Protein 6WW9 (pdb70)

Nearest PDB structures (foldseek):
  6ww9-assembly1_A  TM=1.005E+00  e=6.998E-39  Homo sapiens
  6ws0-assembly1_CCC  TM=9.564E-01  e=8.768E-33  Homo sapiens
  3abd-assembly2_B  TM=9.438E-01  e=3.650E-31  Homo sapiens
  6bi7-assembly1_A  TM=9.519E-01  e=2.804E-30  Homo sapiens
  5xpt-assembly1_A  TM=9.172E-01  e=2.421E-29  Homo sapiens

Structure (mmCIF, N/CA/C/O backbone):
data_6WW9
#
_entry.id   6WW9
#
_cell.length_a   75.723
_cell.length_b   75.723
_cell.length_c   220.087
_cell.angle_alpha   90.000
_cell.angle_beta   90.000
_cell.angle_gamma   90.000
#
_symmetry.space_group_name_H-M   'P 43 21 2'
#
loop_
_entity.id
_entity.type
_entity.pdbx_description
1 polymer 'Mitotic spindle assembly checkpoint protein MAD2B'
2 polymer 'Shieldin complex subunit 3'
#
loop_
_atom_site.group_PDB
_atom_site.id
_atom_site.type_symbol
_atom_site.label_atom_id
_atom_site.label_alt_id
_atom_site.label_comp_id
_atom_site.label_asym_id
_atom_site.label_entity_id
_atom_site.label_seq_id
_atom_site.pdbx_PDB_ins_code
_atom_site.Cartn_x
_atom_site.Cartn_y
_atom_site.Cartn_z
_atom_site.occupancy
_atom_site.B_iso_or_equiv
_atom_site.auth_seq_id
_atom_site.auth_comp_id
_atom_site.auth_asym_id
_atom_site.auth_atom_id
_atom_site.pdbx_PDB_model_num
ATOM 1 N N . GLY A 1 12 ? 28.87530 -1.65291 15.25129 1.000 107.42739 12 GLY A N 1
ATOM 2 C CA . GLY A 1 12 ? 28.45237 -2.18846 16.53592 1.000 102.71015 12 GLY A CA 1
ATOM 3 C C . GLY A 1 12 ? 29.46664 -3.15086 17.12867 1.000 111.84571 12 GLY A C 1
ATOM 4 O O . GLY A 1 12 ? 30.67078 -2.95006 16.95984 1.000 107.35542 12 GLY A O 1
ATOM 5 N N . GLN A 1 13 ? 28.99942 -4.19017 17.82327 1.000 114.40105 13 GLN A N 1
ATOM 6 C CA . GLN A 1 13 ? 29.88121 -5.21003 18.37526 1.000 97.18528 13 GLN A CA 1
ATOM 7 C C . GLN A 1 13 ? 29.75397 -6.50128 17.57425 1.000 101.33875 13 GLN A C 1
ATOM 8 O O . GLN A 1 13 ? 28.71663 -6.77309 16.95789 1.000 90.52706 13 GLN A O 1
ATOM 14 N N . VAL A 1 14 ? 30.83180 -7.28508 17.57228 1.000 106.70408 14 VAL A N 1
ATOM 15 C CA . VAL A 1 14 ? 31.10607 -8.20511 16.47456 1.000 100.81978 14 VAL A CA 1
ATOM 16 C C . VAL A 1 14 ? 31.09409 -9.67078 16.89040 1.000 83.89838 14 VAL A C 1
ATOM 17 O O . VAL A 1 14 ? 31.09677 -10.54848 16.01088 1.000 87.10426 14 VAL A O 1
ATOM 21 N N . VAL A 1 15 ? 31.05765 -9.97821 18.18871 1.000 91.18283 15 VAL A N 1
ATOM 22 C CA . VAL A 1 15 ? 31.06558 -11.37359 18.61170 1.000 99.04270 15 VAL A CA 1
ATOM 23 C C . VAL A 1 15 ? 29.87685 -12.12881 18.03666 1.000 95.12601 15 VAL A C 1
ATOM 24 O O . VAL A 1 15 ? 29.92091 -13.35989 17.92850 1.000 96.77208 15 VAL A O 1
ATOM 28 N N . ALA A 1 16 ? 28.81731 -11.41754 17.63560 1.000 88.36433 16 ALA A N 1
ATOM 29 C CA . ALA A 1 16 ? 27.72900 -12.07401 16.92094 1.000 82.38978 16 ALA A CA 1
ATOM 30 C C . ALA A 1 16 ? 28.14927 -12.46526 15.51037 1.000 80.50527 16 ALA A C 1
ATOM 31 O O . ALA A 1 16 ? 27.63961 -13.44973 14.95788 1.000 78.09491 16 ALA A O 1
ATOM 33 N N . ASP A 1 17 ? 29.07299 -11.71034 14.91404 1.000 84.31329 17 ASP A N 1
ATOM 34 C CA . ASP A 1 17 ? 29.53632 -12.04853 13.57427 1.000 81.82470 17 ASP A CA 1
ATOM 35 C C . ASP A 1 17 ? 30.39714 -13.30760 13.58901 1.000 72.17536 17 ASP A C 1
ATOM 36 O O . ASP A 1 17 ? 30.26455 -14.16694 12.70915 1.000 63.41773 17 ASP A O 1
ATOM 41 N N . VAL A 1 18 ? 31.27377 -13.44143 14.58629 1.000 63.38579 18 VAL A N 1
ATOM 42 C CA . VAL A 1 18 ? 32.14582 -14.60610 14.65933 1.000 70.09389 18 VAL A CA 1
ATOM 43 C C . VAL A 1 18 ? 31.40708 -15.83747 15.16204 1.000 66.99668 18 VAL A C 1
ATOM 44 O O . VAL A 1 18 ? 31.87602 -16.96164 14.94561 1.000 62.52264 18 VAL A O 1
ATOM 48 N N . LEU A 1 19 ? 30.25954 -15.66191 15.82114 1.000 70.34379 19 LEU A N 1
ATOM 49 C CA . LEU A 1 19 ? 29.51204 -16.82016 16.29648 1.000 63.55154 19 LEU A CA 1
ATOM 50 C C . LEU A 1 19 ? 28.80884 -17.52871 15.14747 1.000 57.37580 19 LEU A C 1
ATOM 51 O O . LEU A 1 19 ? 28.73892 -18.76300 15.12240 1.000 55.02207 19 LEU A O 1
ATOM 56 N N . CYS A 1 20 ? 28.29636 -16.76530 14.18000 1.000 43.44647 20 CYS A N 1
ATOM 57 C CA . CYS A 1 20 ? 27.59961 -17.36760 13.04775 1.000 63.27349 20 CYS A CA 1
ATOM 58 C C . CYS A 1 20 ? 28.55511 -18.16297 12.16936 1.000 67.94813 20 CYS A C 1
ATOM 59 O O . CYS A 1 20 ? 28.24564 -19.28860 11.75924 1.000 73.96651 20 CYS A O 1
ATOM 62 N N . GLU A 1 21 ? 29.71762 -17.58831 11.85249 1.000 61.00820 21 GLU A N 1
ATOM 63 C CA . GLU A 1 21 ? 30.69444 -18.33331 11.06741 1.000 62.47928 21 GLU A CA 1
ATOM 64 C C . GLU A 1 21 ? 31.17336 -19.56006 11.82898 1.000 55.51272 21 GLU A C 1
ATOM 65 O O . GLU A 1 21 ? 31.42500 -20.61191 11.23075 1.000 67.85636 21 GLU A O 1
ATOM 71 N N . PHE A 1 22 ? 31.28873 -19.44985 13.15380 1.000 45.96705 22 PHE A N 1
ATOM 72 C CA . PHE A 1 22 ? 31.62012 -20.61661 13.96254 1.000 34.44890 22 PHE A CA 1
ATOM 73 C C . PHE A 1 22 ? 30.51635 -21.66215 13.88216 1.000 52.56993 22 PHE A C 1
ATOM 74 O O . PHE A 1 22 ? 30.78609 -22.85673 13.71031 1.000 46.67637 22 PHE A O 1
ATOM 82 N N . LEU A 1 23 ? 29.25998 -21.22731 14.00560 1.000 56.92936 23 LEU A N 1
ATOM 83 C CA . LEU A 1 23 ? 28.14710 -22.16835 13.94756 1.000 47.57077 23 LEU A CA 1
ATOM 84 C C . LEU A 1 23 ? 28.05115 -22.82643 12.57722 1.000 43.05532 23 LEU A C 1
ATOM 85 O O . LEU A 1 23 ? 27.68572 -24.00252 12.47546 1.000 50.31527 23 LEU A O 1
ATOM 90 N N . GLU A 1 24 ? 28.38238 -22.09199 11.51233 1.000 48.11052 24 GLU A N 1
ATOM 91 C CA . GLU A 1 24 ? 28.41657 -22.70293 10.18714 1.000 54.46551 24 GLU A CA 1
ATOM 92 C C . GLU A 1 24 ? 29.47793 -23.79192 10.12219 1.000 55.15868 24 GLU A C 1
ATOM 93 O O . GLU A 1 24 ? 29.21689 -24.90208 9.64607 1.000 52.52593 24 GLU A O 1
ATOM 99 N N . VAL A 1 25 ? 30.68094 -23.49576 10.61639 1.000 43.47268 25 VAL A N 1
ATOM 100 C CA . VAL A 1 25 ? 31.73773 -24.50180 10.64753 1.000 49.95966 25 VAL A CA 1
ATOM 101 C C . VAL A 1 25 ? 31.32819 -25.67399 11.52872 1.000 44.08882 25 VAL A C 1
ATOM 102 O O . VAL A 1 25 ? 31.56540 -26.83949 11.18770 1.000 51.71753 25 VAL A O 1
ATOM 106 N N . ALA A 1 26 ? 30.69159 -25.38840 12.66693 1.000 45.54130 26 ALA A N 1
ATOM 107 C CA . ALA A 1 26 ? 30.29871 -26.46197 13.57259 1.000 43.00275 26 ALA A CA 1
ATOM 108 C C . ALA A 1 26 ? 29.22127 -27.34432 12.95318 1.000 51.52141 26 ALA A C 1
ATOM 109 O O . ALA A 1 26 ? 29.24146 -28.56757 13.12833 1.000 49.07581 26 ALA A O 1
ATOM 111 N N . VAL A 1 27 ? 28.27715 -26.74795 12.22152 1.000 45.29714 27 VAL A N 1
ATOM 112 C CA . VAL A 1 27 ? 27.22499 -27.53833 11.58748 1.000 47.70524 27 VAL A CA 1
ATOM 113 C C . VAL A 1 27 ? 27.80541 -28.39906 10.47283 1.000 45.63693 27 VAL A C 1
ATOM 114 O O . VAL A 1 27 ? 27.48169 -29.58666 10.35272 1.000 46.62578 27 VAL A O 1
ATOM 118 N N . HIS A 1 28 ? 28.66772 -27.81127 9.63816 1.000 41.48183 28 HIS A N 1
ATOM 119 C CA . HIS A 1 28 ? 29.32853 -28.58424 8.59116 1.000 37.81597 28 HIS A CA 1
ATOM 120 C C . HIS A 1 28 ? 30.09276 -29.76450 9.17977 1.000 47.38105 28 HIS A C 1
ATOM 121 O O . HIS A 1 28 ? 30.06543 -30.87112 8.62755 1.000 35.72245 28 HIS A O 1
ATOM 128 N N . LEU A 1 29 ? 30.76445 -29.55242 10.31415 1.000 38.43794 29 LEU A N 1
ATOM 129 C CA . LEU A 1 29 ? 31.56069 -30.61898 10.91175 1.000 37.99827 29 LEU A CA 1
ATOM 130 C C . LEU A 1 29 ? 30.67541 -31.69375 11.52995 1.000 51.80845 29 LEU A C 1
ATOM 131 O O . LEU A 1 29 ? 31.00397 -32.88442 11.47081 1.000 48.63594 29 LEU A O 1
ATOM 136 N N . ILE A 1 30 ? 29.54949 -31.29559 12.12610 1.000 54.83042 30 ILE A N 1
ATOM 137 C CA . ILE A 1 30 ? 28.64472 -32.27121 12.72589 1.000 47.37567 30 ILE A CA 1
ATOM 138 C C . ILE A 1 30 ? 28.05903 -33.18462 11.65602 1.000 47.76977 30 ILE A C 1
ATOM 139 O O . ILE A 1 30 ? 27.97766 -34.40534 11.84064 1.000 47.55034 30 ILE A O 1
ATOM 144 N N . LEU A 1 31 ? 27.65864 -32.61421 10.51535 1.000 43.17998 31 LEU A N 1
ATOM 145 C CA . LEU A 1 31 ? 27.13790 -33.42892 9.42202 1.000 41.60983 31 LEU A CA 1
ATOM 146 C C . LEU A 1 31 ? 28.17785 -34.42078 8.91937 1.000 47.82043 31 LEU A C 1
ATOM 147 O O . LEU A 1 31 ? 27.82358 -35.50913 8.45041 1.000 49.38368 31 LEU A O 1
ATOM 152 N N . TYR A 1 32 ? 29.46117 -34.06744 9.01240 1.000 49.12487 32 TYR A N 1
ATOM 153 C CA . TYR A 1 32 ? 30.52216 -34.98317 8.60904 1.000 45.90786 32 TYR A CA 1
ATOM 154 C C . TYR A 1 32 ? 30.77304 -36.05073 9.66912 1.000 45.84953 32 TYR A C 1
ATOM 155 O O . TYR A 1 32 ? 30.86030 -37.24185 9.35010 1.000 44.44851 32 TYR A O 1
ATOM 164 N N . VAL A 1 33 ? 30.89326 -35.64249 10.93591 1.000 43.02462 33 VAL A N 1
ATOM 165 C CA . VAL A 1 33 ? 31.25343 -36.59103 11.98608 1.000 47.21126 33 VAL A CA 1
ATOM 166 C C . VAL A 1 33 ? 30.11460 -37.56938 12.24464 1.000 49.57963 33 VAL A C 1
ATOM 167 O O . VAL A 1 33 ? 30.34384 -38.76545 12.46321 1.000 62.34528 33 VAL A O 1
ATOM 171 N N . ARG A 1 34 ? 28.87711 -37.08565 12.22980 1.000 44.43003 34 ARG A N 1
ATOM 172 C CA . ARG A 1 34 ? 27.72106 -37.95029 12.40825 1.000 48.58379 34 ARG A CA 1
ATOM 173 C C . ARG A 1 34 ? 27.25366 -38.57352 11.10207 1.000 59.16830 34 ARG A C 1
ATOM 174 O O . ARG A 1 34 ? 26.26159 -39.31053 11.10499 1.000 55.98662 34 ARG A O 1
ATOM 182 N N . GLU A 1 35 ? 27.94357 -38.29040 9.99474 1.000 49.49248 35 GLU A N 1
ATOM 183 C CA . GLU A 1 35 ? 27.72973 -38.98368 8.72447 1.000 41.95290 35 GLU A CA 1
ATOM 184 C C . GLU A 1 35 ? 26.32253 -38.75480 8.18059 1.000 49.87330 35 GLU A C 1
ATOM 185 O O . GLU A 1 35 ? 25.69460 -39.66331 7.63475 1.000 52.89723 35 GLU A O 1
ATOM 191 N N . VAL A 1 36 ? 25.82208 -37.52504 8.31824 1.000 54.81083 36 VAL A N 1
ATOM 192 C CA . VAL A 1 36 ? 24.51559 -37.20701 7.75724 1.000 47.43378 36 VAL A CA 1
ATOM 193 C C . VAL A 1 36 ? 24.57954 -37.12048 6.23816 1.000 48.54080 36 VAL A C 1
ATOM 194 O O . VAL A 1 36 ? 23.55697 -37.28720 5.56304 1.000 55.21400 36 VAL A O 1
ATOM 198 N N . TYR A 1 37 ? 25.76273 -36.89255 5.67981 1.000 39.83410 37 TYR A N 1
ATOM 199 C CA . TYR A 1 37 ? 25.94933 -36.77523 4.24433 1.000 53.95075 37 TYR A CA 1
ATOM 200 C C . TYR A 1 37 ? 27.19709 -37.54277 3.83131 1.000 54.39929 37 TYR A C 1
ATOM 201 O O . TYR A 1 37 ? 28.11611 -37.71751 4.64032 1.000 51.63529 37 TYR A O 1
ATOM 210 N N . PRO A 1 38 ? 27.25356 -38.01519 2.58545 1.000 57.48278 38 PRO A N 1
ATOM 211 C CA . PRO A 1 38 ? 28.41368 -38.80124 2.14660 1.000 45.35741 38 PRO A CA 1
ATOM 212 C C . PRO A 1 38 ? 29.68766 -37.97145 2.11914 1.000 53.02307 38 PRO A C 1
ATOM 213 O O . PRO A 1 38 ? 29.65946 -36.74611 1.97494 1.000 53.15399 38 PRO A O 1
ATOM 217 N N . VAL A 1 39 ? 30.82147 -38.66908 2.24472 1.000 56.42395 39 VAL A N 1
ATOM 218 C CA . VAL A 1 39 ? 32.12120 -38.00838 2.28328 1.000 49.09878 39 VAL A CA 1
ATOM 219 C C . VAL A 1 39 ? 32.41410 -37.26745 0.98576 1.000 47.69608 39 VAL A C 1
ATOM 220 O O . VAL A 1 39 ? 33.21653 -36.32651 0.97606 1.000 54.99988 39 VAL A O 1
ATOM 224 N N . GLY A 1 40 ? 31.77706 -37.66683 -0.11717 1.000 53.86607 40 GLY A N 1
ATOM 225 C CA . GLY A 1 40 ? 32.08768 -37.08730 -1.41155 1.000 40.81416 40 GLY A CA 1
ATOM 226 C C . GLY A 1 40 ? 31.75648 -35.61509 -1.53111 1.000 47.13900 40 GLY A C 1
ATOM 227 O O . GLY A 1 40 ? 32.32672 -34.92841 -2.38617 1.000 62.07920 40 GLY A O 1
ATOM 228 N N . ILE A 1 41 ? 30.84705 -35.10699 -0.69191 1.000 45.72990 41 ILE A N 1
ATOM 229 C CA . ILE A 1 41 ? 30.47411 -33.69800 -0.75292 1.000 45.22943 41 ILE A CA 1
ATOM 230 C C . ILE A 1 41 ? 31.26549 -32.84092 0.22295 1.000 46.43671 41 ILE A C 1
ATOM 231 O O . ILE A 1 41 ? 31.05001 -31.62168 0.27684 1.000 49.97883 41 ILE A O 1
ATOM 236 N N . PHE A 1 42 ? 32.17407 -33.43391 0.99257 1.000 54.31801 42 PHE A N 1
ATOM 237 C CA . PHE A 1 42 ? 32.98086 -32.71178 1.96309 1.000 51.58891 42 PHE A CA 1
ATOM 238 C C . PHE A 1 42 ? 34.40517 -32.54378 1.45349 1.000 48.21639 42 PHE A C 1
ATOM 239 O O . PHE A 1 42 ? 34.94523 -33.41169 0.76143 1.000 51.22014 42 PHE A O 1
ATOM 247 N N . GLN A 1 43 ? 35.00649 -31.41226 1.80826 1.000 55.43761 43 GLN A N 1
ATOM 248 C CA . GLN A 1 43 ? 36.39942 -31.12940 1.50648 1.000 52.28371 43 GLN A CA 1
ATOM 249 C C . GLN A 1 43 ? 37.07656 -30.56887 2.74628 1.000 60.45600 43 GLN A C 1
ATOM 250 O O . GLN A 1 43 ? 36.43753 -29.93589 3.59105 1.000 58.23167 43 GLN A O 1
ATOM 256 N N . LYS A 1 44 ? 38.37988 -30.80792 2.84566 1.000 64.80408 44 LYS A N 1
ATOM 257 C CA . LYS A 1 44 ? 39.15174 -30.35421 3.99412 1.000 48.25479 44 LYS A CA 1
ATOM 258 C C . LYS A 1 44 ? 39.51168 -28.88257 3.82232 1.000 52.43006 44 LYS A C 1
ATOM 259 O O . LYS A 1 44 ? 40.11544 -28.49647 2.81538 1.000 62.76176 44 LYS A O 1
ATOM 265 N N . ARG A 1 45 ? 39.12794 -28.06391 4.79874 1.000 61.36664 45 ARG A N 1
ATOM 266 C CA . ARG A 1 45 ? 39.47450 -26.65211 4.84471 1.000 54.83334 45 ARG A CA 1
ATOM 267 C C . ARG A 1 45 ? 40.09588 -26.34223 6.19930 1.000 55.02985 45 ARG A C 1
ATOM 268 O O . ARG A 1 45 ? 40.14924 -27.19082 7.09378 1.000 66.80473 45 ARG A O 1
ATOM 276 N N . LYS A 1 46 ? 40.56804 -25.10855 6.34942 1.000 51.64885 46 LYS A N 1
ATOM 277 C CA . LYS A 1 46 ? 41.13716 -24.63881 7.60378 1.000 62.25637 46 LYS A CA 1
ATOM 278 C C . LYS A 1 46 ? 40.31868 -23.46458 8.11402 1.000 64.49863 46 LYS A C 1
ATOM 279 O O . LYS A 1 46 ? 40.13007 -22.47362 7.39981 1.000 75.20457 46 LYS A O 1
ATOM 285 N N . LYS A 1 47 ? 39.83342 -2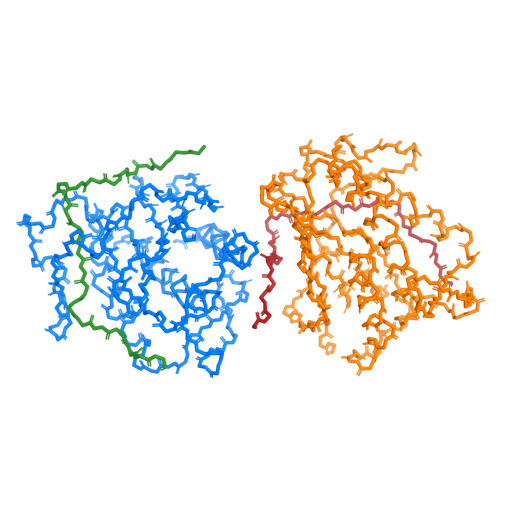3.58434 9.34586 1.000 59.98761 47 LYS A N 1
ATOM 286 C CA . LYS A 1 47 ? 39.11574 -22.50916 10.01218 1.000 65.88919 47 LYS A CA 1
ATOM 287 C C . LYS A 1 47 ? 39.56482 -22.47080 11.46354 1.000 64.22402 47 LYS A C 1
ATOM 288 O O . LYS A 1 47 ? 39.60891 -23.51139 12.12514 1.000 59.98525 47 LYS A O 1
ATOM 294 N N . TYR A 1 48 ? 39.90653 -21.27477 11.94692 1.000 62.05776 48 TYR A N 1
ATOM 295 C CA . TYR A 1 48 ? 40.51558 -21.08959 13.26568 1.000 56.43266 48 TYR A CA 1
ATOM 296 C C . TYR A 1 48 ? 41.79895 -21.90553 13.40380 1.000 60.51892 48 TYR A C 1
ATOM 297 O O . TYR A 1 48 ? 42.11881 -22.40844 14.48441 1.000 67.38098 48 TYR A O 1
ATOM 306 N N . ASN A 1 49 ? 42.53578 -22.03752 12.29740 1.000 57.13242 49 ASN A N 1
ATOM 307 C CA . ASN A 1 49 ? 43.81843 -22.74469 12.25190 1.000 72.71828 49 ASN A CA 1
ATOM 308 C C . ASN A 1 49 ? 43.68942 -24.21320 12.65725 1.000 61.71196 49 ASN A C 1
ATOM 309 O O . ASN A 1 49 ? 44.64747 -24.81667 13.14637 1.000 61.98330 49 ASN A O 1
ATOM 314 N N . VAL A 1 50 ? 42.51083 -24.80180 12.47010 1.000 62.88122 50 VAL A N 1
ATOM 315 C CA . VAL A 1 50 ? 42.33577 -26.24166 12.65897 1.000 67.69590 50 VAL A CA 1
ATOM 316 C C . VAL A 1 50 ? 41.73023 -26.82746 11.38706 1.000 61.19549 50 VAL A C 1
ATOM 317 O O . VAL A 1 50 ? 40.93821 -26.15611 10.70770 1.000 64.68095 50 VAL A O 1
ATOM 321 N N . PRO A 1 51 ? 42.09684 -28.05027 11.00420 1.000 62.16989 51 PRO A N 1
ATOM 322 C CA . PRO A 1 51 ? 41.47622 -28.66826 9.82402 1.000 62.26974 51 PRO A CA 1
ATOM 323 C C . PRO A 1 51 ? 40.03017 -29.04823 10.10498 1.000 62.30442 51 PRO A C 1
ATOM 324 O O . PRO A 1 51 ? 39.72390 -29.67663 11.12057 1.000 73.70564 51 PRO A O 1
ATOM 328 N N . VAL A 1 52 ? 39.13872 -28.65374 9.19593 1.000 62.38734 52 VAL A N 1
ATOM 329 C CA . VAL A 1 52 ? 37.72631 -28.99140 9.28424 1.000 52.98943 52 VAL A CA 1
ATOM 330 C C . VAL A 1 52 ? 37.28244 -29.57578 7.95124 1.000 53.35088 52 VAL A C 1
ATOM 331 O O . VAL A 1 52 ? 37.95322 -29.43501 6.92620 1.000 48.51012 52 VAL A O 1
ATOM 335 N N . GLN A 1 53 ? 36.13421 -30.24301 7.97868 1.000 52.25913 53 GLN A N 1
ATOM 336 C CA . GLN A 1 53 ? 35.52027 -30.80671 6.78310 1.000 50.33420 53 GLN A CA 1
ATOM 337 C C . GLN A 1 53 ? 34.31244 -29.94894 6.43055 1.000 56.19610 53 GLN A C 1
ATOM 338 O O . GLN A 1 53 ? 33.29958 -29.97013 7.13846 1.000 54.64970 53 GLN A O 1
ATOM 344 N N . MET A 1 54 ? 34.42910 -29.18680 5.34840 1.000 49.93082 54 MET A N 1
ATOM 345 C CA . MET A 1 54 ? 33.37908 -28.28167 4.90952 1.000 52.66417 54 MET A CA 1
ATOM 346 C C . MET A 1 54 ? 32.60245 -28.90166 3.75710 1.000 61.30015 54 MET A C 1
ATOM 347 O O . MET A 1 54 ? 33.17580 -29.57211 2.89332 1.000 59.49763 54 MET A O 1
ATOM 352 N N . SER A 1 55 ? 31.29335 -28.67871 3.75502 1.000 62.59609 55 SER A N 1
ATOM 353 C CA . SER A 1 55 ? 30.45848 -29.16483 2.66885 1.000 50.50906 55 SER A CA 1
ATOM 354 C C . SER A 1 55 ? 30.65291 -28.31090 1.42381 1.000 51.32623 55 SER A C 1
ATOM 355 O O . SER A 1 55 ? 30.71175 -27.08016 1.49586 1.000 51.80748 55 SER A O 1
ATOM 358 N N . CYS A 1 56 ? 30.75983 -28.97672 0.27542 1.000 48.65491 56 CYS A N 1
ATOM 359 C CA . CYS A 1 56 ? 30.79632 -28.31270 -1.01956 1.000 53.60119 56 CYS A CA 1
ATOM 360 C C . CYS A 1 56 ? 29.49580 -28.49285 -1.78977 1.000 49.58105 56 CYS A C 1
ATOM 361 O O . CYS A 1 56 ? 29.44367 -28.19705 -2.98826 1.000 50.38321 56 CYS A O 1
ATOM 364 N N . HIS A 1 57 ? 28.45109 -28.97042 -1.12849 1.000 48.07659 57 HIS A N 1
ATOM 365 C CA . HIS A 1 57 ? 27.14003 -29.08405 -1.74804 1.000 43.82870 57 HIS A CA 1
ATOM 366 C C . HIS A 1 57 ? 26.47358 -27.71330 -1.77145 1.000 56.59448 57 HIS A C 1
ATOM 367 O O . HIS A 1 57 ? 26.24903 -27.12834 -0.70554 1.000 47.44074 57 HIS A O 1
ATOM 374 N N . PRO A 1 58 ? 26.15256 -27.16324 -2.94503 1.000 58.43876 58 PRO A N 1
ATOM 375 C CA . PRO A 1 58 ? 25.62424 -25.78596 -2.97333 1.000 51.74607 58 PRO A CA 1
ATOM 376 C C . PRO A 1 58 ? 24.28202 -25.63377 -2.27794 1.000 54.63094 58 PRO A C 1
ATOM 377 O O . PRO A 1 58 ? 24.09931 -24.70194 -1.48209 1.000 48.97359 58 PRO A O 1
ATOM 381 N N . GLU A 1 59 ? 23.33191 -26.53089 -2.54915 1.000 47.87976 59 GLU A N 1
ATOM 382 C CA . GLU A 1 59 ? 22.01913 -26.40954 -1.92277 1.000 54.01731 59 GLU A CA 1
ATOM 383 C C . GLU A 1 59 ? 22.10491 -26.61292 -0.41446 1.000 59.39955 59 GLU A C 1
ATOM 384 O O . GLU A 1 59 ? 21.39715 -25.94491 0.34930 1.000 58.17911 59 GLU A O 1
ATOM 390 N N . LEU A 1 60 ? 22.96825 -27.52704 0.03365 1.000 53.10704 60 LEU A N 1
ATOM 391 C CA . LEU A 1 60 ? 23.15718 -27.71743 1.46730 1.000 50.55411 60 LEU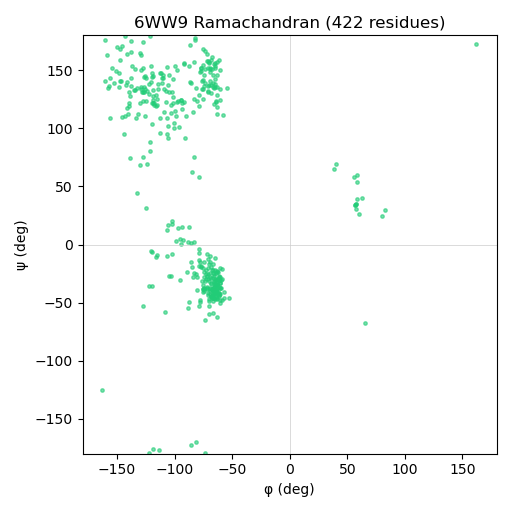 A CA 1
ATOM 392 C C . LEU A 1 60 ? 23.80081 -26.49196 2.10195 1.000 50.38463 60 LEU A C 1
ATOM 393 O O . LEU A 1 60 ? 23.39804 -26.06411 3.18986 1.000 54.35337 60 LEU A O 1
ATOM 398 N N . ASN A 1 61 ? 24.80482 -25.91393 1.43640 1.000 48.19277 61 ASN A N 1
ATOM 399 C CA . ASN A 1 61 ? 25.44605 -24.71335 1.96218 1.000 43.05766 61 ASN A CA 1
ATOM 400 C C . ASN A 1 61 ? 24.46944 -23.54803 2.02654 1.000 46.28171 61 ASN A C 1
ATOM 401 O O . ASN A 1 61 ? 24.47117 -22.78155 2.99665 1.000 50.44581 61 ASN A O 1
ATOM 406 N N . GLN A 1 62 ? 23.62794 -23.39456 1.00110 1.000 48.59690 62 GLN A N 1
ATOM 407 C CA . GLN A 1 62 ? 22.66948 -22.29593 1.00668 1.000 58.58369 62 GLN A CA 1
ATOM 408 C C . GLN A 1 62 ? 21.65026 -22.45676 2.12537 1.000 54.82958 62 GLN A C 1
ATOM 409 O O . GLN A 1 62 ? 21.17969 -21.45938 2.68265 1.000 55.43257 62 GLN A O 1
ATOM 415 N N . TYR A 1 63 ? 21.30553 -23.69867 2.47422 1.000 48.93090 63 TYR A N 1
ATOM 416 C CA . TYR A 1 63 ? 20.40210 -23.92644 3.59742 1.000 48.01588 63 TYR A CA 1
ATOM 417 C C . TYR A 1 63 ? 21.05514 -23.53897 4.91771 1.000 55.92031 63 TYR A C 1
ATOM 418 O O . TYR A 1 63 ? 20.42379 -22.89576 5.76452 1.000 46.58274 63 TYR A O 1
ATOM 427 N N . ILE A 1 64 ? 22.31705 -23.92485 5.11200 1.000 57.16882 64 ILE A N 1
ATOM 428 C CA . ILE A 1 64 ? 23.00603 -23.60368 6.35590 1.000 37.29834 64 ILE A CA 1
ATOM 429 C C . ILE A 1 64 ? 23.23796 -22.10207 6.46439 1.000 47.20652 64 ILE A C 1
ATOM 430 O O . ILE A 1 64 ? 23.08498 -21.51346 7.54107 1.000 46.18434 64 ILE A O 1
ATOM 435 N N . GLN A 1 65 ? 23.58509 -21.45252 5.35162 1.000 47.90534 65 GLN A N 1
ATOM 436 C CA . GLN A 1 65 ? 23.82732 -20.01440 5.39212 1.000 48.44385 65 GLN A CA 1
ATOM 437 C C . GLN A 1 65 ? 22.53270 -19.23810 5.59300 1.000 48.85531 65 GLN A C 1
ATOM 438 O O . GLN A 1 65 ? 22.49339 -18.28916 6.38394 1.000 52.51343 65 GLN A O 1
ATOM 444 N N . ASP A 1 66 ? 21.46368 -19.62280 4.88766 1.000 52.35122 66 ASP A N 1
ATOM 445 C CA . ASP A 1 66 ? 20.17111 -18.97669 5.09908 1.000 46.66088 66 ASP A CA 1
ATOM 446 C C . ASP A 1 66 ? 19.67924 -19.15739 6.52784 1.000 42.22870 66 ASP A C 1
ATOM 447 O O . ASP A 1 66 ? 19.00499 -18.27245 7.06601 1.000 53.82540 66 ASP A O 1
ATOM 452 N N . THR A 1 67 ? 19.99261 -20.29363 7.15430 1.000 44.42220 67 THR A N 1
ATOM 453 C CA . THR A 1 67 ? 19.59309 -20.50006 8.54238 1.000 47.35371 67 THR A CA 1
ATOM 454 C C . THR A 1 67 ? 20.32027 -19.53131 9.46480 1.000 49.39610 67 THR A C 1
ATOM 455 O O . THR A 1 67 ? 19.70038 -18.86519 10.30185 1.000 49.55959 67 THR A O 1
ATOM 459 N N . LEU A 1 68 ? 21.63927 -19.42525 9.31060 1.000 53.15438 68 LEU A N 1
ATOM 460 C CA . LEU A 1 68 ? 22.43495 -18.58758 10.19611 1.000 50.95182 68 LEU A CA 1
ATOM 461 C C . LEU A 1 68 ? 22.34648 -17.10828 9.85510 1.000 53.16084 68 LEU A C 1
ATOM 462 O O . LEU A 1 68 ? 22.62096 -16.27300 10.72336 1.000 58.16198 68 LEU A O 1
ATOM 467 N N A HIS A 1 69 ? 21.97497 -16.76534 8.61891 0.527 58.89696 69 HIS A N 1
ATOM 468 N N B HIS A 1 69 ? 21.98096 -16.76032 8.61871 0.473 59.06772 69 HIS A N 1
ATOM 469 C CA A HIS A 1 69 ? 21.75976 -15.36258 8.28259 0.527 56.11401 69 HIS A CA 1
ATOM 470 C CA B HIS A 1 69 ? 21.77054 -15.35296 8.29800 0.473 56.51457 69 HIS A CA 1
ATOM 471 C C A HIS A 1 69 ? 20.57796 -14.78905 9.05339 0.527 59.17483 69 HIS A C 1
ATOM 472 C C B HIS A 1 69 ? 20.57145 -14.78668 9.04823 0.473 59.70828 69 HIS A C 1
ATOM 473 O O A HIS A 1 69 ? 20.52125 -13.57786 9.29419 0.527 61.37668 69 HIS A O 1
ATOM 474 O O B HIS A 1 69 ? 20.49711 -13.57233 9.26775 0.473 63.34325 69 HIS A O 1
ATOM 487 N N . CYS A 1 70 ? 19.63216 -15.64416 9.45317 1.000 53.17728 70 CYS A N 1
ATOM 488 C CA . CYS A 1 70 ? 18.50479 -15.21362 10.27299 1.000 61.33620 70 CYS A CA 1
ATOM 489 C C . CYS A 1 70 ? 18.83198 -15.24974 11.75832 1.000 55.70436 70 CYS A C 1
ATOM 490 O O . CYS A 1 70 ? 18.23085 -14.50445 12.54063 1.000 63.66772 70 CYS A O 1
ATOM 493 N N . VAL A 1 71 ? 19.76269 -16.11733 12.16019 1.000 49.15788 71 VAL A N 1
ATOM 494 C CA . VAL A 1 71 ? 20.17231 -16.19098 13.55735 1.000 48.72107 71 VAL A CA 1
ATOM 495 C C . VAL A 1 71 ? 21.05087 -15.00202 13.92732 1.000 52.62915 71 VAL A C 1
ATOM 496 O O . VAL A 1 71 ? 21.07272 -14.57486 15.08894 1.000 59.52350 71 VAL A O 1
ATOM 500 N N . LYS A 1 72 ? 21.76736 -14.43559 12.95351 1.000 63.66736 72 LYS A N 1
ATOM 501 C CA . LYS A 1 72 ? 22.70823 -13.35505 13.24859 1.000 62.46047 72 LYS A CA 1
ATOM 502 C C . LYS A 1 72 ? 22.04990 -12.12644 13.86541 1.000 56.61566 72 LYS A C 1
ATOM 503 O O . LYS A 1 72 ? 22.55311 -11.64284 14.89451 1.000 57.91495 72 LYS A O 1
ATOM 509 N N . PRO A 1 73 ? 20.96458 -11.56464 13.31629 1.000 61.34168 73 PRO A N 1
ATOM 510 C CA . PRO A 1 73 ? 20.36503 -10.39093 13.97349 1.000 64.10445 73 PRO A CA 1
ATOM 511 C C . PRO A 1 73 ? 19.86948 -10.67729 15.37947 1.000 54.97900 73 PRO A C 1
ATOM 512 O O . PRO A 1 73 ? 19.84097 -9.76386 16.21313 1.000 58.72991 73 PRO A O 1
ATOM 516 N N . LEU A 1 74 ? 19.48921 -11.92239 15.67521 1.000 55.01917 74 LEU A N 1
ATOM 517 C CA . LEU A 1 74 ? 19.06367 -12.25568 17.02987 1.000 49.38240 74 LEU A CA 1
ATOM 518 C C . LEU A 1 74 ? 20.24432 -12.30616 17.99034 1.000 53.59342 74 LEU A C 1
ATOM 519 O O . LEU A 1 74 ? 20.08198 -12.03405 19.18550 1.000 58.97620 74 LEU A O 1
ATOM 524 N N . LEU A 1 75 ? 21.43298 -12.65216 17.49142 1.000 53.92406 75 LEU A N 1
ATOM 525 C CA . LEU A 1 75 ? 22.61998 -12.65338 18.33983 1.000 45.75381 75 LEU A CA 1
ATOM 526 C C . LEU A 1 75 ? 23.06546 -11.23440 18.66727 1.000 50.08290 75 LEU A C 1
ATOM 527 O O . LEU A 1 75 ? 23.51700 -10.96159 19.78603 1.000 52.03333 75 LEU A O 1
ATOM 532 N N . GLU A 1 76 ? 22.95265 -10.31954 17.70011 1.000 60.89887 76 GLU A N 1
ATOM 533 C CA . GLU A 1 76 ? 23.30815 -8.92673 17.94952 1.000 56.17003 76 GLU A CA 1
ATOM 534 C C . GLU A 1 76 ? 22.38664 -8.29251 18.98009 1.000 64.70372 76 GLU A C 1
ATOM 535 O O . GLU A 1 76 ? 22.80004 -7.38460 19.71020 1.000 68.73178 76 GLU A O 1
ATOM 541 N N . LYS A 1 77 ? 21.14292 -8.75288 19.05460 1.000 60.71793 77 LYS A N 1
ATOM 542 C CA . LYS A 1 77 ? 20.17691 -8.24195 20.01431 1.000 61.62078 77 LYS A CA 1
ATOM 543 C C . LYS A 1 77 ? 20.22600 -8.96892 21.35265 1.000 54.30492 77 LYS A C 1
ATOM 544 O O . LYS A 1 77 ? 19.43025 -8.64608 22.24047 1.000 54.49259 77 LYS A O 1
ATOM 550 N N . ASN A 1 78 ? 21.13747 -9.93092 21.51766 1.000 53.22543 78 ASN A N 1
ATOM 551 C CA . ASN A 1 78 ? 21.21924 -10.76726 22.71670 1.000 58.59468 78 ASN A CA 1
ATOM 552 C C . ASN A 1 78 ? 19.88441 -11.47358 22.97618 1.000 59.58105 78 ASN A C 1
ATOM 553 O O . ASN A 1 78 ? 19.26153 -11.32922 24.02943 1.000 65.47120 78 ASN A O 1
ATOM 558 N N . ASP A 1 79 ? 19.45248 -12.25072 21.98410 1.000 50.47660 79 ASP A N 1
ATOM 559 C CA . ASP A 1 79 ? 18.16632 -12.94234 22.02046 1.000 52.75138 79 ASP A CA 1
ATOM 560 C C . ASP A 1 79 ? 18.32228 -14.40360 21.62100 1.000 56.36905 79 ASP A C 1
ATOM 561 O O . ASP A 1 79 ? 17.52793 -14.94179 20.84659 1.000 58.13663 79 ASP A O 1
ATOM 566 N N . VAL A 1 80 ? 19.35187 -15.07305 22.13891 1.000 55.19569 80 VAL A N 1
ATOM 567 C CA . VAL A 1 80 ? 19.60991 -16.47900 21.83285 1.000 53.86405 80 VAL A CA 1
ATOM 568 C C . VAL A 1 80 ? 20.09254 -17.17146 23.10075 1.000 52.07332 80 VAL A C 1
ATOM 569 O O . VAL A 1 80 ? 21.14283 -16.81266 23.64432 1.000 51.80152 80 VAL A O 1
ATOM 573 N N . GLU A 1 81 ? 19.33143 -18.15855 23.57411 1.000 56.10203 81 GLU A N 1
ATOM 574 C CA . GLU A 1 81 ? 19.80693 -19.04092 24.63284 1.000 51.13662 81 GLU A CA 1
ATOM 575 C C . GLU A 1 81 ? 20.56611 -20.22751 24.05674 1.000 54.20767 81 GLU A C 1
ATOM 576 O O . GLU A 1 81 ? 21.67379 -20.54324 24.50240 1.000 57.28780 81 GLU A O 1
ATOM 582 N N . LYS A 1 82 ? 19.97251 -20.89198 23.06852 1.000 55.06495 82 LYS A N 1
ATOM 583 C CA . LYS A 1 82 ? 20.49682 -22.13543 22.53060 1.000 55.49224 82 LYS A CA 1
ATOM 584 C C . LYS A 1 82 ? 20.30914 -22.16986 21.02404 1.000 57.37918 82 LYS A C 1
ATOM 585 O O . LYS A 1 82 ? 19.27376 -21.74112 20.50622 1.000 47.62455 82 LYS A O 1
ATOM 591 N N . VAL A 1 83 ? 21.32039 -22.68302 20.33141 1.000 46.73407 83 VAL A N 1
ATOM 592 C CA . VAL A 1 83 ? 21.21474 -23.08417 18.93460 1.000 45.88223 83 VAL A CA 1
ATOM 593 C C . VAL A 1 83 ? 21.49388 -24.57884 18.88258 1.000 48.16695 83 VAL A C 1
ATOM 594 O O . VAL A 1 83 ? 22.57632 -25.02630 19.28152 1.000 51.95039 83 VAL A O 1
ATOM 598 N N . VAL A 1 84 ? 20.51962 -25.35030 18.40802 1.000 51.62832 84 VAL A N 1
ATOM 599 C CA . VAL A 1 84 ? 20.55467 -26.80529 18.49496 1.000 62.28407 84 VAL A CA 1
ATOM 600 C C . VAL A 1 84 ? 20.53246 -27.39194 17.08927 1.000 48.90372 84 VAL A C 1
ATOM 601 O O . VAL A 1 84 ? 19.66503 -27.04559 16.27875 1.000 55.18915 84 VAL A O 1
ATOM 605 N N . VAL A 1 85 ? 21.49054 -28.27167 16.80338 1.000 36.67040 85 VAL A N 1
ATOM 606 C CA . VAL A 1 85 ? 21.45703 -29.10951 15.60947 1.000 42.60877 85 VAL A CA 1
ATOM 607 C C . VAL A 1 85 ? 20.82183 -30.44015 15.98502 1.000 42.68424 85 VAL A C 1
ATOM 608 O O . VAL A 1 85 ? 21.29092 -31.12374 16.90299 1.000 46.81124 85 VAL A O 1
ATOM 612 N N . VAL A 1 86 ? 19.76049 -30.81438 15.27622 1.000 47.75413 86 VAL A N 1
ATOM 613 C CA . VAL A 1 86 ? 18.95778 -31.98499 15.61505 1.000 56.59321 86 VAL A CA 1
ATOM 614 C C . VAL A 1 86 ? 19.08665 -33.00591 14.49529 1.000 48.91627 86 VAL A C 1
ATOM 615 O O . VAL A 1 86 ? 18.81283 -32.69325 13.33096 1.000 59.02624 86 VAL A O 1
ATOM 619 N N . ILE A 1 87 ? 19.48785 -34.22420 14.84687 1.000 58.71208 87 ILE A N 1
ATOM 620 C CA . ILE A 1 87 ? 19.55348 -35.33657 13.90565 1.000 56.47187 87 ILE A CA 1
ATOM 621 C C . ILE A 1 87 ? 18.27376 -36.14874 14.05262 1.000 63.86153 87 ILE A C 1
ATOM 622 O O . ILE A 1 87 ? 17.94754 -36.61544 15.15093 1.000 59.77986 87 ILE A O 1
ATOM 627 N N . LEU A 1 88 ? 17.54751 -36.31632 12.95065 1.000 55.23334 88 LEU A N 1
ATOM 628 C CA . LEU A 1 88 ? 16.27041 -37.01525 12.93904 1.000 65.87749 88 LEU A CA 1
ATOM 629 C C . LEU A 1 88 ? 16.38655 -38.28814 12.11293 1.000 67.71101 88 LEU A C 1
ATOM 630 O O . LEU A 1 88 ? 16.99873 -38.28548 11.04114 1.000 68.74454 88 LEU A O 1
ATOM 635 N N . ASP A 1 89 ? 15.79016 -39.37291 12.60578 1.000 63.70884 89 ASP A N 1
ATOM 636 C CA . ASP A 1 89 ? 15.79585 -40.62405 11.86080 1.000 66.75565 89 ASP A CA 1
ATOM 637 C C . ASP A 1 89 ? 14.82897 -40.53414 10.67929 1.000 66.60239 89 ASP A C 1
ATOM 638 O O . ASP A 1 89 ? 14.17586 -39.51258 10.44649 1.000 72.15865 89 ASP A O 1
ATOM 643 N N . LYS A 1 90 ? 14.73362 -41.62839 9.92077 1.000 75.17992 90 LYS A N 1
ATOM 644 C CA . LYS A 1 90 ? 13.86533 -41.64822 8.74928 1.000 70.44659 90 LYS A CA 1
ATOM 645 C C . LYS A 1 90 ? 12.38987 -41.51709 9.10328 1.000 77.49959 90 LYS A C 1
ATOM 646 O O . LYS A 1 90 ? 11.57211 -41.30320 8.20009 1.000 75.57748 90 LYS A O 1
ATOM 652 N N . GLU A 1 91 ? 12.03153 -41.63377 10.38277 1.000 69.10466 91 GLU A N 1
ATOM 653 C CA . GLU A 1 91 ? 10.67111 -41.40212 10.84639 1.000 75.53481 91 GLU A CA 1
ATOM 654 C C . GLU A 1 91 ? 10.51999 -40.03807 11.51753 1.000 82.62527 91 GLU A C 1
ATOM 655 O O . GLU A 1 91 ? 9.58173 -39.83329 12.29567 1.000 82.93695 91 GLU A O 1
ATOM 661 N N . HIS A 1 92 ? 11.43861 -39.11007 11.23399 1.000 78.94077 92 HIS A N 1
ATOM 662 C CA . HIS A 1 92 ? 11.38885 -37.73233 11.73236 1.000 73.55338 92 HIS A CA 1
ATOM 663 C C . HIS A 1 92 ? 11.36525 -37.68056 13.26058 1.000 77.78677 92 HIS A C 1
ATOM 664 O O . HIS A 1 92 ? 10.65692 -36.87114 13.86229 1.000 80.76490 92 HIS A O 1
ATOM 671 N N . ARG A 1 93 ? 12.14323 -38.55779 13.89894 1.000 78.68927 93 ARG A N 1
ATOM 672 C CA . ARG A 1 93 ? 12.27674 -38.54598 15.35056 1.000 71.72966 93 ARG A CA 1
ATOM 673 C C . ARG A 1 93 ? 13.69653 -38.17616 15.74856 1.000 77.47929 93 ARG A C 1
ATOM 674 O O . ARG A 1 93 ? 14.65481 -38.71739 15.17950 1.000 68.04176 93 ARG A O 1
ATOM 682 N N . PRO A 1 94 ? 13.87213 -37.27169 16.71258 1.000 83.62484 94 PRO A N 1
ATOM 683 C CA . PRO A 1 94 ? 15.22788 -36.84803 17.10127 1.000 71.07167 94 PRO A CA 1
ATOM 684 C C . PRO A 1 94 ? 16.02417 -38.00357 17.68683 1.000 66.77557 94 PRO A C 1
ATOM 685 O O . PRO A 1 94 ? 15.61292 -38.63343 18.66362 1.000 73.97707 94 PRO A O 1
ATOM 689 N N . VAL A 1 95 ? 17.17722 -38.27941 17.07979 1.000 62.46410 95 VAL A N 1
ATOM 690 C CA . VAL A 1 95 ? 18.05753 -39.34078 17.55504 1.000 60.10006 95 VAL A CA 1
ATOM 691 C C . VAL A 1 95 ? 19.22696 -38.71850 18.30639 1.000 52.33411 95 VAL A C 1
ATOM 692 O O . VAL A 1 95 ? 19.80190 -39.34101 19.20630 1.000 57.33346 95 VAL A O 1
ATOM 696 N N . GLU A 1 96 ? 19.57383 -37.48184 17.95075 1.000 61.22591 96 GLU A N 1
ATOM 697 C CA . GLU A 1 96 ? 20.67596 -36.76257 18.57194 1.000 63.23014 96 GLU A CA 1
ATOM 698 C C . GLU A 1 96 ? 20.39096 -35.27051 18.50946 1.000 54.97520 96 GLU A C 1
ATOM 699 O O . GLU A 1 96 ? 19.73378 -34.78730 17.58333 1.000 60.24786 96 GLU A O 1
ATOM 705 N N . LYS A 1 97 ? 20.89925 -34.54567 19.50396 1.000 55.71937 97 LYS A N 1
ATOM 706 C CA . LYS A 1 97 ? 20.77529 -33.09341 19.55797 1.000 56.99528 97 LYS A CA 1
ATOM 707 C C . LYS A 1 97 ? 22.09182 -32.51276 20.04441 1.000 60.86577 97 LYS A C 1
ATOM 708 O O . LYS A 1 97 ? 22.55966 -32.85898 21.13284 1.000 64.44166 97 LYS A O 1
ATOM 714 N N . PHE A 1 98 ? 22.68897 -31.64224 19.23646 1.000 45.97479 98 PHE A N 1
ATOM 715 C CA . PHE A 1 98 ? 23.92136 -30.94423 19.59597 1.000 58.50660 98 PHE A CA 1
ATOM 716 C C . PHE A 1 98 ? 23.53757 -29.54150 20.05189 1.000 56.54144 98 PHE A C 1
ATOM 717 O O . PHE A 1 98 ? 23.20883 -28.67667 19.23513 1.000 52.16623 98 PHE A O 1
ATOM 725 N N . VAL A 1 99 ? 23.57372 -29.32431 21.36207 1.000 44.10619 99 VAL A N 1
ATOM 726 C CA . VAL A 1 99 ? 23.04190 -28.11672 21.97851 1.000 48.94941 99 VAL A CA 1
ATOM 727 C C . VAL A 1 99 ? 24.18938 -27.14887 22.22925 1.000 47.36248 99 VAL A C 1
ATOM 728 O O . VAL A 1 99 ? 25.15840 -27.48398 22.92168 1.000 53.35641 99 VAL A O 1
ATOM 732 N N . PHE A 1 100 ? 24.07993 -25.95018 21.66127 1.000 43.30811 100 PHE A N 1
ATOM 733 C CA . PHE A 1 100 ? 25.02767 -24.86097 21.88520 1.000 55.63359 100 PHE A CA 1
ATOM 734 C C . PHE A 1 100 ? 24.34390 -23.83132 22.77604 1.000 51.64472 100 PHE A C 1
ATOM 735 O O . PHE A 1 100 ? 23.61295 -22.96470 22.28842 1.000 50.79163 100 PHE A O 1
ATOM 743 N N . GLU A 1 101 ? 24.57167 -23.93349 24.08077 1.000 59.04538 101 GLU A N 1
ATOM 744 C CA . GLU A 1 101 ? 24.05433 -22.94176 25.01085 1.000 54.83747 101 GLU A CA 1
ATOM 745 C C . GLU A 1 101 ? 24.94665 -21.70798 24.97201 1.000 45.85157 101 GLU A C 1
ATOM 746 O O . GLU A 1 101 ? 26.17017 -21.81349 25.09820 1.000 49.05247 101 GLU A O 1
ATOM 752 N N . ILE A 1 102 ? 24.33555 -20.53945 24.79128 1.000 62.29190 102 ILE A N 1
ATOM 753 C CA . ILE A 1 102 ? 25.06345 -19.31180 24.49293 1.000 64.38520 102 ILE A CA 1
ATOM 754 C C . ILE A 1 102 ? 24.66210 -18.22941 25.48515 1.000 69.99453 102 ILE A C 1
ATOM 755 O O . ILE A 1 102 ? 23.46915 -17.99963 25.71393 1.000 69.15943 102 ILE A O 1
ATOM 760 N N . THR A 1 103 ? 25.66171 -17.56706 26.06845 1.000 71.95433 103 THR A N 1
ATOM 761 C CA . THR A 1 103 ? 25.46487 -16.44314 26.97478 1.000 67.76918 103 THR A CA 1
ATOM 762 C C . THR A 1 103 ? 26.43004 -15.33247 26.58946 1.000 73.11967 103 THR A C 1
ATOM 763 O O . THR A 1 103 ? 27.61928 -15.58874 26.37392 1.000 78.33468 103 THR A O 1
ATOM 767 N N . GLN A 1 104 ? 25.91863 -14.10673 26.49450 1.000 81.10540 104 GLN A N 1
ATOM 768 C CA . GLN A 1 104 ? 26.74318 -12.95902 26.13393 1.000 76.86509 104 GLN A CA 1
ATOM 769 C C . GLN A 1 104 ? 26.86351 -12.01104 27.31869 1.000 80.62930 104 GLN A C 1
ATOM 770 O O . GLN A 1 104 ? 25.87919 -11.34156 27.67112 1.000 94.75318 104 GLN A O 1
ATOM 776 N N . PRO A 1 105 ? 28.02573 -11.91521 27.95787 1.000 85.67574 105 PRO A N 1
ATOM 777 C CA . PRO A 1 105 ? 28.18648 -10.98907 29.08029 1.000 82.11489 105 PRO A CA 1
ATOM 778 C C . PRO A 1 105 ? 28.60271 -9.61227 28.59460 1.000 87.93187 105 PRO A C 1
ATOM 779 O O . PRO A 1 105 ? 29.20826 -9.48043 27.51997 1.000 86.64005 105 PRO A O 1
ATOM 783 N N . PRO A 1 106 ? 28.28929 -8.55093 29.35779 1.000 97.92990 106 PRO A N 1
ATOM 784 C CA . PRO A 1 106 ? 28.61794 -7.16657 28.98893 1.000 105.48109 106 PRO A CA 1
ATOM 785 C C . PRO A 1 106 ? 30.11218 -6.92967 28.77672 1.000 102.24042 106 PRO A C 1
ATOM 786 O O . PRO A 1 106 ? 30.50933 -5.77676 28.60176 1.000 94.07217 106 PRO A O 1
ATOM 790 N N . SER A 1 114 ? 39.96470 -3.83854 17.57384 1.000 101.47418 114 SER A N 1
ATOM 791 C CA . SER A 1 114 ? 39.62711 -5.21694 17.90486 1.000 106.40589 114 SER A CA 1
ATOM 792 C C . SER A 1 114 ? 40.82504 -6.14531 17.70973 1.000 106.96271 114 SER A C 1
ATOM 793 O O . SER A 1 114 ? 41.23371 -6.41006 16.58275 1.000 101.63604 114 SER A O 1
ATOM 796 N N . LEU A 1 115 ? 41.39015 -6.63794 18.81816 1.000 106.28156 115 LEU A N 1
ATOM 797 C CA . LEU A 1 115 ? 42.51453 -7.57699 18.79088 1.000 104.42996 115 LEU A CA 1
ATOM 798 C C . LEU A 1 115 ? 42.11053 -8.83083 19.57196 1.000 112.27489 115 LEU A C 1
ATOM 799 O O . LEU A 1 115 ? 42.63601 -9.10390 20.65351 1.000 108.62103 115 LEU A O 1
ATOM 804 N N . LEU A 1 116 ? 41.17380 -9.60485 19.01695 1.000 121.48892 116 LEU A N 1
ATOM 805 C CA . LEU A 1 116 ? 40.54585 -10.70333 19.74534 1.000 109.22060 116 LEU A CA 1
ATOM 806 C C . LEU A 1 116 ? 40.57677 -11.97678 18.90249 1.000 98.64106 116 LEU A C 1
ATOM 807 O O . LEU A 1 116 ? 39.54429 -12.46481 18.44066 1.000 90.83218 116 LEU A O 1
ATOM 812 N N . SER A 1 117 ? 41.78111 -12.51121 18.71066 1.000 96.48444 117 SER A N 1
ATOM 813 C CA . SER A 1 117 ? 41.93199 -13.90334 18.32251 1.000 83.92439 117 SER A CA 1
ATOM 814 C C . SER A 1 117 ? 41.76972 -14.83726 19.51394 1.000 80.83023 117 SER A C 1
ATOM 815 O O . SER A 1 117 ? 41.74034 -16.05852 19.32927 1.000 91.99212 117 SER A O 1
ATOM 818 N N . HIS A 1 118 ? 41.67161 -14.28582 20.72881 1.000 84.80010 118 HIS A N 1
ATOM 819 C CA . HIS A 1 118 ? 41.33719 -15.09777 21.89480 1.000 98.48295 118 HIS A CA 1
ATOM 820 C C . HIS A 1 118 ? 39.97420 -15.75101 21.71876 1.000 97.71499 118 HIS A C 1
ATOM 821 O O . HIS A 1 118 ? 39.77318 -16.90438 22.11459 1.000 96.76148 118 HIS A O 1
ATOM 828 N N . VAL A 1 119 ? 39.02929 -15.03261 21.10748 1.000 93.63924 119 VAL A N 1
ATOM 829 C CA . VAL A 1 119 ? 37.72800 -15.62140 20.80749 1.000 90.72380 119 VAL A CA 1
ATOM 830 C C . VAL A 1 119 ? 37.89175 -16.79976 19.85700 1.000 79.03491 119 VAL A C 1
ATOM 831 O O . VAL A 1 119 ? 37.26323 -17.85053 20.03128 1.000 69.34370 119 VAL A O 1
ATOM 835 N N . GLU A 1 120 ? 38.75185 -16.64971 18.84578 1.000 69.08613 120 GLU A N 1
ATOM 836 C CA . GLU A 1 120 ? 38.94214 -17.71695 17.86776 1.000 64.69753 120 GLU A CA 1
ATOM 837 C C . GLU A 1 120 ? 39.65410 -18.91621 18.47964 1.000 75.16404 120 GLU A C 1
ATOM 838 O O . GLU A 1 120 ? 39.28180 -20.06501 18.21326 1.000 85.45767 120 GLU A O 1
ATOM 844 N N . GLN A 1 121 ? 40.68757 -18.67548 19.29060 1.000 77.21230 121 GLN A N 1
ATOM 845 C CA . GLN A 1 121 ? 41.36107 -19.78923 19.94775 1.000 84.97441 121 GLN A CA 1
ATOM 846 C C . GLN A 1 121 ? 40.43681 -20.48092 20.94002 1.000 76.92961 121 GLN A C 1
ATOM 847 O O . GLN A 1 121 ? 40.61793 -21.66778 21.23572 1.000 74.68542 121 GLN A O 1
ATOM 853 N N . LEU A 1 122 ? 39.44035 -19.75899 21.45398 1.000 72.09210 122 LEU A N 1
ATOM 854 C CA . LEU A 1 122 ? 38.42991 -20.37202 22.30612 1.000 66.43739 122 LEU A CA 1
ATOM 855 C C . LEU A 1 122 ? 37.36340 -21.08135 21.47832 1.000 63.93587 122 LEU A C 1
ATOM 856 O O . LEU A 1 122 ? 36.89779 -22.16221 21.85706 1.000 56.41209 122 LEU A O 1
ATOM 861 N N . LEU A 1 123 ? 36.96482 -20.49039 20.34783 1.000 60.45681 123 LEU A N 1
ATOM 862 C CA . LEU A 1 123 ? 36.04260 -21.17372 19.44714 1.000 55.41613 123 LEU A CA 1
ATOM 863 C C . LEU A 1 123 ? 36.69647 -22.38071 18.79035 1.000 63.82413 123 LEU A C 1
ATOM 864 O O . LEU A 1 123 ? 36.01942 -23.37935 18.51824 1.000 62.13586 123 LEU A O 1
ATOM 869 N N . ALA A 1 124 ? 38.00412 -22.30841 18.52750 1.000 58.03973 124 ALA A N 1
ATOM 870 C CA . ALA A 1 124 ? 38.69133 -23.43188 17.90251 1.000 53.98069 124 ALA A CA 1
ATOM 871 C C . ALA A 1 124 ? 38.65762 -24.66662 18.78839 1.000 54.58879 124 ALA A C 1
ATOM 872 O O . ALA A 1 124 ? 38.66040 -25.79349 18.28189 1.000 54.97626 124 ALA A O 1
ATOM 874 N N . ALA A 1 125 ? 38.62167 -24.47648 20.10848 1.000 45.06361 125 ALA A N 1
ATOM 875 C CA . ALA A 1 125 ? 38.57708 -25.61343 21.01904 1.000 59.23354 125 ALA A CA 1
ATOM 876 C C . ALA A 1 125 ? 37.23825 -26.33536 20.95024 1.000 50.94923 125 ALA A C 1
ATOM 877 O O . ALA A 1 125 ? 37.18156 -27.55343 21.15575 1.000 50.42010 125 ALA A O 1
ATOM 879 N N . PHE A 1 126 ? 36.15520 -25.60728 20.66884 1.000 50.56083 126 PHE A N 1
ATOM 880 C CA . PHE A 1 126 ? 34.86567 -26.25807 20.46666 1.000 52.97007 126 PHE A CA 1
ATOM 881 C C . PHE A 1 126 ? 34.87085 -27.10113 19.19879 1.000 40.76684 126 PHE A C 1
ATOM 882 O O . PHE A 1 126 ? 34.28580 -28.18957 19.16815 1.000 50.14408 126 PHE A O 1
ATOM 890 N N . ILE A 1 127 ? 35.52999 -26.61749 18.14416 1.000 52.10548 127 ILE A N 1
ATOM 891 C CA . ILE A 1 127 ? 35.62536 -27.39024 16.90893 1.000 54.21012 127 ILE A CA 1
ATOM 892 C C . ILE A 1 127 ? 36.44468 -28.65677 17.13403 1.000 56.69243 127 ILE A C 1
ATOM 893 O O . ILE A 1 127 ? 36.10424 -29.73356 16.62757 1.000 63.63885 127 ILE A O 1
ATOM 898 N N . LEU A 1 128 ? 37.52709 -28.55186 17.91176 1.000 50.62574 128 LEU A N 1
ATOM 899 C CA . LEU A 1 128 ? 38.36494 -29.71313 18.20040 1.000 44.58884 128 LEU A CA 1
ATOM 900 C C . LEU A 1 128 ? 37.61413 -30.77901 18.98980 1.000 39.72761 128 LEU A C 1
ATOM 901 O O . LEU A 1 128 ? 37.88972 -31.97401 18.83120 1.000 57.31322 128 LEU A O 1
ATOM 906 N N . LYS A 1 129 ? 36.67249 -30.37071 19.84455 1.000 45.98521 129 LYS A N 1
ATOM 907 C CA . LYS A 1 129 ? 35.94341 -31.33196 20.66745 1.000 50.93089 129 LYS A CA 1
ATOM 908 C C . LYS A 1 129 ? 34.92634 -32.12531 19.85713 1.000 48.22252 129 LYS A C 1
ATOM 909 O O . LYS A 1 129 ? 34.65580 -33.28731 20.17930 1.000 53.34890 129 LYS A O 1
ATOM 915 N N . ILE A 1 130 ? 34.35719 -31.52043 18.81087 1.000 40.56043 130 ILE A N 1
ATOM 916 C CA . ILE A 1 130 ? 33.30211 -32.17097 18.03695 1.000 49.82987 130 ILE A CA 1
ATOM 917 C C . ILE A 1 130 ? 33.78521 -33.49010 17.44494 1.000 51.16194 130 ILE A C 1
ATOM 918 O O . ILE A 1 130 ? 32.99921 -34.43351 17.28043 1.000 47.43920 130 ILE A O 1
ATOM 923 N N . SER A 1 131 ? 35.08351 -33.59195 17.14656 1.000 53.18631 131 SER A N 1
ATOM 924 C CA . SER A 1 131 ? 35.61735 -34.80415 16.53421 1.000 45.75029 131 SER A CA 1
ATOM 925 C C . SER A 1 131 ? 35.43541 -36.02183 17.43153 1.000 51.92842 131 SER A C 1
ATOM 926 O O . SER A 1 131 ? 35.27019 -37.14046 16.93085 1.000 58.00879 131 SER A O 1
ATOM 929 N N . VAL A 1 132 ? 35.44901 -35.82939 18.75382 1.000 53.32080 132 VAL A N 1
ATOM 930 C CA . VAL A 1 132 ? 35.37011 -36.95845 19.67601 1.000 47.10192 132 VAL A CA 1
ATOM 931 C C . VAL A 1 132 ? 34.00927 -37.63741 19.66113 1.000 46.58843 132 VAL A C 1
ATOM 932 O O . VAL A 1 132 ? 33.86006 -38.72169 20.23888 1.000 50.20777 132 VAL A O 1
ATOM 936 N N . CYS A 1 133 ? 33.01365 -37.03597 19.00444 1.000 53.48167 133 CYS A N 1
ATOM 937 C CA . CYS A 1 133 ? 31.69979 -37.66475 18.91972 1.000 49.48766 133 CYS A CA 1
ATOM 938 C C . CYS A 1 133 ? 31.76419 -39.00884 18.20922 1.000 57.48025 133 CYS A C 1
ATOM 939 O O . CYS A 1 133 ? 30.93467 -39.88739 18.46846 1.000 54.57262 133 CYS A O 1
ATOM 942 N N . ASP A 1 134 ? 32.74081 -39.19044 17.31838 1.000 61.91231 134 ASP A N 1
ATOM 943 C CA . ASP A 1 134 ? 32.88859 -40.46706 16.63051 1.000 54.68036 134 ASP A CA 1
ATOM 944 C C . ASP A 1 134 ? 33.28676 -41.58257 17.58894 1.000 55.71300 134 ASP A C 1
ATOM 945 O O . ASP A 1 134 ? 33.00947 -42.75719 17.32002 1.000 69.56800 134 ASP A O 1
ATOM 950 N N . ALA A 1 135 ? 33.92352 -41.23809 18.70873 1.000 60.10071 135 ALA A N 1
ATOM 951 C CA . ALA A 1 135 ? 34.42208 -42.23117 19.65195 1.000 57.09359 135 ALA A CA 1
ATOM 952 C C . ALA A 1 135 ? 33.45754 -42.51613 20.79395 1.000 55.01164 135 ALA A C 1
ATOM 953 O O . ALA A 1 135 ? 33.44484 -43.63751 21.31521 1.000 56.39764 135 ALA A O 1
ATOM 955 N N . VAL A 1 136 ? 32.65273 -41.53408 21.19785 1.000 45.48480 136 VAL A N 1
ATOM 956 C CA . VAL A 1 136 ? 31.81234 -41.66103 22.38524 1.000 48.05781 136 VAL A CA 1
ATOM 957 C C . VAL A 1 136 ? 30.33643 -41.83539 22.06204 1.000 58.52997 136 VAL A C 1
ATOM 958 O O . VAL A 1 136 ? 29.55350 -42.13832 22.97782 1.000 63.69245 136 VAL A O 1
ATOM 962 N N . LEU A 1 137 ? 29.92471 -41.65534 20.81135 1.000 53.94119 137 LEU A N 1
ATOM 963 C CA . LEU A 1 137 ? 28.53088 -41.80391 20.42056 1.000 51.16295 137 LEU A CA 1
ATOM 964 C C . LEU A 1 137 ? 28.35925 -43.04313 19.55588 1.000 65.21888 137 LEU A C 1
ATOM 965 O O . LEU A 1 137 ? 29.22696 -43.36778 18.73929 1.000 64.14196 137 LEU A O 1
ATOM 970 N N . ASP A 1 138 ? 27.23362 -43.72604 19.73458 1.000 65.03151 138 ASP A N 1
ATOM 971 C CA . ASP A 1 138 ? 26.90271 -44.86450 18.89469 1.000 70.89152 138 ASP A CA 1
ATOM 972 C C . ASP A 1 138 ? 26.40738 -44.37573 17.53800 1.000 65.05224 138 ASP A C 1
ATOM 973 O O . ASP A 1 138 ? 25.81990 -43.29638 17.42144 1.000 76.73931 138 ASP A O 1
ATOM 978 N N . HIS A 1 139 ? 26.66894 -45.17428 16.50498 1.000 65.89795 139 HIS A N 1
ATOM 979 C CA . HIS A 1 139 ? 26.39832 -44.74818 15.13701 1.000 69.66314 139 HIS A CA 1
ATOM 980 C C . HIS A 1 139 ? 24.90493 -44.54251 14.90499 1.000 68.27311 139 HIS A C 1
ATOM 981 O O . HIS A 1 139 ? 24.07246 -45.33634 15.35203 1.000 83.87253 139 HIS A O 1
ATOM 988 N N . ASN A 1 140 ? 24.57208 -43.46166 14.19910 1.000 68.35158 140 ASN A N 1
ATOM 989 C CA . ASN A 1 140 ? 23.18569 -43.12945 13.91978 1.000 60.78379 140 ASN A CA 1
ATOM 990 C C . ASN A 1 140 ? 22.57994 -44.12257 12.93133 1.000 61.72883 140 ASN A C 1
ATOM 991 O O . ASN A 1 140 ? 23.29860 -44.77443 12.16950 1.000 58.13306 140 ASN A O 1
ATOM 996 N N . PRO A 1 141 ? 21.25638 -44.26073 12.93205 1.000 72.39103 141 PRO A N 1
ATOM 997 C CA . PRO A 1 141 ? 20.59557 -45.08507 11.91721 1.000 57.57109 141 PRO A CA 1
ATOM 998 C C . PRO A 1 141 ? 20.80696 -44.50432 10.53141 1.000 67.53555 141 PRO A C 1
ATOM 999 O O . PRO A 1 141 ? 21.08503 -43.30403 10.38658 1.000 78.46876 141 PRO A O 1
ATOM 1003 N N . PRO A 1 142 ? 20.69379 -45.32167 9.48792 1.000 71.78539 142 PRO A N 1
ATOM 1004 C CA . PRO A 1 142 ? 20.88393 -44.80557 8.12917 1.000 62.86338 142 PRO A CA 1
ATOM 1005 C C . PRO A 1 142 ? 19.70743 -43.95329 7.68027 1.000 62.64822 142 PRO A C 1
ATOM 1006 O O . PRO A 1 142 ? 18.56867 -44.13834 8.11628 1.000 71.53220 142 PRO A O 1
ATOM 1010 N N . GLY A 1 143 ? 20.00163 -43.00169 6.79701 1.000 65.37143 143 GLY A N 1
ATOM 1011 C CA . GLY A 1 143 ? 18.97103 -42.15331 6.23235 1.000 71.51225 143 GLY A CA 1
ATOM 1012 C C . GLY A 1 143 ? 18.51967 -41.00555 7.10454 1.000 69.42149 143 GLY A C 1
ATOM 1013 O O . GLY A 1 143 ? 17.39413 -40.52575 6.94035 1.000 66.22833 143 GLY A O 1
ATOM 1014 N N . CYS A 1 144 ? 19.36086 -40.54195 8.02336 1.000 69.60808 144 CYS A N 1
ATOM 1015 C CA . CYS A 1 144 ? 18.98555 -39.45038 8.90866 1.000 63.80398 144 CYS A CA 1
ATOM 1016 C C . CYS A 1 144 ? 19.05146 -38.10947 8.18546 1.000 60.54877 144 CYS A C 1
ATOM 1017 O O . CYS A 1 144 ? 19.82257 -37.92342 7.23927 1.000 66.67064 144 CYS A O 1
ATOM 1020 N N . THR A 1 145 ? 18.22483 -37.17387 8.64255 1.000 52.22447 145 THR A N 1
ATOM 1021 C CA . THR A 1 145 ? 18.23100 -35.78715 8.19264 1.000 52.62595 145 THR A CA 1
ATOM 1022 C C . THR A 1 145 ? 18.54238 -34.88731 9.38447 1.000 53.91309 145 THR A C 1
ATOM 1023 O O . THR A 1 145 ? 18.81835 -35.36229 10.48875 1.000 54.44748 145 THR A O 1
ATOM 1027 N N . PHE A 1 146 ? 18.49630 -33.57449 9.16403 1.000 52.88795 146 PHE A N 1
ATOM 1028 C CA . PHE A 1 146 ? 18.79381 -32.65155 10.24845 1.000 46.61222 146 PHE A CA 1
ATOM 1029 C C . PHE A 1 146 ? 17.97905 -31.37558 10.09898 1.000 53.61464 146 PHE A C 1
ATOM 1030 O O . PHE A 1 146 ? 17.50082 -31.03454 9.01355 1.000 52.41680 146 PHE A O 1
ATOM 1038 N N . THR A 1 147 ? 17.83039 -30.67601 11.22196 1.000 41.17523 147 THR A N 1
ATOM 1039 C CA . THR A 1 147 ? 17.23789 -29.34807 11.25632 1.000 49.21802 147 THR A CA 1
ATOM 1040 C C . THR A 1 147 ? 17.91065 -28.56773 12.37628 1.000 56.11633 147 THR A C 1
ATOM 1041 O O . THR A 1 147 ? 18.63319 -29.12895 13.20477 1.000 50.44038 147 THR A O 1
ATOM 1045 N N . VAL A 1 148 ? 17.67038 -27.26044 12.39410 1.000 62.41610 148 VAL A N 1
ATOM 1046 C CA . VAL A 1 148 ? 18.27119 -26.36391 13.37277 1.000 53.76219 148 VAL A CA 1
ATOM 1047 C C . VAL A 1 148 ? 17.16321 -25.77042 14.22994 1.000 54.65036 148 VAL A C 1
ATOM 1048 O O . VAL A 1 148 ? 16.17414 -25.24993 13.70235 1.000 56.97373 148 VAL A O 1
ATOM 1052 N N . LEU A 1 149 ? 17.32451 -25.85901 15.54613 1.000 54.70526 149 LEU A N 1
ATOM 1053 C CA . LEU A 1 149 ? 16.40317 -25.25688 16.49900 1.000 55.31667 149 LEU A CA 1
ATOM 1054 C C . LEU A 1 149 ? 17.06960 -24.04422 17.13365 1.000 53.67016 149 LEU A C 1
ATOM 1055 O O . LEU A 1 149 ? 18.22251 -24.12350 17.57305 1.000 55.44120 149 LEU A O 1
ATOM 1060 N N . VAL A 1 150 ? 16.34778 -22.92766 17.17807 1.000 51.38336 150 VAL A N 1
ATOM 1061 C CA . VAL A 1 150 ? 16.84587 -21.68717 17.76167 1.000 64.29664 150 VAL A CA 1
ATOM 1062 C C . VAL A 1 150 ? 15.97896 -21.35140 18.96635 1.000 58.01697 150 VAL A C 1
ATOM 1063 O O . VAL A 1 150 ? 14.76542 -21.15229 18.82928 1.000 49.36809 150 VAL A O 1
ATOM 1067 N N . HIS A 1 151 ? 16.59770 -21.29444 20.14247 1.000 54.52989 151 HIS A N 1
ATOM 1068 C CA . HIS A 1 151 ? 15.90727 -20.94840 21.38239 1.000 44.84290 151 HIS A CA 1
ATOM 1069 C C . HIS A 1 151 ? 16.20326 -19.48661 21.69654 1.000 47.26253 151 HIS A C 1
ATOM 1070 O O . HIS A 1 151 ? 17.26773 -19.15643 22.22541 1.000 52.51241 151 HIS A O 1
ATOM 1077 N N . THR A 1 152 ? 15.25700 -18.61220 21.36918 1.000 41.31160 152 THR A N 1
ATOM 1078 C CA . THR A 1 152 ? 15.40474 -17.19658 21.65956 1.000 55.57153 152 THR A CA 1
ATOM 1079 C C . THR A 1 152 ? 15.17697 -16.92705 23.14488 1.000 55.22588 152 THR A C 1
ATOM 1080 O O . THR A 1 152 ? 14.48363 -17.67378 23.84146 1.000 65.45802 152 THR A O 1
ATOM 1084 N N . ARG A 1 153 ? 15.77875 -15.83772 23.62800 1.000 53.40242 153 ARG A N 1
ATOM 1085 C CA . ARG A 1 153 ? 15.59884 -15.44674 25.02349 1.000 60.23646 153 ARG A CA 1
ATOM 1086 C C . ARG A 1 153 ? 14.17954 -14.94973 25.27121 1.000 55.28658 153 ARG A C 1
ATOM 1087 O O . ARG A 1 153 ? 13.45257 -15.49633 26.10915 1.000 63.77782 153 ARG A O 1
ATOM 1095 N N . GLU A 1 154 ? 13.77461 -13.89785 24.56459 1.000 52.15036 154 GLU A N 1
ATOM 1096 C CA . GLU A 1 154 ? 12.36492 -13.54047 24.50793 1.000 48.28852 154 GLU A CA 1
ATOM 1097 C C . GLU A 1 154 ? 11.60234 -14.63624 23.77597 1.000 54.69985 154 GLU A C 1
ATOM 1098 O O . GLU A 1 154 ? 12.04662 -15.11422 22.72747 1.000 63.31523 154 GLU A O 1
ATOM 1104 N N . ALA A 1 155 ? 10.46206 -15.04209 24.33585 1.000 62.45825 155 ALA A N 1
ATOM 1105 C CA . ALA A 1 155 ? 9.68020 -16.13234 23.76240 1.000 51.11939 155 ALA A CA 1
ATOM 1106 C C . ALA A 1 155 ? 9.36348 -15.85767 22.29794 1.000 65.56220 155 ALA A C 1
ATOM 1107 O O . ALA A 1 155 ? 8.96902 -14.74726 21.93104 1.000 68.79090 155 ALA A O 1
ATOM 1109 N N . ALA A 1 156 ? 9.54766 -16.88149 21.46019 1.000 64.26210 156 ALA A N 1
ATOM 1110 C CA . ALA A 1 156 ? 9.40174 -16.69704 20.02086 1.000 57.31489 156 ALA A CA 1
ATOM 1111 C C . ALA A 1 156 ? 7.97526 -16.32769 19.64324 1.000 64.75813 156 ALA A C 1
ATOM 1112 O O . ALA A 1 156 ? 7.76012 -15.60917 18.65985 1.000 63.63328 156 ALA A O 1
ATOM 1114 N N . THR A 1 157 ? 6.99247 -16.79863 20.41590 1.000 70.10036 157 THR A N 1
ATOM 1115 C CA . THR A 1 157 ? 5.59681 -16.47230 20.14960 1.000 64.59897 157 THR A CA 1
ATOM 1116 C C . THR A 1 157 ? 5.31423 -14.98009 20.30369 1.000 62.27431 157 THR A C 1
ATOM 1117 O O . THR A 1 157 ? 4.35973 -14.47503 19.70190 1.000 71.16422 157 THR A O 1
ATOM 1121 N N . ARG A 1 158 ? 6.11641 -14.26474 21.10065 1.000 65.48194 158 ARG A N 1
ATOM 1122 C CA . ARG A 1 158 ? 5.87324 -12.83898 21.31904 1.000 59.47162 158 ARG A CA 1
ATOM 1123 C C . ARG A 1 158 ? 6.08799 -12.03357 20.04280 1.000 66.98129 158 ARG A C 1
ATOM 1124 O O . ARG A 1 158 ? 5.31230 -11.11922 19.73930 1.000 81.06243 158 ARG A O 1
ATOM 1132 N N . ASN A 1 159 ? 7.13996 -12.35038 19.29012 1.000 77.58129 159 ASN A N 1
ATOM 1133 C CA . ASN A 1 159 ? 7.46654 -11.64696 18.04937 1.000 85.27129 159 ASN A CA 1
ATOM 1134 C C . ASN A 1 159 ? 8.02606 -12.68106 17.07717 1.000 77.29129 159 ASN A C 1
ATOM 1135 O O . ASN A 1 159 ? 9.22105 -12.99014 17.10918 1.000 73.89129 159 ASN A O 1
ATOM 1140 N N . MET A 1 160 ? 7.15696 -13.21906 16.22003 1.000 68.67408 160 MET A N 1
ATOM 1141 C CA . MET A 1 160 ? 7.57430 -14.20162 15.22717 1.000 61.91236 160 MET A CA 1
ATOM 1142 C C . MET A 1 160 ? 8.29384 -13.57679 14.03897 1.000 62.72185 160 MET A C 1
ATOM 1143 O O . MET A 1 160 ? 8.99776 -14.29012 13.31556 1.000 57.23720 160 MET A O 1
ATOM 1148 N N . GLU A 1 161 ? 8.14006 -12.26947 13.82486 1.000 67.64649 161 GLU A N 1
ATOM 1149 C CA . GLU A 1 161 ? 8.72710 -11.60860 12.66663 1.000 55.36218 161 GLU A CA 1
ATOM 1150 C C . GLU A 1 161 ? 10.21248 -11.30958 12.82822 1.000 61.81273 161 GLU A C 1
ATOM 1151 O O . GLU A 1 161 ? 10.87148 -11.00221 11.82917 1.000 60.41911 161 GLU A O 1
ATOM 1157 N N . LYS A 1 162 ? 10.75760 -11.40367 14.04476 1.000 58.53671 162 LYS A N 1
ATOM 1158 C CA . LYS A 1 162 ? 12.14471 -11.00955 14.27446 1.000 57.68424 162 LYS A CA 1
ATOM 1159 C C . LYS A 1 162 ? 13.14115 -11.91200 13.55953 1.000 56.40819 162 LYS A C 1
ATOM 1160 O O . LYS A 1 162 ? 14.27785 -11.48957 13.31829 1.000 62.50042 162 LYS A O 1
ATOM 1166 N N . ILE A 1 163 ? 12.74709 -13.14031 13.21898 1.000 57.49132 163 ILE A N 1
ATOM 1167 C CA . ILE A 1 163 ? 13.64770 -14.07608 12.55325 1.000 61.72796 163 ILE A CA 1
ATOM 1168 C C . ILE A 1 163 ? 13.36850 -14.18179 11.05891 1.000 61.59991 163 ILE A C 1
ATOM 1169 O O . ILE A 1 163 ? 14.16595 -14.79533 10.33121 1.000 68.48750 163 ILE A O 1
ATOM 1174 N N . GLN A 1 164 ? 12.27986 -13.58506 10.57244 1.000 60.73608 164 GLN A N 1
ATOM 1175 C CA . GLN A 1 164 ? 11.91195 -13.66671 9.15927 1.000 59.79609 164 GLN A CA 1
ATOM 1176 C C . GLN A 1 164 ? 12.64013 -12.58701 8.35301 1.000 60.49697 164 GLN A C 1
ATOM 1177 O O . GLN A 1 164 ? 12.03847 -11.69918 7.74989 1.000 69.56827 164 GLN A O 1
ATOM 1183 N N . VAL A 1 165 ? 13.97147 -12.68335 8.34750 1.000 55.50991 165 VAL A N 1
ATOM 1184 C CA . VAL A 1 165 ? 14.78748 -11.69532 7.64758 1.000 63.77641 165 VAL A CA 1
ATOM 1185 C C . VAL A 1 165 ? 15.03916 -12.05834 6.18410 1.000 65.54797 165 VAL A C 1
ATOM 1186 O O . VAL A 1 165 ? 15.31062 -11.16150 5.37164 1.000 74.72367 165 VAL A O 1
ATOM 1190 N N . ILE A 1 166 ? 14.94840 -13.33594 5.82002 1.000 74.64924 166 ILE A N 1
ATOM 1191 C CA . ILE A 1 166 ? 15.05629 -13.77584 4.43290 1.000 60.96983 166 ILE A CA 1
ATOM 1192 C C . ILE A 1 166 ? 13.65655 -14.12228 3.94423 1.000 69.60436 166 ILE A C 1
ATOM 1193 O O . ILE A 1 166 ? 12.91715 -14.84751 4.62120 1.000 82.87694 166 ILE A O 1
ATOM 1198 N N . LYS A 1 167 ? 13.29507 -13.60505 2.76769 1.000 77.72866 167 LYS A N 1
ATOM 1199 C CA . LYS A 1 167 ? 11.89702 -13.61258 2.34723 1.000 84.55619 167 LYS A CA 1
ATOM 1200 C C . LYS A 1 167 ? 11.42699 -14.99688 1.91758 1.000 85.92905 167 LYS A C 1
ATOM 1201 O O . LYS A 1 167 ? 10.28363 -15.37650 2.19473 1.000 84.10118 167 LYS A O 1
ATOM 1207 N N . ASP A 1 168 ? 12.27880 -15.75991 1.23459 1.000 83.90620 168 ASP A N 1
ATOM 1208 C CA . ASP A 1 168 ? 11.91887 -17.09415 0.77678 1.000 79.76073 168 ASP A CA 1
ATOM 1209 C C . ASP A 1 168 ? 12.40304 -18.18799 1.72017 1.000 82.63277 168 ASP A C 1
ATOM 1210 O O . ASP A 1 168 ? 12.39399 -19.36613 1.34817 1.000 74.00642 168 ASP A O 1
ATOM 1215 N N . PHE A 1 169 ? 12.81739 -17.82802 2.93313 1.000 77.76818 169 PHE A N 1
ATOM 1216 C CA . PHE A 1 169 ? 13.27870 -18.79210 3.93147 1.000 60.20587 169 PHE A CA 1
ATOM 1217 C C . PHE A 1 169 ? 12.50637 -18.55481 5.22130 1.000 52.81418 169 PHE A C 1
ATOM 1218 O O . PHE A 1 169 ? 13.04057 -17.99393 6.18786 1.000 64.81941 169 PHE A O 1
ATOM 1226 N N . PRO A 1 170 ? 11.24751 -18.97813 5.27567 1.000 60.13705 170 PRO A N 1
ATOM 1227 C CA . PRO A 1 170 ? 10.43580 -18.72983 6.46844 1.000 58.87317 170 PRO A CA 1
ATOM 1228 C C . PRO A 1 170 ? 10.78342 -19.67203 7.60822 1.000 49.17576 170 PRO A C 1
ATOM 1229 O O . PRO A 1 170 ? 11.23640 -20.80131 7.40747 1.000 60.41959 170 PRO A O 1
ATOM 1233 N N . TRP A 1 171 ? 10.56141 -19.18061 8.82226 1.000 60.46573 171 TRP A N 1
ATOM 1234 C CA . TRP A 1 171 ? 10.71676 -19.96084 10.03832 1.000 63.29347 171 TRP A CA 1
ATOM 1235 C C . TRP A 1 171 ? 9.35569 -20.18300 10.68215 1.000 60.86874 171 TRP A C 1
ATOM 1236 O O . TRP A 1 171 ? 8.46564 -19.33210 10.60029 1.000 65.09837 171 TRP A O 1
ATOM 1247 N N . ILE A 1 172 ? 9.20214 -21.33716 11.32940 1.000 56.41850 172 ILE A N 1
ATOM 1248 C CA . ILE A 1 172 ? 7.99248 -21.66336 12.06859 1.000 47.21723 172 ILE A CA 1
ATOM 1249 C C . ILE A 1 172 ? 8.39180 -22.15104 13.45345 1.000 51.27052 172 ILE A C 1
ATOM 1250 O O . ILE A 1 172 ? 9.55106 -22.47928 13.71428 1.000 58.13861 172 ILE A O 1
ATOM 1255 N N . LEU A 1 173 ? 7.41128 -22.18862 14.34951 1.000 53.97728 173 LEU A N 1
ATOM 1256 C CA . LEU A 1 173 ? 7.63263 -22.78960 15.65557 1.000 56.02968 173 LEU A CA 1
ATOM 1257 C C . LEU A 1 173 ? 7.74885 -24.29897 15.51555 1.000 52.49500 173 LEU A C 1
ATOM 1258 O O . LEU A 1 173 ? 6.92672 -24.93657 14.85035 1.000 61.94346 173 LEU A O 1
ATOM 1263 N N . ALA A 1 174 ? 8.77603 -24.87060 16.13296 1.000 62.35266 174 ALA A N 1
ATOM 1264 C CA . ALA A 1 174 ? 8.82442 -26.31507 16.25877 1.000 72.17033 174 ALA A CA 1
ATOM 1265 C C . ALA A 1 174 ? 7.77735 -26.77699 17.26629 1.000 81.40501 174 ALA A C 1
ATOM 1266 O O . ALA A 1 174 ? 7.30652 -26.00994 18.10867 1.000 85.91111 174 ALA A O 1
ATOM 1268 N N . ASP A 1 175 ? 7.39486 -28.03923 17.15900 1.000 89.84922 175 ASP A N 1
ATOM 1269 C CA . ASP A 1 175 ? 6.53121 -28.66660 18.14550 1.000 87.90555 175 ASP A CA 1
ATOM 1270 C C . ASP A 1 175 ? 7.25092 -29.87182 18.73889 1.000 86.99523 175 ASP A C 1
ATOM 1271 O O . ASP A 1 175 ? 8.37693 -30.20202 18.35655 1.000 89.67647 175 ASP A O 1
ATOM 1276 N N . GLU A 1 176 ? 6.57156 -30.53791 19.67469 1.000 84.17625 176 GLU A N 1
ATOM 1277 C CA . GLU A 1 176 ? 7.24117 -31.49705 20.54658 1.000 88.40209 176 GLU A CA 1
ATOM 1278 C C . GLU A 1 176 ? 7.86246 -32.65429 19.77204 1.000 91.82102 176 GLU A C 1
ATOM 1279 O O . GLU A 1 176 ? 8.87908 -33.20704 20.20442 1.000 88.98541 176 GLU A O 1
ATOM 1285 N N . GLN A 1 177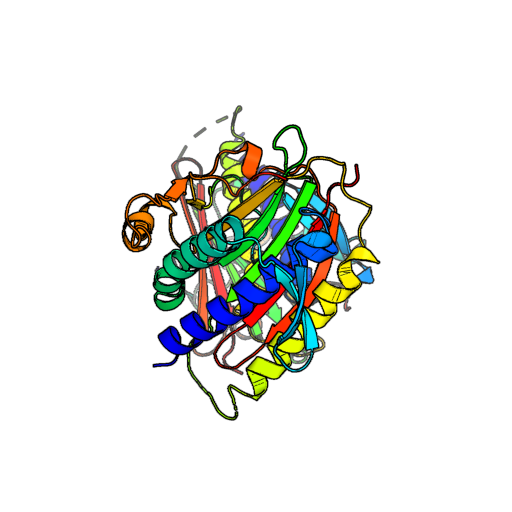 ? 7.28456 -33.03271 18.62898 1.000 92.81849 177 GLN A N 1
ATOM 1286 C CA . GLN A 1 177 ? 7.85040 -34.14300 17.86877 1.000 83.22892 177 GLN A CA 1
ATOM 1287 C C . GLN A 1 177 ? 9.23850 -33.81111 17.33316 1.000 90.90889 177 GLN A C 1
ATOM 1288 O O . GLN A 1 177 ? 10.09175 -34.70095 17.23969 1.000 88.13545 177 GLN A O 1
ATOM 1294 N N . ASP A 1 178 ? 9.48418 -32.54640 16.97208 1.000 95.28674 178 ASP A N 1
ATOM 1295 C CA . ASP A 1 178 ? 10.79782 -32.13147 16.49004 1.000 86.01964 178 ASP A CA 1
ATOM 1296 C C . ASP A 1 178 ? 11.81182 -31.94013 17.61166 1.000 82.18358 178 ASP A C 1
ATOM 1297 O O . ASP A 1 178 ? 13.01254 -31.85398 17.32570 1.000 90.31219 178 ASP A O 1
ATOM 1302 N N . VAL A 1 179 ? 11.36568 -31.86440 18.86840 1.000 76.00494 179 VAL A N 1
ATOM 1303 C CA . VAL A 1 179 ? 12.21942 -31.40755 19.96137 1.000 79.36461 179 VAL A CA 1
ATOM 1304 C C . VAL A 1 179 ? 12.35177 -32.44702 21.06917 1.000 76.52602 179 VAL A C 1
ATOM 1305 O O . VAL A 1 179 ? 13.41845 -32.57386 21.67871 1.000 87.62740 179 VAL A O 1
ATOM 1309 N N . HIS A 1 180 ? 11.28168 -33.19316 21.34377 1.000 82.81250 180 HIS A N 1
ATOM 1310 C CA . HIS A 1 180 ? 11.21508 -34.00884 22.55358 1.000 95.05540 180 HIS A CA 1
ATOM 1311 C C . HIS A 1 180 ? 11.95352 -35.33333 22.38988 1.000 86.14862 180 HIS A C 1
ATOM 1312 O O . HIS A 1 180 ? 11.79694 -36.02540 21.38083 1.000 84.13696 180 HIS A O 1
ATOM 1319 N N . MET A 1 181 ? 12.74944 -35.68576 23.39686 1.000 75.43512 181 MET A N 1
ATOM 1320 C CA . MET A 1 181 ? 13.39153 -36.98775 23.50530 1.000 83.32418 181 MET A CA 1
ATOM 1321 C C . MET A 1 181 ? 13.17371 -37.50829 24.91758 1.000 88.94011 181 MET A C 1
ATOM 1322 O O . MET A 1 181 ? 13.34297 -36.76722 25.89064 1.000 77.32281 181 MET A O 1
ATOM 1327 N N . HIS A 1 182 ? 12.79166 -38.77829 25.02721 1.000 92.00356 182 HIS A N 1
ATOM 1328 C CA . HIS A 1 182 ? 12.43076 -39.37184 26.30979 1.000 106.53781 182 HIS A CA 1
ATOM 1329 C C . HIS A 1 182 ? 13.68596 -39.83692 27.04286 1.000 104.05104 182 HIS A C 1
ATOM 1330 O O . HIS A 1 182 ? 14.36600 -40.76675 26.59398 1.000 95.17741 182 HIS A O 1
ATOM 1337 N N . ASP A 1 183 ? 13.97572 -39.19122 28.18254 1.000 101.17501 183 ASP A N 1
ATOM 1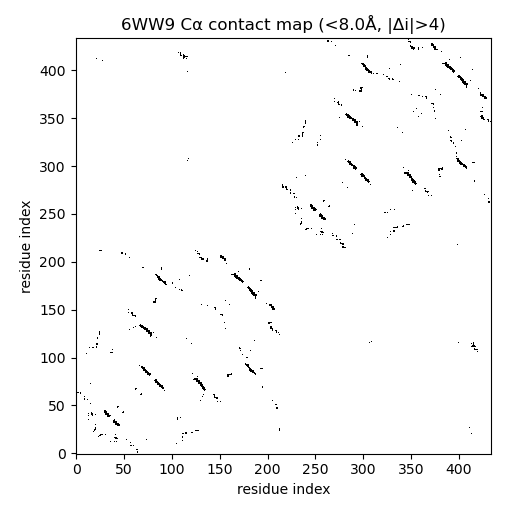338 C CA . ASP A 1 183 ? 15.15282 -39.40762 29.02179 1.000 102.88318 183 ASP A CA 1
ATOM 1339 C C . ASP A 1 183 ? 16.40119 -39.62308 28.17261 1.000 96.16893 183 ASP A C 1
ATOM 1340 O O . ASP A 1 183 ? 16.93597 -40.73840 28.12772 1.000 96.32558 183 ASP A O 1
ATOM 1345 N N . PRO A 1 184 ? 16.89085 -38.59678 27.48369 1.000 88.52552 184 PRO A N 1
ATOM 1346 C CA . PRO A 1 184 ? 18.06573 -38.77976 26.62965 1.000 83.55977 184 PRO A CA 1
ATOM 1347 C C . PRO A 1 184 ? 19.35174 -38.81325 27.43831 1.000 74.46868 184 PRO A C 1
ATOM 1348 O O . PRO A 1 184 ? 19.47502 -38.18008 28.48901 1.000 73.61000 184 PRO A O 1
ATOM 1352 N N . ARG A 1 185 ? 20.31631 -39.57905 26.93595 1.000 66.40139 185 ARG A N 1
ATOM 1353 C CA . ARG A 1 185 ? 21.64488 -39.57413 27.53082 1.000 65.05916 185 ARG A CA 1
ATOM 1354 C C . ARG A 1 185 ? 22.33173 -38.24681 27.23279 1.000 75.82274 185 ARG A C 1
ATOM 1355 O O . ARG A 1 185 ? 22.26444 -37.73443 26.11213 1.000 76.47825 185 ARG A O 1
ATOM 1363 N N . LEU A 1 186 ? 22.97969 -37.67710 28.24607 1.000 72.11076 186 LEU A N 1
ATOM 1364 C CA . LEU A 1 186 ? 23.63321 -36.37838 28.12698 1.000 62.02453 186 LEU A CA 1
ATOM 1365 C C . LEU A 1 186 ? 25.13621 -36.58343 27.99204 1.000 71.74233 186 LEU A C 1
ATOM 1366 O O . LEU A 1 186 ? 25.77067 -37.15643 28.88510 1.000 68.76331 186 LEU A O 1
ATOM 1371 N N . ILE A 1 187 ? 25.69923 -36.11059 26.88346 1.000 78.45986 187 ILE A N 1
ATOM 1372 C CA . ILE A 1 187 ? 27.13426 -36.21821 26.63092 1.000 65.55561 187 ILE A CA 1
ATOM 1373 C C . ILE A 1 187 ? 27.75264 -34.82571 26.65615 1.000 67.76379 187 ILE A C 1
ATOM 1374 O O . ILE A 1 187 ? 27.71497 -34.11385 25.64118 1.000 65.83195 187 ILE A O 1
ATOM 1379 N N . PRO A 1 188 ? 28.31910 -34.39181 27.78024 1.000 74.07688 188 PRO A N 1
ATOM 1380 C CA . PRO A 1 188 ? 28.99565 -33.09063 27.80139 1.000 65.68998 188 PRO A CA 1
ATOM 1381 C C . PRO A 1 188 ? 30.23375 -33.11288 26.92060 1.000 66.95325 188 PRO A C 1
ATOM 1382 O O . PRO A 1 188 ? 31.02073 -34.06215 26.94682 1.000 65.95615 188 PRO A O 1
ATOM 1386 N N . LEU A 1 189 ? 30.39930 -32.05304 26.13044 1.000 63.46770 189 LEU A N 1
ATOM 1387 C CA . LEU A 1 189 ? 31.56681 -31.90355 25.27226 1.000 58.72327 189 LEU A CA 1
ATOM 1388 C C . LEU A 1 189 ? 32.51593 -30.82640 25.78226 1.000 56.84646 189 LEU A C 1
ATOM 1389 O O . LEU A 1 189 ? 33.68615 -31.11700 26.04320 1.000 59.68958 189 LEU A O 1
ATOM 1394 N N . LYS A 1 190 ? 32.04972 -29.58798 25.94175 1.000 53.94187 190 LYS A N 1
ATOM 1395 C CA . LYS A 1 190 ? 32.92757 -28.52584 26.41214 1.000 61.33043 190 LYS A CA 1
ATOM 1396 C C . LYS A 1 190 ? 32.12164 -27.41424 27.06962 1.000 65.71314 190 LYS A C 1
ATOM 1397 O O . LYS A 1 190 ? 31.01584 -27.08762 26.62950 1.000 58.86355 190 LYS A O 1
ATOM 1403 N N . THR A 1 191 ? 32.69298 -26.83851 28.12600 1.000 69.28208 191 THR A N 1
ATOM 1404 C CA . THR A 1 191 ? 32.13486 -25.67925 28.80931 1.000 63.90322 191 THR A CA 1
ATOM 1405 C C . THR A 1 191 ? 33.21649 -24.61460 28.89721 1.000 63.43889 191 THR A C 1
ATOM 1406 O O . THR A 1 191 ? 34.34961 -24.91235 29.28856 1.000 76.39766 191 THR A O 1
ATOM 1410 N N . MET A 1 192 ? 32.87407 -23.38400 28.52211 1.000 61.48735 192 MET A N 1
ATOM 1411 C CA . MET A 1 192 ? 33.81334 -22.27240 28.55470 1.000 74.17688 192 MET A CA 1
ATOM 1412 C C . MET A 1 192 ? 33.14216 -21.05222 29.16371 1.000 73.37770 192 MET A C 1
ATOM 1413 O O . MET A 1 192 ? 32.01472 -20.70843 28.79672 1.000 72.93447 192 MET A O 1
ATOM 1418 N N . THR A 1 193 ? 33.83719 -20.40077 30.08927 1.000 79.93443 193 THR A N 1
ATOM 1419 C CA . THR A 1 193 ? 33.37065 -19.16560 30.70032 1.000 65.85696 193 THR A CA 1
ATOM 1420 C C . THR A 1 193 ? 34.47677 -18.13045 30.57947 1.000 65.71462 193 THR A C 1
ATOM 1421 O O . THR A 1 193 ? 35.63795 -18.42218 30.88381 1.000 69.54293 193 THR A O 1
ATOM 1425 N N . SER A 1 194 ? 34.12018 -16.93473 30.11747 1.000 77.90889 194 SER A N 1
ATOM 1426 C CA . SER A 1 194 ? 35.08807 -15.86032 29.95542 1.000 81.26807 194 SER A CA 1
ATOM 1427 C C . SER A 1 194 ? 34.35198 -14.53192 29.93137 1.000 94.52396 194 SER A C 1
ATOM 1428 O O . SER A 1 194 ? 33.13465 -14.47690 29.73346 1.000 95.19773 194 SER A O 1
ATOM 1431 N N . ASP A 1 195 ? 35.11697 -13.45749 30.14467 1.000 100.36945 195 ASP A N 1
ATOM 1432 C CA . ASP A 1 195 ? 34.58513 -12.11861 29.92328 1.000 98.19478 195 ASP A CA 1
ATOM 1433 C C . ASP A 1 195 ? 34.15644 -11.93922 28.47637 1.000 96.26320 195 ASP A C 1
ATOM 1434 O O . ASP A 1 195 ? 33.25109 -11.14901 28.18522 1.000 99.26616 195 ASP A O 1
ATOM 1439 N N . ILE A 1 196 ? 34.79520 -12.66420 27.56134 1.000 98.64713 196 ILE A N 1
ATOM 1440 C CA . ILE A 1 196 ? 34.44561 -12.63082 26.14905 1.000 104.69504 196 ILE A CA 1
ATOM 1441 C C . ILE A 1 196 ? 33.13784 -13.37840 25.94566 1.000 101.12645 196 ILE A C 1
ATOM 1442 O O . ILE A 1 196 ? 32.11650 -12.78532 25.58043 1.000 102.22778 196 ILE A O 1
ATOM 1447 N N . LEU A 1 197 ? 33.15888 -14.68482 26.19691 1.000 95.06317 197 LEU A N 1
ATOM 1448 C CA . LEU A 1 197 ? 32.06003 -15.54423 25.79061 1.000 84.70318 197 LEU A CA 1
ATOM 1449 C C . LEU A 1 197 ? 31.87590 -16.67013 26.79405 1.000 77.92237 197 LEU A C 1
ATOM 1450 O O . LEU A 1 197 ? 32.85122 -17.22600 27.30581 1.000 80.00793 197 LEU A O 1
ATOM 1455 N N . LYS A 1 198 ? 30.61495 -16.99204 27.06777 1.000 69.31153 198 LYS A N 1
ATOM 1456 C CA . LYS A 1 198 ? 30.23435 -18.15485 27.85806 1.000 74.03849 198 LYS A CA 1
ATOM 1457 C C . LYS A 1 198 ? 29.41068 -19.06665 26.96173 1.000 64.62259 198 LYS A C 1
ATOM 1458 O O . LYS A 1 198 ? 28.38650 -18.64107 26.41717 1.000 57.35084 198 LYS A O 1
ATOM 1464 N N . MET A 1 199 ? 29.86127 -20.30769 26.79325 1.000 58.60068 199 MET A N 1
ATOM 1465 C CA . MET A 1 199 ? 29.17042 -21.22651 25.90048 1.000 51.01621 199 MET A CA 1
ATOM 1466 C C . MET A 1 199 ? 29.39373 -22.65893 26.35899 1.000 52.50020 199 MET A C 1
ATOM 1467 O O . MET A 1 199 ? 30.50314 -23.02345 26.75719 1.000 53.12086 199 MET A O 1
ATOM 1472 N N . GLN A 1 200 ? 28.33182 -23.45966 26.29862 1.000 57.40508 200 GLN A N 1
ATOM 1473 C CA . GLN A 1 200 ? 28.40221 -24.88943 26.55263 1.000 50.46818 200 GLN A CA 1
ATOM 1474 C C . GLN A 1 200 ? 27.98195 -25.65353 25.30733 1.000 56.17951 200 GLN A C 1
ATOM 1475 O O . GLN A 1 200 ? 27.09206 -25.21905 24.56828 1.000 57.67752 200 GLN A O 1
ATOM 1481 N N . LEU A 1 201 ? 28.62410 -26.79667 25.08690 1.000 51.21488 201 LEU A N 1
ATOM 1482 C CA . LEU A 1 201 ? 28.26981 -27.70479 24.00557 1.000 48.05401 201 LEU A CA 1
ATOM 1483 C C . LEU A 1 201 ? 28.13594 -29.10123 24.58674 1.000 55.81028 201 LEU A C 1
ATOM 1484 O O . LEU A 1 201 ? 29.08525 -29.61882 25.18308 1.000 55.57177 201 LEU A O 1
ATOM 1489 N N . TYR A 1 202 ? 26.96045 -29.70166 24.42783 1.000 55.98394 202 TYR A N 1
ATOM 1490 C CA . TYR A 1 202 ? 26.74871 -31.07133 24.86684 1.000 53.26152 202 TYR A CA 1
ATOM 1491 C C . TYR A 1 202 ? 25.79693 -31.75290 23.89620 1.000 59.25758 202 TYR A C 1
ATOM 1492 O O . TYR A 1 202 ? 25.20991 -31.11786 23.01630 1.000 56.41228 202 TYR A O 1
ATOM 1501 N N . VAL A 1 203 ? 25.65595 -33.06461 24.06131 1.000 58.28739 203 VAL A N 1
ATOM 1502 C CA . VAL A 1 203 ? 24.87100 -33.89212 23.15570 1.000 51.81165 203 VAL A CA 1
ATOM 1503 C C . VAL A 1 203 ? 23.78039 -34.59706 23.94699 1.000 55.38659 203 VAL A C 1
ATOM 1504 O O . VAL A 1 203 ? 24.05690 -35.21502 24.98169 1.000 61.26118 203 VAL A O 1
ATOM 1508 N N . GLU A 1 204 ? 22.54453 -34.49776 23.45948 1.000 61.10903 204 GLU A N 1
ATOM 1509 C CA . GLU A 1 204 ? 21.42955 -35.30496 23.94153 1.000 49.33414 204 GLU A CA 1
ATOM 1510 C C . GLU A 1 204 ? 21.25288 -36.46465 22.96863 1.000 56.57361 204 GLU A C 1
ATOM 1511 O O . GLU A 1 204 ? 20.83176 -36.26428 21.82474 1.000 65.00142 204 GLU A O 1
ATOM 1517 N N . GLU A 1 205 ? 21.57157 -37.67277 23.41853 1.000 56.94273 205 GLU A N 1
ATOM 1518 C CA . GLU A 1 205 ? 21.55086 -38.85051 22.56546 1.000 60.81143 205 GLU A CA 1
ATOM 1519 C C . GLU A 1 205 ? 20.41310 -39.77697 22.97097 1.000 71.57027 205 GLU A C 1
ATOM 1520 O O . GLU A 1 205 ? 20.15528 -39.97780 24.16224 1.000 57.30710 205 GLU A O 1
ATOM 1526 N N . ARG A 1 206 ? 19.73512 -40.33571 21.97244 1.000 68.41929 206 ARG A N 1
ATOM 1527 C CA . ARG A 1 206 ? 18.68761 -41.31188 22.22765 1.000 61.50921 206 ARG A CA 1
ATOM 1528 C C . ARG A 1 206 ? 19.29415 -42.60392 22.76454 1.000 71.46952 206 ARG A C 1
ATOM 1529 O O . ARG A 1 206 ? 20.44084 -42.94844 22.46567 1.000 71.40159 206 ARG A O 1
ATOM 1537 N N . ALA A 1 207 ? 18.51274 -43.31796 23.57735 1.000 77.31408 207 ALA A N 1
ATOM 1538 C CA . ALA A 1 207 ? 18.98398 -44.57996 24.13958 1.000 87.45165 207 ALA A CA 1
ATOM 1539 C C . ALA A 1 207 ? 19.25301 -45.59916 23.03824 1.000 100.02533 207 ALA A C 1
ATOM 1540 O O . ALA A 1 207 ? 20.38919 -46.05173 22.85511 1.000 102.09863 207 ALA A O 1
ATOM 1542 N N . HIS A 1 208 ? 18.21209 -45.96633 22.29365 1.000 95.55473 208 HIS A N 1
ATOM 1543 C CA . HIS A 1 208 ? 18.31800 -46.86880 21.14651 1.000 89.81884 208 HIS A CA 1
ATOM 1544 C C . HIS A 1 208 ? 19.02744 -48.17589 21.49527 1.000 96.76866 208 HIS A C 1
ATOM 1545 O O . HIS A 1 208 ? 18.51331 -48.98799 22.26482 1.000 96.58669 208 HIS A O 1
ATOM 1552 N N . PHE B 2 5 ? 29.21803 -30.67643 35.78151 1.000 83.02766 38 PHE X N 1
ATOM 1553 C CA . PHE B 2 5 ? 28.59158 -30.14214 34.57703 1.000 81.13423 38 PHE X CA 1
ATOM 1554 C C . PHE B 2 5 ? 27.07214 -30.13423 34.69314 1.000 90.70128 38 PHE X C 1
ATOM 1555 O O . PHE B 2 5 ? 26.45429 -31.16019 34.98164 1.000 76.59799 38 PHE X O 1
ATOM 1563 N N . ILE B 2 6 ? 26.47600 -28.97111 34.45288 1.000 83.99202 39 ILE X N 1
ATOM 1564 C CA . ILE B 2 6 ? 25.02301 -28.82655 34.44292 1.000 78.96627 39 ILE X CA 1
ATOM 1565 C C . ILE B 2 6 ? 24.63173 -27.93850 33.26756 1.000 72.70814 39 ILE X C 1
ATOM 1566 O O . ILE B 2 6 ? 25.28855 -26.91688 33.01741 1.000 68.68584 39 ILE X O 1
ATOM 1571 N N . PRO B 2 7 ? 23.58902 -28.28823 32.51634 1.000 72.26786 40 PRO X N 1
ATOM 1572 C CA . PRO B 2 7 ? 23.15281 -27.41966 31.41731 1.000 76.94823 40 PRO X CA 1
ATOM 1573 C C . PRO B 2 7 ? 22.54041 -26.13088 31.94220 1.000 71.94116 40 PRO X C 1
ATOM 1574 O O . PRO B 2 7 ? 21.81136 -26.12515 32.93686 1.000 78.28991 40 PRO X O 1
ATOM 1578 N N . TRP B 2 8 ? 22.83938 -25.03130 31.24904 1.000 66.97781 41 TRP X N 1
ATOM 1579 C CA . TRP B 2 8 ? 22.41785 -23.71231 31.70824 1.000 57.10239 41 TRP X CA 1
ATOM 1580 C C . TRP B 2 8 ? 20.93382 -23.46727 31.46434 1.000 64.97652 41 TRP X C 1
ATOM 1581 O O . TRP B 2 8 ? 20.26188 -22.84611 32.29550 1.000 80.23664 41 TRP X O 1
ATOM 1592 N N . PHE B 2 9 ? 20.40633 -23.93459 30.33244 1.000 68.60516 42 PHE X N 1
ATOM 1593 C CA . PHE B 2 9 ? 19.00413 -23.73730 29.96849 1.000 58.12778 42 PHE X CA 1
ATOM 1594 C C . PHE B 2 9 ? 18.35602 -25.10157 29.77733 1.000 66.36409 42 PHE X C 1
ATOM 1595 O O . PHE B 2 9 ? 18.33557 -25.63992 28.65850 1.000 67.30221 42 PHE X O 1
ATOM 1603 N N . PRO B 2 10 ? 17.82242 -25.69959 30.84170 1.000 71.93454 43 PRO X N 1
ATOM 1604 C CA . PRO B 2 10 ? 17.15466 -26.99871 30.70865 1.000 63.94668 43 PRO X CA 1
ATOM 1605 C C . PRO B 2 10 ? 15.95420 -26.91723 29.77671 1.000 68.37668 43 PRO X C 1
ATOM 1606 O O . PRO B 2 10 ? 15.39464 -25.84695 29.52822 1.000 65.34750 43 PRO X O 1
ATOM 1610 N N . TYR B 2 11 ? 15.55934 -28.07855 29.25856 1.000 73.57344 44 TYR X N 1
ATOM 1611 C CA . TYR B 2 11 ? 14.47832 -28.13692 28.28225 1.000 77.15044 44 TYR X CA 1
ATOM 1612 C C . TYR B 2 11 ? 13.17116 -27.64636 28.89347 1.000 85.07177 44 TYR X C 1
ATOM 1613 O O . TYR B 2 11 ? 12.66601 -28.23345 29.85488 1.000 91.32656 44 TYR X O 1
ATOM 1622 N N . ASP B 2 12 ? 12.62897 -26.56505 28.32861 1.000 87.71195 45 ASP X N 1
ATOM 1623 C CA . ASP B 2 12 ? 11.38171 -25.94938 28.77741 1.000 89.03905 45 ASP X CA 1
ATOM 1624 C C . ASP B 2 12 ? 10.31242 -26.22324 27.72593 1.000 90.83864 45 ASP X C 1
ATOM 1625 O O . ASP B 2 12 ? 10.40034 -25.72472 26.59895 1.000 94.79427 45 ASP X O 1
ATOM 1630 N N . GLY B 2 13 ? 9.29944 -27.00882 28.09696 1.000 88.33382 46 GLY X N 1
ATOM 1631 C CA . GLY B 2 13 ? 8.21787 -27.30532 27.17485 1.000 72.97432 46 GLY X CA 1
ATOM 1632 C C . GLY B 2 13 ? 7.33117 -26.11902 26.86292 1.000 87.07399 46 GLY X C 1
ATOM 1633 O O . GLY B 2 13 ? 6.57146 -26.16673 25.88843 1.000 85.06531 46 GLY X O 1
ATOM 1634 N N . SER B 2 14 ? 7.41292 -25.05337 27.66418 1.000 84.90195 47 SER X N 1
ATOM 1635 C CA . SER B 2 14 ? 6.55903 -23.89277 27.44091 1.000 88.96241 47 SER X CA 1
ATOM 1636 C C . SER B 2 14 ? 7.07525 -23.03863 26.28877 1.000 98.10126 47 SER X C 1
ATOM 1637 O O . SER B 2 14 ? 6.31299 -22.67214 25.38711 1.000 95.54342 47 SER X O 1
ATOM 1640 N N . LYS B 2 15 ? 8.36782 -22.71607 26.30267 1.000 83.86488 48 LYS X N 1
ATOM 1641 C CA . LYS B 2 15 ? 8.97293 -21.84058 25.29939 1.000 75.79862 48 LYS X CA 1
ATOM 1642 C C . LYS B 2 15 ? 9.49049 -22.70402 24.15524 1.000 77.67366 48 LYS X C 1
ATOM 1643 O O . LYS B 2 15 ? 10.62792 -23.17745 24.16725 1.000 73.80272 48 LYS X O 1
ATOM 1649 N N . LEU B 2 16 ? 8.64237 -22.90983 23.14797 1.000 69.56534 49 LEU X N 1
ATOM 1650 C CA . LEU B 2 16 ? 9.03646 -23.71554 21.99922 1.000 72.74543 49 LEU X CA 1
ATOM 1651 C C . LEU B 2 16 ? 9.98467 -22.92818 21.09591 1.000 59.93631 49 LEU X C 1
ATOM 1652 O O . LEU B 2 16 ? 9.80040 -21.72417 20.90089 1.000 65.85621 49 LEU X O 1
ATOM 1657 N N . PRO B 2 17 ? 10.99152 -23.58219 20.52962 1.000 63.88945 50 PRO X N 1
ATOM 1658 C CA . PRO B 2 17 ? 11.98361 -22.88633 19.70580 1.000 57.54721 50 PRO X CA 1
ATOM 1659 C C . PRO B 2 17 ? 11.48454 -22.69080 18.27723 1.000 51.80936 50 PRO X C 1
ATOM 1660 O O . PRO B 2 17 ? 10.39884 -23.12594 17.89976 1.000 62.63882 50 PRO X O 1
ATOM 1664 N N . LEU B 2 18 ? 12.31442 -22.02517 17.48090 1.000 57.46792 51 LEU X N 1
ATOM 1665 C CA . LEU B 2 18 ? 12.04011 -21.77012 16.07575 1.000 56.88958 51 LEU X CA 1
ATOM 1666 C C . LEU B 2 18 ? 12.75644 -22.79068 15.19891 1.000 67.75924 51 LEU X C 1
ATOM 1667 O O . LEU B 2 18 ? 13.82441 -23.29951 15.54876 1.000 58.93082 51 LEU X O 1
ATOM 1672 N N . ARG B 2 19 ? 12.15676 -23.07566 14.04251 1.000 55.79626 52 ARG X N 1
ATOM 1673 C CA . ARG B 2 19 ? 12.63279 -24.08892 13.11369 1.000 49.16118 52 ARG X CA 1
ATOM 1674 C C . ARG B 2 19 ? 12.42946 -23.59258 11.68817 1.000 48.16619 52 ARG X C 1
ATOM 1675 O O . ARG B 2 19 ? 11.37792 -23.01086 11.38120 1.000 67.51513 52 ARG X O 1
ATOM 1683 N N . PRO B 2 20 ? 13.40988 -23.78500 10.80517 1.000 55.47224 53 PRO X N 1
ATOM 1684 C CA . PRO B 2 20 ? 13.21408 -23.39800 9.40261 1.000 50.86271 53 PRO X CA 1
ATOM 1685 C C . PRO B 2 20 ? 12.09792 -24.20860 8.76033 1.000 54.08784 53 PRO X C 1
ATOM 1686 O O . PRO B 2 20 ? 12.00670 -25.42547 8.93645 1.000 56.19284 53 PRO X O 1
ATOM 1690 N N . LYS B 2 21 ? 11.23397 -23.51475 8.01570 1.000 65.10201 54 LYS X N 1
ATOM 1691 C CA . LYS B 2 21 ? 10.13860 -24.19870 7.33614 1.000 55.32863 54 LYS X CA 1
ATOM 1692 C C . LYS B 2 21 ? 10.66511 -25.16120 6.27882 1.000 53.41691 54 LYS X C 1
ATOM 1693 O O . LYS B 2 21 ? 10.15091 -26.27602 6.13214 1.000 54.40276 54 LYS X O 1
ATOM 1699 N N . ARG B 2 22 ? 11.69404 -24.75354 5.53956 1.000 57.09422 55 ARG X N 1
ATOM 1700 C CA . ARG B 2 22 ? 12.27997 -25.61784 4.52861 1.000 56.00576 55 ARG X CA 1
ATOM 1701 C C . ARG B 2 22 ? 13.09523 -26.73238 5.18164 1.000 61.95548 55 ARG X C 1
ATOM 1702 O O . ARG B 2 22 ? 13.42040 -26.69512 6.37219 1.000 62.64735 55 ARG X O 1
ATOM 1710 N N . SER B 2 23 ? 13.43263 -27.73477 4.37360 1.000 54.22444 56 SER X N 1
ATOM 1711 C CA . SER B 2 23 ? 14.25555 -28.84991 4.80275 1.000 47.27155 56 SER X CA 1
ATOM 1712 C C . SER B 2 23 ? 15.52978 -28.91291 3.96862 1.000 56.02149 56 SER X C 1
ATOM 1713 O O . SER B 2 23 ? 15.52238 -28.54583 2.78874 1.000 57.34247 56 SER X O 1
ATOM 1716 N N . PRO B 2 24 ? 16.63889 -29.35719 4.55317 1.000 49.76429 57 PRO X N 1
ATOM 1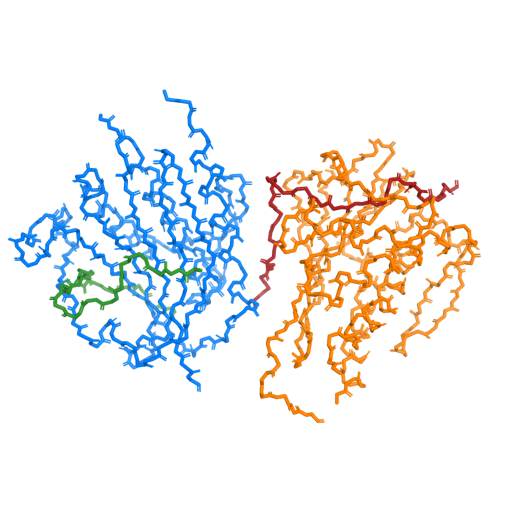717 C CA . PRO B 2 24 ? 17.88724 -29.45952 3.79487 1.000 53.05608 57 PRO X CA 1
ATOM 1718 C C . PRO B 2 24 ? 17.78330 -30.53700 2.73215 1.000 59.29373 57 PRO X C 1
ATOM 1719 O O . PRO B 2 24 ? 16.90213 -31.40748 2.80461 1.000 51.68573 57 PRO X O 1
ATOM 1723 N N . PRO B 2 25 ? 18.65406 -30.50838 1.72401 1.000 70.42689 58 PRO X N 1
ATOM 1724 C CA . PRO B 2 25 ? 18.58450 -31.52329 0.66688 1.000 61.66505 58 PRO X CA 1
ATOM 1725 C C . PRO B 2 25 ? 18.88172 -32.91008 1.21501 1.000 58.89113 58 PRO X C 1
ATOM 1726 O O . PRO B 2 25 ? 19.73480 -33.08455 2.08734 1.000 65.67357 58 PRO X O 1
ATOM 1730 N N . ALA B 2 26 ? 18.15821 -33.89969 0.70004 1.000 59.62086 59 ALA X N 1
ATOM 1731 C CA . ALA B 2 26 ? 18.37879 -35.27627 1.11561 1.000 64.77219 59 ALA X CA 1
ATOM 1732 C C . ALA B 2 26 ? 19.72071 -35.78150 0.59739 1.000 64.31026 59 ALA X C 1
ATOM 1733 O O . ALA B 2 26 ? 20.19569 -35.37611 -0.46671 1.000 69.81366 59 ALA X O 1
ATOM 1735 N N . SER B 2 27 ? 20.33573 -36.67410 1.36492 1.000 62.04951 60 SER X N 1
ATOM 1736 C CA . SER B 2 27 ? 21.64114 -37.21080 0.99793 1.000 75.75231 60 SER X CA 1
ATOM 1737 C C . SER B 2 27 ? 21.52817 -38.19061 -0.16665 1.000 67.11408 60 SER X C 1
ATOM 1738 O O . SER B 2 27 ? 20.47339 -38.78481 -0.39101 1.000 79.74024 60 SER X O 1
ATOM 1741 N N . ASN C 1 10 ? 39.29011 -55.75839 37.86896 1.000 104.97790 10 ASN B N 1
ATOM 1742 C CA . ASN C 1 10 ? 38.80015 -54.64369 37.06589 1.000 106.44421 10 ASN B CA 1
ATOM 1743 C C . ASN C 1 10 ? 39.49959 -54.61045 35.70943 1.000 98.95100 10 ASN B C 1
ATOM 1744 O O . ASN C 1 10 ? 40.62645 -55.08696 35.57285 1.000 94.71446 10 ASN B O 1
ATOM 1749 N N . PHE C 1 11 ? 38.82560 -54.04122 34.70694 1.000 95.87698 11 PHE B N 1
ATOM 1750 C CA . PHE C 1 11 ? 39.36245 -54.02551 33.35110 1.000 89.26752 11 PHE B CA 1
ATOM 1751 C C . PHE C 1 11 ? 40.32208 -52.87066 33.10078 1.000 93.31620 11 PHE B C 1
ATOM 1752 O O . PHE C 1 11 ? 41.10347 -52.93436 32.14557 1.000 97.24298 11 PHE B O 1
ATOM 1760 N N . GLY C 1 12 ? 40.28288 -51.82425 33.92840 1.000 99.33908 12 GLY B N 1
ATOM 1761 C CA . GLY C 1 12 ? 41.17062 -50.69164 33.71505 1.000 90.96450 12 GLY B CA 1
ATOM 1762 C C . GLY C 1 12 ? 42.63736 -51.06709 33.80554 1.000 79.44516 12 GLY B C 1
ATOM 1763 O O . GLY C 1 12 ? 43.45357 -50.62173 32.99458 1.000 79.37569 12 GLY B O 1
ATOM 1764 N N . GLN C 1 13 ? 42.99290 -51.89432 34.79148 1.000 82.57555 13 GLN B N 1
ATOM 1765 C CA . GLN C 1 13 ? 44.37749 -52.33570 34.91624 1.000 89.31954 13 GLN B CA 1
ATOM 1766 C C . GLN C 1 13 ? 44.73244 -53.37176 33.85720 1.000 85.35824 13 GLN B C 1
ATOM 1767 O O . GLN C 1 13 ? 45.91062 -53.53078 33.51833 1.000 79.36526 13 GLN B O 1
ATOM 1773 N N . VAL C 1 14 ? 43.73542 -54.08266 33.32727 1.000 79.66703 14 VAL B N 1
ATOM 1774 C CA . VAL C 1 14 ? 43.98672 -55.02256 32.23866 1.000 74.65242 14 VAL B CA 1
ATOM 1775 C C . VAL C 1 14 ? 44.36923 -54.27141 30.96931 1.000 73.68460 14 VAL B C 1
ATOM 1776 O O . VAL C 1 14 ? 45.31953 -54.64210 30.26951 1.000 69.92104 14 VAL B O 1
ATOM 1780 N N . VAL C 1 15 ? 43.63954 -53.19683 30.66101 1.000 72.80819 15 VAL B N 1
ATOM 1781 C CA . VAL C 1 15 ? 43.92901 -52.41109 29.46468 1.000 79.73679 15 VAL B CA 1
ATOM 1782 C C . VAL C 1 15 ? 45.30141 -51.75765 29.57045 1.000 73.67391 15 VAL B C 1
ATOM 1783 O O . VAL C 1 15 ? 46.01368 -51.60972 28.56958 1.000 66.93871 15 VAL B O 1
ATOM 1787 N N . ALA C 1 16 ? 45.69860 -51.36439 30.78281 1.000 70.01937 16 ALA B N 1
ATOM 1788 C CA . ALA C 1 16 ? 46.97590 -50.67998 30.95305 1.000 67.74789 16 ALA B CA 1
ATOM 1789 C C . ALA C 1 16 ? 48.14655 -51.60776 30.66094 1.000 69.25408 16 ALA B C 1
ATOM 1790 O O . ALA C 1 16 ? 49.14524 -51.18787 30.06475 1.000 76.75917 16 ALA B O 1
ATOM 1792 N N . ASP C 1 17 ? 48.04179 -52.87305 31.06670 1.000 71.33583 17 ASP B N 1
ATOM 1793 C CA . ASP C 1 17 ? 49.13698 -53.80963 30.84702 1.000 77.59110 17 ASP B CA 1
ATOM 1794 C C . ASP C 1 17 ? 49.13872 -54.37867 29.43469 1.000 70.18550 17 ASP B C 1
ATOM 1795 O O . ASP C 1 17 ? 50.19714 -54.77624 28.93460 1.000 77.63267 17 ASP B O 1
ATOM 1800 N N . VAL C 1 18 ? 47.97925 -54.42273 28.77748 1.000 64.59939 18 VAL B N 1
ATOM 1801 C CA . VAL C 1 18 ? 47.93452 -54.88977 27.39590 1.000 61.75902 18 VAL B CA 1
ATOM 1802 C C . VAL C 1 18 ? 48.47055 -53.81894 26.45264 1.000 70.60486 18 VAL B C 1
ATOM 1803 O O . VAL C 1 18 ? 49.20560 -54.11897 25.50354 1.000 57.96411 18 VAL B O 1
ATOM 1807 N N . LEU C 1 19 ? 48.12009 -52.55457 26.70035 1.000 70.63631 19 LEU B N 1
ATOM 1808 C CA . LEU C 1 19 ? 48.58329 -51.47028 25.83827 1.000 59.54830 19 LEU B CA 1
ATOM 1809 C C . LEU C 1 19 ? 50.09147 -51.28115 25.94324 1.000 66.75532 19 LEU B C 1
ATOM 1810 O O . LEU C 1 19 ? 50.78108 -51.14301 24.92601 1.000 63.27308 19 LEU B O 1
ATOM 1815 N N . CYS C 1 20 ? 50.62130 -51.26597 27.16891 1.000 60.86445 20 CYS B N 1
ATOM 1816 C CA . CYS C 1 20 ? 52.06247 -51.12213 27.34854 1.000 51.81626 20 CYS B CA 1
ATOM 1817 C C . CYS C 1 20 ? 52.81624 -52.26032 26.67323 1.000 64.05545 20 CYS B C 1
ATOM 1818 O O . CYS C 1 20 ? 53.89324 -52.05057 26.10209 1.000 62.28495 20 CYS B O 1
ATOM 1821 N N . GLU C 1 21 ? 52.26293 -53.47453 26.72692 1.000 71.15434 21 GLU B N 1
ATOM 1822 C CA . GLU C 1 21 ? 52.84896 -54.58901 25.98905 1.000 60.65431 21 GLU B CA 1
ATOM 1823 C C . GLU C 1 21 ? 52.76849 -54.34634 24.48714 1.000 64.78129 21 GLU B C 1
ATOM 1824 O O . GLU C 1 21 ? 53.72465 -54.62005 23.75099 1.000 70.27310 21 GLU B O 1
ATOM 1830 N N . PHE C 1 22 ? 51.63323 -53.82250 24.01710 1.000 57.74193 22 PHE B N 1
ATOM 1831 C CA . PHE C 1 22 ? 51.47011 -53.54869 22.59331 1.000 53.74454 22 PHE B CA 1
ATOM 1832 C C . PHE C 1 22 ? 52.30992 -52.35599 22.15466 1.000 61.34301 22 PHE B C 1
ATOM 1833 O O . PHE C 1 22 ? 52.88279 -52.36380 21.05880 1.000 58.58182 22 PHE B O 1
ATOM 1841 N N . LEU C 1 23 ? 52.39682 -51.32207 22.99441 1.000 57.06022 23 LEU B N 1
ATOM 1842 C CA . LEU C 1 23 ? 53.08482 -50.10216 22.58698 1.000 60.73382 23 LEU B CA 1
ATOM 1843 C C . LEU C 1 23 ? 54.58947 -50.30398 22.46432 1.000 59.85903 23 LEU B C 1
ATOM 1844 O O . LEU C 1 23 ? 55.23766 -49.60579 21.67839 1.000 68.54340 23 LEU B O 1
ATOM 1849 N N . GLU C 1 24 ? 55.16618 -51.24325 23.21713 1.000 61.84912 24 GLU B N 1
ATOM 1850 C CA . GLU C 1 24 ? 56.60445 -51.47077 23.11081 1.000 69.45322 24 GLU B CA 1
ATOM 1851 C C . GLU C 1 24 ? 56.95771 -52.10197 21.77077 1.000 62.18177 24 GLU B C 1
ATOM 1852 O O . GLU C 1 24 ? 57.86908 -51.63832 21.07543 1.000 67.50634 24 GLU B O 1
ATOM 1858 N N . VAL C 1 25 ? 56.24150 -53.16239 21.38987 1.000 61.12454 25 VAL B N 1
ATOM 1859 C CA . VAL C 1 25 ? 56.45012 -53.76525 20.07741 1.000 61.04212 25 VAL B CA 1
ATOM 1860 C C . VAL C 1 25 ? 56.16414 -52.75607 18.97561 1.000 52.87519 25 VAL B C 1
ATOM 1861 O O . VAL C 1 25 ? 56.81485 -52.77035 17.92350 1.000 60.66010 25 VAL B O 1
ATOM 1865 N N . ALA C 1 26 ? 55.20421 -51.85560 19.20001 1.000 65.28498 26 ALA B N 1
ATOM 1866 C CA . ALA C 1 26 ? 54.90754 -50.83076 18.20542 1.000 50.78241 26 ALA B CA 1
ATOM 1867 C C . ALA C 1 26 ? 56.06149 -49.84660 18.06294 1.000 55.63186 26 ALA B C 1
ATOM 1868 O O . ALA C 1 26 ? 56.44868 -49.49713 16.94232 1.000 65.09073 26 ALA B O 1
ATOM 1870 N N . VAL C 1 27 ? 56.62855 -49.39460 19.18337 1.000 55.33323 27 VAL B N 1
ATOM 1871 C CA . VAL C 1 27 ? 57.73048 -48.43807 19.12218 1.000 44.95168 27 VAL B CA 1
ATOM 1872 C C . VAL C 1 27 ? 58.95685 -49.07541 18.48006 1.000 52.78589 27 VAL B C 1
ATOM 1873 O O . VAL C 1 27 ? 59.59684 -48.47958 17.60601 1.000 54.26410 27 VAL B O 1
ATOM 1877 N N . HIS C 1 28 ? 59.30128 -50.29541 18.90098 1.000 52.74311 28 HIS B N 1
ATOM 1878 C CA . HIS C 1 28 ? 60.43696 -50.99297 18.30361 1.000 52.65349 28 HIS B CA 1
ATOM 1879 C C . HIS C 1 28 ? 60.26071 -51.13789 16.79695 1.000 55.18346 28 HIS B C 1
ATOM 1880 O O . HIS C 1 28 ? 61.18435 -50.86422 16.02154 1.000 54.76741 28 HIS B O 1
ATOM 1887 N N . LEU C 1 29 ? 59.06856 -51.55130 16.36293 1.000 50.70957 29 LEU B N 1
ATOM 1888 C CA . LEU C 1 29 ? 58.83105 -51.75441 14.93805 1.000 52.31978 29 LEU B CA 1
ATOM 1889 C C . LEU C 1 29 ? 58.81150 -50.43069 14.18179 1.000 58.55205 29 LEU B C 1
ATOM 1890 O O . LEU C 1 29 ? 59.28807 -50.35583 13.04326 1.000 55.07161 29 LEU B O 1
ATOM 1895 N N . ILE C 1 30 ? 58.26049 -49.37778 14.79320 1.000 56.43794 30 ILE B N 1
ATOM 1896 C CA . ILE C 1 30 ? 58.26988 -48.06138 14.15809 1.000 47.05457 30 ILE B CA 1
ATOM 1897 C C . ILE C 1 30 ? 59.70052 -47.58584 13.94530 1.000 54.04504 30 ILE B C 1
ATOM 1898 O O . ILE C 1 30 ? 60.04400 -47.05834 12.88014 1.000 49.36097 30 ILE B O 1
ATOM 1903 N N . LEU C 1 31 ? 60.55955 -47.77289 14.95110 1.000 56.53848 31 LEU B N 1
ATOM 1904 C CA . LEU C 1 31 ? 61.95310 -47.36137 14.82183 1.000 52.84532 31 LEU B CA 1
ATOM 1905 C C . LEU C 1 31 ? 62.68182 -48.17380 13.76057 1.000 59.90421 31 LEU B C 1
ATOM 1906 O O . LEU C 1 31 ? 63.65064 -47.68940 13.16436 1.000 60.22197 31 LEU B O 1
ATOM 1911 N N . TYR C 1 32 ? 62.23661 -49.40560 13.51142 1.000 58.51356 32 TYR B N 1
ATOM 1912 C CA . TYR C 1 32 ? 62.84609 -50.21659 12.46406 1.000 57.65926 32 TYR B CA 1
ATOM 1913 C C . TYR C 1 32 ? 62.35142 -49.80019 11.08284 1.000 56.39304 32 TYR B C 1
ATOM 1914 O O . TYR C 1 32 ? 63.15479 -49.50535 10.19115 1.000 55.01078 32 TYR B O 1
ATOM 1923 N N . VAL C 1 33 ? 61.02916 -49.75784 10.89536 1.000 58.49911 33 VAL B N 1
ATOM 1924 C CA . VAL C 1 33 ? 60.46154 -49.47037 9.58015 1.000 53.13608 33 VAL B CA 1
ATOM 1925 C C . VAL C 1 33 ? 60.82947 -48.06722 9.11343 1.000 55.77795 33 VAL B C 1
ATOM 1926 O O . VAL C 1 33 ? 61.01450 -47.83254 7.91225 1.000 55.58734 33 VAL B O 1
ATOM 1930 N N . ARG C 1 34 ? 60.95765 -47.11965 10.03901 1.000 54.12165 34 ARG B N 1
ATOM 1931 C CA . ARG C 1 34 ? 61.27347 -45.74136 9.68944 1.000 47.12216 34 ARG B CA 1
ATOM 1932 C C . ARG C 1 34 ? 62.76870 -45.44960 9.72336 1.000 57.12176 34 ARG B C 1
ATOM 1933 O O . ARG C 1 34 ? 63.16625 -44.29565 9.53046 1.000 60.55951 34 ARG B O 1
ATOM 1941 N N . GLU C 1 35 ? 63.59700 -46.46663 9.96917 1.000 56.51648 35 GLU B N 1
ATOM 1942 C CA . GLU C 1 35 ? 65.05572 -46.35628 9.90078 1.000 65.38184 35 GLU B CA 1
ATOM 1943 C C . GLU C 1 35 ? 65.60125 -45.28425 10.84091 1.000 58.11051 35 GLU B C 1
ATOM 1944 O O . GLU C 1 35 ? 66.63398 -44.66961 10.56294 1.000 62.88427 35 GLU B O 1
ATOM 1950 N N . VAL C 1 36 ? 64.91307 -45.05220 11.96245 1.000 65.15451 36 VAL B N 1
ATOM 1951 C CA . VAL C 1 36 ? 65.43863 -44.14895 12.98283 1.000 66.05547 36 VAL B CA 1
ATOM 1952 C C . VAL C 1 36 ? 66.74723 -44.69168 13.54302 1.000 66.59438 36 VAL B C 1
ATOM 1953 O O . VAL C 1 36 ? 67.63065 -43.92475 13.94727 1.000 69.60942 36 VAL B O 1
ATOM 1957 N N . TYR C 1 37 ? 66.89954 -46.01157 13.55861 1.000 64.04226 37 TYR B N 1
ATOM 1958 C CA . TYR C 1 37 ? 68.11102 -46.71263 13.94604 1.000 61.99897 37 TYR B CA 1
ATOM 1959 C C . TYR C 1 37 ? 68.47091 -47.71934 12.86406 1.000 60.66584 37 TYR B C 1
ATOM 1960 O O . TYR C 1 37 ? 67.58280 -48.23171 12.17579 1.000 72.58313 37 TYR B O 1
ATOM 1969 N N . PRO C 1 38 ? 69.75589 -48.02439 12.68763 1.000 70.23136 38 PRO B N 1
ATOM 1970 C CA . PRO C 1 38 ? 70.14499 -48.96095 11.62703 1.000 62.93255 38 PRO B CA 1
ATOM 1971 C C . PRO C 1 38 ? 69.70385 -50.38298 11.94075 1.000 73.66622 38 PRO B C 1
ATOM 1972 O O . PRO C 1 38 ? 69.49912 -50.76468 13.09430 1.000 72.64614 38 PRO B O 1
ATOM 1976 N N . VAL C 1 39 ? 69.56048 -51.17489 10.87416 1.000 70.77432 39 VAL B N 1
ATOM 1977 C CA . VAL C 1 39 ? 69.00591 -52.51652 11.00182 1.000 64.11168 39 VAL B CA 1
ATOM 1978 C C . VAL C 1 39 ? 69.92248 -53.44295 11.78996 1.000 71.01175 39 VAL B C 1
ATOM 1979 O O . VAL C 1 39 ? 69.47592 -54.49782 12.25780 1.000 68.28831 39 VAL B O 1
ATOM 1983 N N . GLY C 1 40 ? 71.19376 -53.07319 11.95979 1.000 74.08036 40 GLY B N 1
ATOM 1984 C CA . GLY C 1 40 ? 72.13938 -53.94284 12.63749 1.000 63.01385 40 GLY B CA 1
ATOM 1985 C C . GLY C 1 40 ? 71.80311 -54.21774 14.08828 1.000 69.01625 40 GLY B C 1
ATOM 1986 O O . GLY C 1 40 ? 72.23495 -55.24005 14.63501 1.000 88.64269 40 GLY B O 1
ATOM 1987 N N . ILE C 1 41 ? 71.02767 -53.33908 14.72310 1.000 78.87929 41 ILE B N 1
ATOM 1988 C CA . ILE C 1 41 ? 70.67776 -53.49648 16.12902 1.000 73.58338 41 ILE B CA 1
ATOM 1989 C C . ILE C 1 41 ? 69.33173 -54.19220 16.31029 1.000 74.07139 41 ILE B C 1
ATOM 1990 O O . ILE C 1 41 ? 68.84781 -54.31739 17.44205 1.000 78.86764 41 ILE B O 1
ATOM 1995 N N . PHE C 1 42 ? 68.71353 -54.64595 15.22621 1.000 68.63638 42 PHE B N 1
ATOM 1996 C CA . PHE C 1 42 ? 67.40392 -55.27929 15.28037 1.000 74.08667 42 PHE B CA 1
ATOM 1997 C C . PHE C 1 42 ? 67.51060 -56.76693 14.97262 1.000 75.90030 42 PHE B C 1
ATOM 1998 O O . PHE C 1 42 ? 68.35081 -57.18610 14.17053 1.000 88.72055 42 PHE B O 1
ATOM 2006 N N . GLN C 1 43 ? 66.66472 -57.56343 15.62811 1.000 70.96271 43 GLN B N 1
ATOM 2007 C CA . GLN C 1 43 ? 66.55631 -58.98857 15.35536 1.000 67.35254 43 GLN B CA 1
ATOM 2008 C C . GLN C 1 43 ? 65.09974 -59.35413 15.09982 1.000 70.22861 43 GLN B C 1
ATOM 2009 O O . GLN C 1 43 ? 64.17892 -58.71510 15.61774 1.000 73.82535 43 GLN B O 1
ATOM 2015 N N . LYS C 1 44 ? 64.90080 -60.39871 14.30143 1.000 81.12655 44 LYS B N 1
ATOM 2016 C CA . LYS C 1 44 ? 63.55389 -60.83794 13.97071 1.000 72.24720 44 LYS B CA 1
ATOM 2017 C C . LYS C 1 44 ? 62.88459 -61.46132 15.18900 1.000 73.83101 44 LYS B C 1
ATOM 2018 O O . LYS C 1 44 ? 63.49818 -62.23194 15.93278 1.000 85.47170 44 LYS B O 1
ATOM 2024 N N . ARG C 1 45 ? 61.61519 -61.12054 15.39271 1.000 79.70081 45 ARG B N 1
ATOM 2025 C CA . ARG C 1 45 ? 60.82809 -61.66395 16.48984 1.000 69.59891 45 ARG B CA 1
ATOM 2026 C C . ARG C 1 45 ? 59.40143 -61.87625 16.00023 1.000 77.95792 45 ARG B C 1
ATOM 2027 O O . ARG C 1 45 ? 59.07171 -61.59949 14.84312 1.000 85.46314 45 ARG B O 1
ATOM 2035 N N . LYS C 1 46 ? 58.54689 -62.38475 16.88473 1.000 74.57787 46 LYS B N 1
ATOM 2036 C CA . LYS C 1 46 ? 57.14684 -62.63292 16.54953 1.000 79.07513 46 LYS B CA 1
ATOM 2037 C C . LYS C 1 46 ? 56.28273 -62.26006 17.74362 1.000 80.80944 46 LYS B C 1
ATOM 2038 O O . LYS C 1 46 ? 56.33304 -62.92454 18.78391 1.000 85.49885 46 LYS B O 1
ATOM 2044 N N . LYS C 1 47 ? 55.49094 -61.20457 17.58826 1.000 83.33689 47 LYS B N 1
ATOM 2045 C CA . LYS C 1 47 ? 54.50093 -60.79950 18.57258 1.000 82.99448 47 LYS B CA 1
ATOM 2046 C C . LYS C 1 47 ? 53.13341 -60.77083 17.90583 1.000 79.77037 47 LYS B C 1
ATOM 2047 O O . LYS C 1 47 ? 53.00275 -60.32140 16.76242 1.000 79.01861 47 LYS B O 1
ATOM 2053 N N . TYR C 1 48 ? 52.12045 -61.26524 18.62078 1.000 73.58325 48 TYR B N 1
ATOM 2054 C CA . TYR C 1 48 ? 50.75545 -61.36374 18.10137 1.000 73.74913 48 TYR B CA 1
ATOM 2055 C C . TYR C 1 48 ? 50.70631 -62.17220 16.80598 1.000 86.74194 48 TYR B C 1
ATOM 2056 O O . TYR C 1 48 ? 49.89989 -61.89091 15.91487 1.000 84.98548 48 TYR B O 1
ATOM 2065 N N . ASN C 1 49 ? 51.57204 -63.18547 16.70615 1.000 83.32049 49 ASN B N 1
ATOM 2066 C CA . ASN C 1 49 ? 51.70737 -64.02316 15.51192 1.000 83.26081 49 ASN B CA 1
ATOM 2067 C C . ASN C 1 49 ? 52.03209 -63.19512 14.27263 1.000 86.38725 49 ASN B C 1
ATOM 2068 O O . ASN C 1 49 ? 51.59097 -63.51196 13.16515 1.000 102.73633 49 ASN B O 1
ATOM 2073 N N . VAL C 1 50 ? 52.80252 -62.12738 14.45229 1.000 78.54360 50 VAL B N 1
ATOM 2074 C CA . VAL C 1 50 ? 53.21600 -61.26573 13.34851 1.000 75.30502 50 VAL B CA 1
ATOM 2075 C C . VAL C 1 50 ? 54.72876 -61.09346 13.41579 1.000 80.60573 50 VAL B C 1
ATOM 2076 O O . VAL C 1 50 ? 55.27467 -60.84577 14.50092 1.000 87.17386 50 VAL B O 1
ATOM 2080 N N . PRO C 1 51 ? 55.44408 -61.23313 12.29882 1.000 76.03194 51 PRO B N 1
ATOM 2081 C CA . PRO C 1 51 ? 56.90088 -61.02004 12.30920 1.000 77.74679 51 PRO B CA 1
ATOM 2082 C C . PRO C 1 51 ? 57.23027 -59.56637 12.61648 1.000 87.77219 51 PRO B C 1
ATOM 2083 O O . PRO C 1 51 ? 56.81711 -58.65776 11.89300 1.000 88.38936 51 PRO B O 1
ATOM 2087 N N . VAL C 1 52 ? 57.98098 -59.34989 13.69570 1.000 82.30274 52 VAL B N 1
ATOM 2088 C CA . VAL C 1 52 ? 58.34061 -58.00125 14.11989 1.000 83.11055 52 VAL B CA 1
ATOM 2089 C C . VAL C 1 52 ? 59.85654 -57.86934 14.18339 1.000 80.71335 52 VAL B C 1
ATOM 2090 O O . VAL C 1 52 ? 60.58960 -58.81894 13.88438 1.000 80.34945 52 VAL B O 1
ATOM 2094 N N . GLN C 1 53 ? 60.33360 -56.68848 14.57278 1.000 69.02532 53 GLN B N 1
ATOM 2095 C CA . GLN C 1 53 ? 61.76062 -56.40390 14.69010 1.000 68.71049 53 GLN B CA 1
ATOM 2096 C C . GLN C 1 53 ? 61.99832 -55.70346 16.02015 1.000 57.29562 53 GLN B C 1
ATOM 2097 O O . GLN C 1 53 ? 61.60965 -54.54364 16.19161 1.000 69.52110 53 GLN B O 1
ATOM 2103 N N . MET C 1 54 ? 62.62939 -56.40325 16.95762 1.000 63.61757 54 MET B N 1
ATOM 2104 C CA . MET C 1 54 ? 62.93572 -55.85544 18.27142 1.000 72.34910 54 MET B CA 1
ATOM 2105 C C . MET C 1 54 ? 64.40699 -55.46808 18.32178 1.000 73.71718 54 MET B C 1
ATOM 2106 O O . MET C 1 54 ? 65.27480 -56.25531 17.92880 1.000 77.10486 54 MET B O 1
ATOM 2111 N N . SER C 1 55 ? 64.68297 -54.25584 18.79352 1.000 69.66693 55 SER B N 1
ATOM 2112 C CA . SER C 1 55 ? 66.06230 -53.80924 18.90945 1.000 65.19652 55 SER B CA 1
ATOM 2113 C C . SER C 1 55 ? 66.72824 -54.46672 20.10896 1.000 71.79712 55 SER B C 1
ATOM 2114 O O . SER C 1 55 ? 66.11567 -54.63569 21.16673 1.000 56.51170 55 SER B O 1
ATOM 2117 N N . CYS C 1 56 ? 67.99070 -54.84413 19.93628 1.000 79.15419 56 CYS B N 1
ATOM 2118 C CA . CYS C 1 56 ? 68.78969 -55.40642 21.01364 1.000 81.04292 56 CYS B CA 1
ATOM 2119 C C . CYS C 1 56 ? 69.70868 -54.37829 21.65320 1.000 79.47062 56 CYS B C 1
ATOM 2120 O O . CYS C 1 56 ? 70.48662 -54.72947 22.54564 1.000 81.60839 56 CYS B O 1
ATOM 2123 N N . HIS C 1 57 ? 69.63909 -53.12465 21.21391 1.000 73.61989 57 HIS B N 1
ATOM 2124 C CA . HIS C 1 57 ? 70.37336 -52.02746 21.82444 1.000 55.71998 57 HIS B CA 1
ATOM 2125 C C . HIS C 1 57 ? 69.88635 -51.85416 23.25757 1.000 71.69818 57 HIS B C 1
ATOM 2126 O O . HIS C 1 57 ? 68.73724 -51.44969 23.47738 1.000 74.47320 57 HIS B O 1
ATOM 2133 N N . PRO C 1 58 ? 70.72402 -52.14914 24.25496 1.000 84.25447 58 PRO B N 1
ATOM 2134 C CA . PRO C 1 58 ? 70.22658 -52.17401 25.64068 1.000 82.84045 58 PRO B CA 1
ATOM 2135 C C . PRO C 1 58 ? 69.76623 -50.82145 26.15203 1.000 72.33043 58 PRO B C 1
ATOM 2136 O O . PRO C 1 58 ? 68.79858 -50.75840 26.92097 1.000 65.56344 58 PRO B O 1
ATOM 2140 N N . GLU C 1 59 ? 70.42486 -49.73414 25.75054 1.000 70.77970 59 GLU B N 1
ATOM 2141 C CA . GLU C 1 59 ? 70.06546 -48.42574 26.28406 1.000 77.68709 59 GLU B CA 1
ATOM 2142 C C . GLU C 1 59 ? 68.76977 -47.91252 25.66563 1.000 74.21143 59 GLU B C 1
ATOM 2143 O O . GLU C 1 59 ? 67.95103 -47.29545 26.35657 1.000 66.64145 59 GLU B O 1
ATOM 2149 N N . LEU C 1 60 ? 68.56567 -48.15975 24.36902 1.000 67.86758 60 LEU B N 1
ATOM 2150 C CA . LEU C 1 60 ? 67.29482 -47.80763 23.74419 1.000 68.37011 60 LEU B CA 1
ATOM 2151 C C . LEU C 1 60 ? 66.15018 -48.61759 24.33917 1.000 73.69039 60 LEU B C 1
ATOM 2152 O O . LEU C 1 60 ? 65.05559 -48.08800 24.56359 1.000 70.90650 60 LEU B O 1
ATOM 2157 N N . ASN C 1 61 ? 66.38776 -49.90324 24.60939 1.000 59.97690 61 ASN B N 1
ATOM 2158 C CA . ASN C 1 61 ? 65.34388 -50.74927 25.17914 1.000 58.05485 61 ASN B CA 1
ATOM 2159 C C . ASN C 1 61 ? 64.92503 -50.25324 26.55596 1.000 65.73117 61 ASN B C 1
ATOM 2160 O O . ASN C 1 61 ? 63.72968 -50.16767 26.86109 1.000 74.06796 61 ASN B O 1
ATOM 2165 N N . GLN C 1 62 ? 65.90172 -49.92729 27.40610 1.000 70.59896 62 GLN B N 1
ATOM 2166 C CA . GLN C 1 62 ? 65.58199 -49.43706 28.74200 1.000 77.09890 62 GLN B CA 1
ATOM 2167 C C . GLN C 1 62 ? 64.83035 -48.11511 28.67377 1.000 74.45607 62 GLN B C 1
ATOM 2168 O O . GLN C 1 62 ? 63.89950 -47.88110 29.45251 1.000 71.63152 62 GLN B O 1
ATOM 2174 N N . TYR C 1 63 ? 65.21518 -47.24218 27.73970 1.000 64.55335 63 TYR B N 1
ATOM 2175 C CA . TYR C 1 63 ? 64.52400 -45.96650 27.58301 1.000 56.76325 63 TYR B CA 1
ATOM 2176 C C . TYR C 1 63 ? 63.06774 -46.17149 27.18479 1.000 72.17711 63 TYR B C 1
ATOM 2177 O O . TYR C 1 63 ? 62.18908 -45.40445 27.59669 1.000 64.03555 63 TYR B O 1
ATOM 2186 N N . ILE C 1 64 ? 62.79176 -47.20470 26.38793 1.000 64.43492 64 ILE B N 1
ATOM 2187 C CA . ILE C 1 64 ? 61.43120 -47.43339 25.91252 1.000 52.48315 64 ILE B CA 1
ATOM 2188 C C . ILE C 1 64 ? 60.53445 -47.89390 27.05464 1.000 59.52867 64 ILE B C 1
ATOM 2189 O O . ILE C 1 64 ? 59.47219 -47.31200 27.30326 1.000 72.86408 64 ILE B O 1
ATOM 2194 N N . GLN C 1 65 ? 60.94631 -48.94144 27.77139 1.000 66.62519 65 GLN B N 1
ATOM 2195 C CA . GLN C 1 65 ? 60.09177 -49.46465 28.83120 1.000 74.68825 65 GLN B CA 1
ATOM 2196 C C . GLN C 1 65 ? 60.04257 -48.52958 30.03237 1.000 60.39955 65 GLN B C 1
ATOM 2197 O O . GLN C 1 65 ? 59.04892 -48.52772 30.76775 1.000 62.84820 65 GLN B O 1
ATOM 2203 N N . ASP C 1 66 ? 61.09404 -47.73518 30.25200 1.000 62.15609 66 ASP B N 1
ATOM 2204 C CA . ASP C 1 66 ? 61.00875 -46.66398 31.24048 1.000 65.09665 66 ASP B CA 1
ATOM 2205 C C . ASP C 1 66 ? 59.88766 -45.69887 30.88707 1.000 62.64683 66 ASP B C 1
ATOM 2206 O O . ASP C 1 66 ? 59.07084 -45.33276 31.73990 1.000 65.19229 66 ASP B O 1
ATOM 2211 N N . THR C 1 67 ? 59.83624 -45.27791 29.62235 1.000 65.24250 67 THR B N 1
ATOM 2212 C CA . THR C 1 67 ? 58.77109 -44.38976 29.17533 1.000 50.86067 67 THR B CA 1
ATOM 2213 C C . THR C 1 67 ? 57.40508 -45.04171 29.34000 1.000 52.79844 67 THR B C 1
ATOM 2214 O O . THR C 1 67 ? 56.46342 -44.41070 29.83328 1.000 60.21529 67 THR B O 1
ATOM 2218 N N . LEU C 1 68 ? 57.28528 -46.31499 28.96168 1.000 54.26720 68 LEU B N 1
ATOM 2219 C CA . LEU C 1 68 ? 55.98150 -46.96692 28.95860 1.000 66.27571 68 LEU B CA 1
ATOM 2220 C C . LEU C 1 68 ? 55.50683 -47.33507 30.35800 1.000 63.76034 68 LEU B C 1
ATOM 2221 O O . LEU C 1 68 ? 54.30343 -47.26702 30.63107 1.000 69.86296 68 LEU B O 1
ATOM 2226 N N . HIS C 1 69 ? 56.41569 -47.72381 31.25281 1.000 64.53175 69 HIS B N 1
ATOM 2227 C CA . HIS C 1 69 ? 56.00881 -48.05782 32.61167 1.000 70.06941 69 HIS B CA 1
ATOM 2228 C C . HIS C 1 69 ? 55.66582 -46.82821 33.44176 1.000 70.59308 69 HIS B C 1
ATOM 2229 O O . HIS C 1 69 ? 55.04822 -46.96872 34.50341 1.000 76.41489 69 HIS B O 1
ATOM 2236 N N . CYS C 1 70 ? 56.04812 -45.63325 32.98680 1.000 69.50168 70 CYS B N 1
ATOM 2237 C CA . CYS C 1 70 ? 55.52424 -44.40723 33.57665 1.000 61.11535 70 CYS B CA 1
ATOM 2238 C C . CYS C 1 70 ? 54.16735 -44.04202 32.99118 1.000 67.15426 70 CYS B C 1
ATOM 2239 O O . CYS C 1 70 ? 53.38183 -43.34249 33.63950 1.000 69.14179 70 CYS B O 1
ATOM 2242 N N . VAL C 1 71 ? 53.88444 -44.49720 31.76900 1.000 62.42257 71 VAL B N 1
ATOM 2243 C CA . VAL C 1 71 ? 52.59057 -44.24085 31.14668 1.000 63.47081 71 VAL B CA 1
ATOM 2244 C C . VAL C 1 71 ? 51.51732 -45.13751 31.74790 1.000 62.05065 71 VAL B C 1
ATOM 2245 O O . VAL C 1 71 ? 50.35086 -44.73696 31.85609 1.000 63.48386 71 VAL B O 1
ATOM 2249 N N . LYS C 1 72 ? 51.89434 -46.34438 32.16962 1.000 65.16353 72 LYS B N 1
ATOM 2250 C CA . LYS C 1 72 ? 50.93212 -47.33263 32.65583 1.000 59.04460 72 LYS B CA 1
ATOM 2251 C C . LYS C 1 72 ? 50.00304 -46.80940 33.74598 1.000 64.10994 72 LYS B C 1
ATOM 2252 O O . LYS C 1 72 ? 48.78987 -47.05389 33.65058 1.000 62.65749 72 LYS B O 1
ATOM 2258 N N . PRO C 1 73 ? 50.47275 -46.10402 34.78631 1.000 66.94430 73 PRO B N 1
ATOM 2259 C CA . PRO C 1 73 ? 49.51716 -45.60403 35.79225 1.000 65.94537 73 PRO B CA 1
ATOM 2260 C C . PRO C 1 73 ? 48.47259 -44.65922 35.22169 1.000 68.48064 73 PRO B C 1
ATOM 2261 O O . PRO C 1 73 ? 47.31077 -44.70752 35.64531 1.000 73.02829 73 PRO B O 1
ATOM 2265 N N . LEU C 1 74 ? 48.84717 -43.80013 34.26923 1.000 67.54505 74 LEU B N 1
ATOM 2266 C CA . LEU C 1 74 ? 47.85559 -42.93614 33.63515 1.000 62.91084 74 LEU B CA 1
ATOM 2267 C C . LEU C 1 74 ? 46.85554 -43.74743 32.82598 1.000 65.44470 74 LEU B C 1
ATOM 2268 O O . LEU C 1 74 ? 45.66938 -43.40290 32.76570 1.000 67.62418 74 LEU B O 1
ATOM 2273 N N . LEU C 1 75 ? 47.31906 -44.81921 32.18012 1.000 59.57947 75 LEU B N 1
ATOM 2274 C CA . LEU C 1 75 ? 46.40107 -45.69328 31.46036 1.000 55.78296 75 LEU B CA 1
ATOM 2275 C C . LEU C 1 75 ? 45.42758 -46.37085 32.41501 1.000 63.12672 75 LEU B C 1
ATOM 2276 O O . LEU C 1 75 ? 44.24757 -46.54355 32.08798 1.000 72.54573 75 LEU B O 1
ATOM 2281 N N . GLU C 1 76 ? 45.90126 -46.76111 33.60187 1.000 63.98360 76 GLU B N 1
ATOM 2282 C CA . GLU C 1 76 ? 44.99208 -47.29351 34.61128 1.000 68.84909 76 GLU B CA 1
ATOM 2283 C C . GLU C 1 76 ? 43.94067 -46.25937 34.98825 1.000 66.54502 76 GLU B C 1
ATOM 2284 O O . GLU C 1 76 ? 42.75462 -46.58388 35.12013 1.000 86.31819 76 GLU B O 1
ATOM 2290 N N . LYS C 1 77 ? 44.35931 -45.00327 35.15533 1.000 67.03233 77 LYS B N 1
ATOM 2291 C CA . LYS C 1 77 ? 43.44829 -43.92222 35.50716 1.000 69.49958 77 LYS B CA 1
ATOM 2292 C C . LYS C 1 77 ? 42.51416 -43.53627 34.36564 1.000 72.75332 77 LYS B C 1
ATOM 2293 O O . LYS C 1 77 ? 41.53924 -42.81438 34.60643 1.000 76.24853 77 LYS B O 1
ATOM 2299 N N . ASN C 1 78 ? 42.76985 -44.01091 33.14489 1.000 71.22792 78 ASN B N 1
ATOM 2300 C CA . ASN C 1 78 ? 42.03914 -43.56958 31.95689 1.000 74.30906 78 ASN B CA 1
ATOM 2301 C C . ASN C 1 78 ? 42.18002 -42.05337 31.79028 1.000 75.77696 78 ASN B C 1
ATOM 2302 O O . ASN C 1 78 ? 41.20218 -41.30877 31.69879 1.000 63.46391 78 ASN B O 1
ATOM 2307 N N . ASP C 1 79 ? 43.43907 -41.60456 31.76906 1.000 60.23983 79 ASP B N 1
ATOM 2308 C CA . ASP C 1 79 ? 43.77989 -40.19228 31.62432 1.000 65.69791 79 ASP B CA 1
ATOM 2309 C C . ASP C 1 79 ? 44.72341 -39.97300 30.44258 1.000 65.52679 79 ASP B C 1
ATOM 2310 O O . ASP C 1 79 ? 45.55470 -39.06039 30.46010 1.000 75.09895 79 ASP B O 1
ATOM 2315 N N . VAL C 1 80 ? 44.59868 -40.79574 29.40212 1.000 62.77317 80 VAL B N 1
ATOM 2316 C CA . VAL C 1 80 ? 45.44081 -40.71105 28.21089 1.000 60.95990 80 VAL B CA 1
ATOM 2317 C C . VAL C 1 80 ? 44.54143 -40.57024 26.99033 1.000 63.99148 80 VAL B C 1
ATOM 2318 O O . VAL C 1 80 ? 43.67828 -41.42354 26.74860 1.000 57.05571 80 VAL B O 1
ATOM 2322 N N . GLU C 1 81 ? 44.74577 -39.49974 26.22046 1.000 64.99593 81 GLU B N 1
ATOM 2323 C CA . GLU C 1 81 ? 44.08385 -39.34668 24.93020 1.000 49.88239 81 GLU B CA 1
ATOM 2324 C C . GLU C 1 81 ? 44.89370 -39.99277 23.81319 1.000 52.25820 81 GLU B C 1
ATOM 2325 O O . GLU C 1 81 ? 44.37514 -40.82318 23.05867 1.000 51.33984 81 GLU B O 1
ATOM 2331 N N . LYS C 1 82 ? 46.16273 -39.60940 23.69387 1.000 45.81537 82 LYS B N 1
ATOM 2332 C CA . LYS C 1 82 ? 47.00953 -40.03538 22.59298 1.000 56.33048 82 LYS B CA 1
ATOM 2333 C C . LYS C 1 82 ? 48.38890 -40.39400 23.11855 1.000 49.06823 82 LYS B C 1
ATOM 2334 O O . LYS C 1 82 ? 48.89615 -39.75193 24.04189 1.000 45.16692 82 LYS B O 1
ATOM 2340 N N . VAL C 1 83 ? 48.98466 -41.42589 22.53064 1.000 50.47277 83 VAL B N 1
ATOM 2341 C CA . VAL C 1 83 ? 50.40256 -41.72421 22.68829 1.000 51.36370 83 VAL B CA 1
ATOM 2342 C C . VAL C 1 83 ? 51.03540 -41.54767 21.31733 1.000 55.93411 83 VAL B C 1
ATOM 2343 O O . VAL C 1 83 ? 50.63381 -42.21082 20.35248 1.000 55.95267 83 VAL B O 1
ATOM 2347 N N . VAL C 1 84 ? 51.99873 -40.63646 21.21901 1.000 51.44720 84 VAL B N 1
ATOM 2348 C CA . VAL C 1 84 ? 52.54052 -40.20978 19.93500 1.000 49.97302 84 VAL B CA 1
ATOM 2349 C C . VAL C 1 84 ? 54.02516 -40.53277 19.89371 1.000 45.37281 84 VAL B C 1
ATOM 2350 O O . VAL C 1 84 ? 54.79417 -40.06002 20.74018 1.000 59.91753 84 VAL B O 1
ATOM 2354 N N . VAL C 1 85 ? 54.42441 -41.32996 18.90785 1.000 44.63661 85 VAL B N 1
ATOM 2355 C CA . VAL C 1 85 ? 55.83151 -41.53653 18.58738 1.000 46.66018 85 VAL B CA 1
ATOM 2356 C C . VAL C 1 85 ? 56.21429 -40.47984 17.55889 1.000 48.46794 85 VAL B C 1
ATOM 2357 O O . VAL C 1 85 ? 55.76576 -40.52587 16.40991 1.000 50.23801 85 VAL B O 1
ATOM 2361 N N . VAL C 1 86 ? 57.03707 -39.52243 17.97406 1.000 48.73731 86 VAL B N 1
ATOM 2362 C CA . VAL C 1 86 ? 57.41929 -38.38955 17.14083 1.000 54.94172 86 VAL B CA 1
ATOM 2363 C C . VAL C 1 86 ? 58.80798 -38.64618 16.58121 1.000 55.35324 86 VAL B C 1
ATOM 2364 O O . VAL C 1 86 ? 59.74306 -38.93867 17.33496 1.000 50.88691 86 VAL B O 1
ATOM 2368 N N . ILE C 1 87 ? 58.94427 -38.54250 15.26421 1.000 47.78380 87 ILE B N 1
ATOM 2369 C CA . ILE C 1 87 ? 60.23016 -38.67768 14.59445 1.000 46.23448 87 ILE B CA 1
ATOM 2370 C C . ILE C 1 87 ? 60.73602 -37.27418 14.29519 1.000 52.96045 87 ILE B C 1
ATOM 2371 O O . ILE C 1 87 ? 60.12068 -36.53505 13.51802 1.000 59.20130 87 ILE B O 1
ATOM 2376 N N . LEU C 1 88 ? 61.84172 -36.89917 14.92735 1.000 50.39381 88 LEU B N 1
ATOM 2377 C CA . LEU C 1 88 ? 62.41601 -35.56772 14.81180 1.000 57.67640 88 LEU B CA 1
ATOM 2378 C C . LEU C 1 88 ? 63.65985 -35.62361 13.93685 1.000 71.60911 88 LEU B C 1
ATOM 2379 O O . LEU C 1 88 ? 64.47915 -36.53732 14.06842 1.000 70.40353 88 LEU B O 1
ATOM 2384 N N . ASP C 1 89 ? 63.80222 -34.64209 13.05036 1.000 65.38765 89 ASP B N 1
ATOM 2385 C CA . ASP C 1 89 ? 64.90594 -34.62900 12.09845 1.000 63.64115 89 ASP B CA 1
ATOM 2386 C C . ASP C 1 89 ? 66.17531 -34.09066 12.76241 1.000 73.06221 89 ASP B C 1
ATOM 2387 O O . ASP C 1 89 ? 66.24389 -33.90171 13.98001 1.000 62.61767 89 ASP B O 1
ATOM 2392 N N . LYS C 1 90 ? 67.20110 -33.83193 11.94465 1.000 82.54320 90 LYS B N 1
ATOM 2393 C CA . LYS C 1 90 ? 68.49741 -33.38274 12.44519 1.000 74.36261 90 LYS B CA 1
ATOM 2394 C C . LYS C 1 90 ? 68.40796 -32.05956 13.19025 1.000 76.90814 90 LYS B C 1
ATOM 2395 O O . LYS C 1 90 ? 69.30710 -31.73901 13.97542 1.000 85.42551 90 LYS B O 1
ATOM 2401 N N . GLU C 1 91 ? 67.34979 -31.28530 12.95951 1.000 75.23095 91 GLU B N 1
ATOM 2402 C CA . GLU C 1 91 ? 67.15149 -30.00222 13.61765 1.000 81.52869 91 GLU B CA 1
ATOM 2403 C C . GLU C 1 91 ? 66.07464 -30.07160 14.69336 1.000 77.56206 91 GLU B C 1
ATOM 2404 O O . GLU C 1 91 ? 65.55355 -29.03242 15.11178 1.000 79.87069 91 GLU B O 1
ATOM 2410 N N . HIS C 1 92 ? 65.72922 -31.28468 15.13329 1.000 71.15419 92 HIS B N 1
ATOM 2411 C CA A HIS C 1 92 ? 64.75947 -31.50376 16.20752 0.540 70.37427 92 HIS B CA 1
ATOM 2412 C CA B HIS C 1 92 ? 64.76448 -31.49480 16.21229 0.460 70.80845 92 HIS B CA 1
ATOM 2413 C C . HIS C 1 92 ? 63.41298 -30.86078 15.87777 1.000 73.17463 92 HIS B C 1
ATOM 2414 O O . HIS C 1 92 ? 62.82378 -30.13330 16.67983 1.000 78.02248 92 HIS B O 1
ATOM 2427 N N . ARG C 1 93 ? 62.92394 -31.14471 14.67239 1.000 68.15284 93 ARG B N 1
ATOM 2428 C CA . ARG C 1 93 ? 61.62161 -30.69823 14.20849 1.000 68.11132 93 ARG B CA 1
ATOM 2429 C C . ARG C 1 93 ? 60.83697 -31.90849 13.71828 1.000 61.42531 93 ARG B C 1
ATOM 2430 O O . ARG C 1 93 ? 61.38356 -32.75739 13.00092 1.000 55.40483 93 ARG B O 1
ATOM 2438 N N . PRO C 1 94 ? 59.56080 -32.01893 14.08731 1.000 61.92316 94 PRO B N 1
ATOM 2439 C CA . PRO C 1 94 ? 58.80037 -33.24554 13.79313 1.000 54.68162 94 PRO B CA 1
ATOM 2440 C C . PRO C 1 94 ? 58.64769 -33.47184 12.29727 1.000 56.80205 94 PRO B C 1
ATOM 2441 O O . PRO C 1 94 ? 58.12694 -32.62257 11.56975 1.000 67.56477 94 PRO B O 1
ATOM 2445 N N . VAL C 1 95 ? 59.10962 -34.63442 11.84062 1.000 62.49521 95 VAL B N 1
ATOM 2446 C CA . VAL C 1 95 ? 58.93406 -35.03845 10.45792 1.000 59.72576 95 VAL B CA 1
ATOM 2447 C C . VAL C 1 95 ? 57.85433 -36.10669 10.30178 1.000 54.95095 95 VAL B C 1
ATOM 2448 O O . VAL C 1 95 ? 57.22831 -36.18430 9.23797 1.000 57.84334 95 VAL B O 1
ATOM 2452 N N . GLU C 1 96 ? 57.60223 -36.91194 11.33440 1.000 57.89888 96 GLU B N 1
ATOM 2453 C CA . GLU C 1 96 ? 56.54474 -37.91270 11.32706 1.000 55.34704 96 GLU B CA 1
ATOM 2454 C C . GLU C 1 96 ? 56.01603 -38.07483 12.74552 1.000 52.09595 96 GLU B C 1
ATOM 2455 O O . GLU C 1 96 ? 56.76031 -37.93385 13.71971 1.000 51.84506 96 GLU B O 1
ATOM 2461 N N . LYS C 1 97 ? 54.72262 -38.37258 12.85451 1.000 47.53595 97 LYS B N 1
ATOM 2462 C CA . LYS C 1 97 ? 54.08751 -38.59743 14.14901 1.000 41.41195 97 LYS B CA 1
ATOM 2463 C C . LYS C 1 97 ? 53.12426 -39.76698 14.02852 1.000 47.78717 97 LYS B C 1
ATOM 2464 O O . LYS C 1 97 ? 52.17590 -39.71564 13.23967 1.000 52.53669 97 LYS B O 1
ATOM 2470 N N . PHE C 1 98 ? 53.37764 -40.81974 14.80185 1.000 40.61407 98 PHE B N 1
ATOM 2471 C CA . PHE C 1 98 ? 52.51542 -41.99733 14.85594 1.000 43.60479 98 PHE B CA 1
ATOM 2472 C C . PHE C 1 98 ? 51.58219 -41.82016 16.04679 1.000 41.05864 98 PHE B C 1
ATOM 2473 O O . PHE C 1 98 ? 51.97362 -42.03871 17.19592 1.000 41.06990 98 PHE B O 1
ATOM 2481 N N . VAL C 1 99 ? 50.34649 -41.42069 15.76966 1.000 36.54815 99 VAL B N 1
ATOM 2482 C CA . VAL C 1 99 ? 49.39213 -41.06606 16.81411 1.000 48.19295 99 VAL B CA 1
ATOM 2483 C C . VAL C 1 99 ? 48.55572 -42.28947 17.16142 1.000 46.59536 99 VAL B C 1
ATOM 2484 O O . VAL C 1 99 ? 47.88160 -42.86011 16.29695 1.000 61.16196 99 VAL B O 1
ATOM 2488 N N . PHE C 1 100 ? 48.59624 -42.68719 18.43064 1.000 51.29634 100 PHE B N 1
ATOM 2489 C CA . PHE C 1 100 ? 47.77710 -43.78060 18.94924 1.000 46.09803 100 PHE B CA 1
ATOM 2490 C C . PHE C 1 100 ? 46.66792 -43.16413 19.79505 1.000 46.94912 100 PHE B C 1
ATOM 2491 O O . PHE C 1 100 ? 46.83452 -42.92039 20.99005 1.000 46.76110 100 PHE B O 1
ATOM 2499 N N . GLU C 1 101 ? 45.52810 -42.90008 19.16475 1.000 43.28552 101 GLU B N 1
ATOM 2500 C CA . GLU C 1 101 ? 44.36676 -42.40213 19.88801 1.000 45.17937 101 GLU B CA 1
ATOM 2501 C C . GLU C 1 101 ? 43.72482 -43.54002 20.66805 1.000 44.86192 101 GLU B C 1
ATOM 2502 O O . GLU C 1 101 ? 43.52336 -44.63140 20.12997 1.000 50.07885 101 GLU B O 1
ATOM 2508 N N . ILE C 1 102 ? 43.40300 -43.28581 21.93424 1.000 48.08594 102 ILE B N 1
ATOM 2509 C CA . ILE C 1 102 ? 42.93184 -44.31883 22.84802 1.000 55.75310 102 ILE B CA 1
ATOM 2510 C C . ILE C 1 102 ? 41.64966 -43.85084 23.52400 1.000 54.80837 102 ILE B C 1
ATOM 2511 O O . ILE C 1 102 ? 41.54630 -42.69629 23.95456 1.000 51.40535 102 ILE B O 1
ATOM 2516 N N . THR C 1 103 ? 40.66776 -44.75095 23.60141 1.000 52.22113 103 THR B N 1
ATOM 2517 C CA . THR C 1 103 ? 39.41915 -44.51315 24.31538 1.000 45.75259 103 THR B CA 1
ATOM 2518 C C . THR C 1 103 ? 39.02962 -45.76727 25.08177 1.000 50.33754 103 THR B C 1
ATOM 2519 O O . THR C 1 103 ? 38.96702 -46.85687 24.50456 1.000 61.64700 103 THR B O 1
ATOM 2523 N N . GLN C 1 104 ? 38.76665 -45.60946 26.37781 1.000 59.34500 104 GLN B N 1
ATOM 2524 C CA . GLN C 1 104 ? 38.27430 -46.70160 27.21070 1.000 61.71460 104 GLN B CA 1
ATOM 2525 C C . GLN C 1 104 ? 36.79583 -46.47411 27.49517 1.000 66.01353 104 GLN B C 1
ATOM 2526 O O . GLN C 1 104 ? 36.44930 -45.64827 28.35440 1.000 68.65529 104 GLN B O 1
ATOM 2532 N N . PRO C 1 105 ? 35.89179 -47.17360 26.81542 1.000 69.64753 105 PRO B N 1
ATOM 2533 C CA . PRO C 1 105 ? 34.46112 -46.86981 26.93918 1.000 69.10292 105 PRO B CA 1
ATOM 2534 C C . PRO C 1 105 ? 33.92526 -47.27933 28.29859 1.000 84.85172 105 PRO B C 1
ATOM 2535 O O . PRO C 1 105 ? 34.51686 -48.13334 28.97650 1.000 78.31028 105 PRO B O 1
ATOM 2539 N N . PRO C 1 106 ? 32.81286 -46.68770 28.73557 1.000 79.49967 106 PRO B N 1
ATOM 2540 C CA . PRO C 1 106 ? 32.19808 -47.11390 30.00040 1.000 83.26321 106 PRO B CA 1
ATOM 2541 C C . PRO C 1 106 ? 31.78320 -48.57740 29.93789 1.000 87.91313 106 PRO B C 1
ATOM 2542 O O . PRO C 1 106 ? 31.18438 -49.03118 28.96003 1.000 96.86251 106 PRO B O 1
ATOM 2546 N N . LEU C 1 107 ? 32.11186 -49.31853 30.99808 1.000 84.57554 107 LEU B N 1
ATOM 2547 C CA . LEU C 1 107 ? 31.96933 -50.77558 31.00696 1.000 98.24834 107 LEU B CA 1
ATOM 2548 C C . LEU C 1 107 ? 30.53274 -51.16422 31.35940 1.000 100.69648 107 LEU B C 1
ATOM 2549 O O . LEU C 1 107 ? 30.21300 -51.60503 32.46568 1.000 116.76500 107 LEU B O 1
ATOM 2554 N N . LEU C 1 108 ? 29.65734 -50.99131 30.37413 1.000 103.37107 108 LEU B N 1
ATOM 2555 C CA . LEU C 1 108 ? 28.28804 -51.48006 30.42369 1.000 107.82394 108 LEU B CA 1
ATOM 2556 C C . LEU C 1 108 ? 28.02891 -52.31811 29.18045 1.000 110.70329 108 LEU B C 1
ATOM 2557 O O . LEU C 1 108 ? 28.54587 -52.01187 28.10061 1.000 122.49981 108 LEU B O 1
ATOM 2562 N N . SER C 1 109 ? 27.23996 -53.38185 29.33860 1.000 104.74020 109 SER B N 1
ATOM 2563 C CA . SER C 1 109 ? 26.89931 -54.28247 28.23750 1.000 120.99699 109 SER B CA 1
ATOM 2564 C C . SER C 1 109 ? 28.15977 -54.89786 27.61905 1.000 115.93214 109 SER B C 1
ATOM 2565 O O . SER C 1 109 ? 28.44851 -54.73320 26.43202 1.000 120.99631 109 SER B O 1
ATOM 2568 N N . ILE C 1 110 ? 28.91706 -55.61055 28.45124 1.000 99.46657 110 ILE B N 1
ATOM 2569 C CA . ILE C 1 110 ? 30.16961 -56.23899 28.03892 1.000 89.65920 110 ILE B CA 1
ATOM 2570 C C . ILE C 1 110 ? 29.95018 -57.74657 27.95692 1.000 94.29441 110 ILE B C 1
ATOM 2571 O O . ILE C 1 110 ? 29.55243 -58.37787 28.94373 1.000 103.01015 110 ILE B O 1
ATOM 2576 N N . SER C 1 111 ? 30.20174 -58.32223 26.77889 1.000 94.14470 111 SER B N 1
ATOM 2577 C CA . SER C 1 111 ? 30.01126 -59.75003 26.55258 1.000 76.79382 111 SER B CA 1
ATOM 2578 C C . SER C 1 111 ? 30.88125 -60.20693 25.39051 1.000 79.87289 111 SER B C 1
ATOM 2579 O O . SER C 1 111 ? 30.95037 -59.53714 24.35670 1.000 80.20703 111 SER B O 1
ATOM 2582 N N . SER C 1 112 ? 31.53431 -61.35231 25.56970 1.000 86.34989 112 SER B N 1
ATOM 2583 C CA . SER C 1 112 ? 32.37081 -61.95451 24.53311 1.000 85.89473 112 SER B CA 1
ATOM 2584 C C . SER C 1 112 ? 32.65172 -63.42211 24.85583 1.000 76.29874 112 SER B C 1
ATOM 2585 O O . SER C 1 112 ? 33.47766 -64.06854 24.21180 1.000 89.11994 112 SER B O 1
ATOM 2588 N N . LEU C 1 115 ? 36.94186 -62.59365 24.52444 1.000 82.48283 115 LEU B N 1
ATOM 2589 C CA . LEU C 1 115 ? 37.64605 -61.34507 24.79100 1.000 86.04033 115 LEU B CA 1
ATOM 2590 C C . LEU C 1 115 ? 39.13872 -61.61407 24.98161 1.000 70.52632 115 LEU B C 1
ATOM 2591 O O . LEU C 1 115 ? 39.56247 -62.76767 25.02162 1.000 81.06435 115 LEU B O 1
ATOM 2596 N N . LEU C 1 116 ? 39.92202 -60.53818 25.08716 1.000 63.13839 116 LEU B N 1
ATOM 2597 C CA . LEU C 1 116 ? 41.36820 -60.58531 25.29031 1.000 78.22813 116 LEU B CA 1
ATOM 2598 C C . LEU C 1 116 ? 42.08112 -61.20290 24.09402 1.000 78.36956 116 LEU B C 1
ATOM 2599 O O . LEU C 1 116 ? 42.82547 -60.51056 23.39269 1.000 80.99737 116 LEU B O 1
ATOM 2604 N N . SER C 1 117 ? 41.88257 -62.50166 23.85590 1.000 87.65807 117 SER B N 1
ATOM 2605 C CA . SER C 1 117 ? 42.38044 -63.08019 22.61338 1.000 74.69031 117 SER B CA 1
ATOM 2606 C C . SER C 1 117 ? 41.75969 -62.38773 21.40663 1.000 65.19140 117 SER B C 1
ATOM 2607 O O . SER C 1 117 ? 42.40131 -62.27247 20.35623 1.000 78.07425 117 SER B O 1
ATOM 2610 N N . HIS C 1 118 ? 40.52451 -61.89954 21.54674 1.000 68.95545 118 HIS B N 1
ATOM 2611 C CA . HIS C 1 118 ? 39.91454 -61.10347 20.48937 1.000 76.41868 118 HIS B CA 1
ATOM 2612 C C . HIS C 1 118 ? 40.60716 -59.75694 20.33351 1.000 75.17600 118 HIS B C 1
ATOM 2613 O O . HIS C 1 118 ? 40.71297 -59.24624 19.21293 1.000 78.66758 118 HIS B O 1
ATOM 2620 N N . VAL C 1 119 ? 41.08957 -59.17384 21.43350 1.000 67.31172 119 VAL B N 1
ATOM 2621 C CA . VAL C 1 119 ? 41.73890 -57.87167 21.34136 1.000 70.67713 119 VAL B CA 1
ATOM 2622 C C . VAL C 1 119 ? 43.20709 -58.02133 20.96158 1.000 67.13883 119 VAL B C 1
ATOM 2623 O O . VAL C 1 119 ? 43.78328 -57.12222 20.33893 1.000 72.70818 119 VAL B O 1
ATOM 2627 N N . GLU C 1 120 ? 43.83171 -59.15075 21.30355 1.000 67.14753 120 GLU B N 1
ATOM 2628 C CA . GLU C 1 120 ? 45.21417 -59.36787 20.90245 1.000 60.34688 120 GLU B CA 1
ATOM 2629 C C . GLU C 1 120 ? 45.32512 -59.65489 19.41426 1.000 66.13474 120 GLU B C 1
ATOM 2630 O O . GLU C 1 120 ? 46.37559 -59.39477 18.81744 1.000 72.06624 120 GLU B O 1
ATOM 2636 N N . GLN C 1 121 ? 44.26401 -60.17583 18.80101 1.000 65.95058 121 GLN B N 1
ATOM 2637 C CA . GLN C 1 121 ? 44.24866 -60.29448 17.35027 1.000 73.26428 121 GLN B CA 1
ATOM 2638 C C . GLN C 1 121 ? 43.87739 -58.97675 16.68447 1.000 67.17263 121 GLN B C 1
ATOM 2639 O O . GLN C 1 121 ? 44.29393 -58.72104 15.54848 1.000 77.08453 121 GLN B O 1
ATOM 2645 N N . LEU C 1 122 ? 43.09912 -58.13479 17.36873 1.000 64.52388 122 LEU B N 1
ATOM 2646 C CA . LEU C 1 122 ? 42.85400 -56.78877 16.86376 1.000 68.09119 122 LEU B CA 1
ATOM 2647 C C . LEU C 1 122 ? 44.11672 -55.94249 16.94148 1.000 60.82243 122 LEU B C 1
ATOM 2648 O O . LEU C 1 122 ? 44.39329 -55.14501 16.03815 1.000 58.10046 122 LEU B O 1
ATOM 2653 N N . LEU C 1 123 ? 44.89669 -56.10385 18.01366 1.000 59.53960 123 LEU B N 1
ATOM 2654 C CA . LEU C 1 123 ? 46.17618 -55.41043 18.10295 1.000 62.19328 123 LEU B CA 1
ATOM 2655 C C . LEU C 1 123 ? 47.17940 -55.95835 17.09571 1.000 68.59444 123 LEU B C 1
ATOM 2656 O O . LEU C 1 123 ? 48.11027 -55.24641 16.70192 1.000 61.41846 123 LEU B O 1
ATOM 2661 N N . ALA C 1 124 ? 47.00967 -57.21365 16.66997 1.000 68.13951 124 ALA B N 1
ATOM 2662 C CA . ALA C 1 124 ? 47.90798 -57.78466 15.67113 1.000 60.02878 124 ALA B CA 1
ATOM 2663 C C . ALA C 1 124 ? 47.80343 -57.03871 14.34797 1.000 57.19760 124 ALA B C 1
ATOM 2664 O O . ALA C 1 124 ? 48.80128 -56.87729 13.63510 1.000 59.47634 124 ALA B O 1
ATOM 2666 N N . ALA C 1 125 ? 46.59904 -56.57311 14.00685 1.000 52.11844 125 ALA B N 1
ATOM 2667 C CA . ALA C 1 125 ? 46.39867 -55.84621 12.75838 1.000 54.33054 125 ALA B CA 1
ATOM 2668 C C . ALA C 1 125 ? 47.09033 -54.48992 12.77535 1.000 62.21375 125 ALA B C 1
ATOM 2669 O O . ALA C 1 125 ? 47.48189 -53.98231 11.71797 1.000 63.04886 125 ALA B O 1
ATOM 2671 N N . PHE C 1 126 ? 47.23474 -53.88276 13.95473 1.000 65.10608 126 PHE B N 1
ATOM 2672 C CA . PHE C 1 126 ? 48.00463 -52.64838 14.05601 1.000 58.95260 126 PHE B CA 1
ATOM 2673 C C . PHE C 1 126 ? 49.47595 -52.89560 13.75257 1.000 57.58734 126 PHE B C 1
ATOM 2674 O O . PHE C 1 126 ? 50.12532 -52.07769 13.09115 1.000 61.73368 126 PHE B O 1
ATOM 2682 N N . ILE C 1 127 ? 50.01732 -54.01940 14.22740 1.000 59.05949 127 ILE B N 1
ATOM 2683 C CA . ILE C 1 127 ? 51.41466 -54.34380 13.96082 1.000 55.17746 127 ILE B CA 1
ATOM 2684 C C . ILE C 1 127 ? 51.63219 -54.58467 12.47273 1.000 61.66464 127 ILE B C 1
ATOM 2685 O O . ILE C 1 127 ? 52.64508 -54.16052 11.90302 1.000 64.14354 127 ILE B O 1
ATOM 2690 N N . LEU C 1 128 ? 50.68318 -55.25922 11.81811 1.000 61.72738 128 LEU B N 1
ATOM 2691 C CA . LEU C 1 128 ? 50.81875 -55.53618 10.39135 1.000 54.18780 128 LEU B CA 1
ATOM 2692 C C . LEU C 1 128 ? 50.82517 -54.24953 9.57403 1.000 52.85188 128 LEU B C 1
ATOM 2693 O O . LEU C 1 128 ? 51.58370 -54.12680 8.60502 1.000 63.93765 128 LEU B O 1
ATOM 2698 N N . LYS C 1 129 ? 49.98596 -53.27905 9.94846 1.000 64.66502 129 LYS B N 1
ATOM 2699 C CA . LYS C 1 129 ? 49.98025 -51.99478 9.25359 1.000 54.78146 129 LYS B CA 1
ATOM 2700 C C . LYS C 1 129 ? 51.30971 -51.27226 9.42334 1.000 53.20499 129 LYS B C 1
ATOM 2701 O O . LYS C 1 129 ? 51.84285 -50.70165 8.46466 1.000 50.96225 129 LYS B O 1
ATOM 2707 N N . ILE C 1 130 ? 51.86010 -51.28939 10.63922 1.000 50.93629 130 ILE B N 1
ATOM 2708 C CA . ILE C 1 130 ? 53.14334 -50.64496 10.89378 1.000 57.56016 130 ILE B CA 1
ATOM 2709 C C . ILE C 1 130 ? 54.26021 -51.34537 10.12655 1.000 51.67704 130 ILE B C 1
ATOM 2710 O O . ILE C 1 130 ? 55.22543 -50.70114 9.69688 1.000 50.26444 130 ILE B O 1
ATOM 2715 N N . SER C 1 131 ? 54.13634 -52.65957 9.91397 1.000 61.96901 131 SER B N 1
ATOM 2716 C CA . SER C 1 131 ? 55.18707 -53.42023 9.23895 1.000 55.85677 131 SER B CA 1
ATOM 2717 C C . SER C 1 131 ? 55.42696 -52.90886 7.82310 1.000 62.10588 131 SER B C 1
ATOM 2718 O O . SER C 1 131 ? 56.57493 -52.70885 7.40684 1.000 56.51242 131 SER B O 1
ATOM 2721 N N . VAL C 1 132 ? 54.35505 -52.70804 7.06306 1.000 56.17095 132 VAL B N 1
ATOM 2722 C CA . VAL C 1 132 ? 54.45538 -52.26749 5.67918 1.000 50.19492 132 VAL B CA 1
ATOM 2723 C C . VAL C 1 132 ? 54.15188 -50.77348 5.53961 1.000 58.13691 132 VAL B C 1
ATOM 2724 O O . VAL C 1 132 ? 53.88848 -50.29915 4.43679 1.000 55.40519 132 VAL B O 1
ATOM 2728 N N . CYS C 1 133 ? 54.19648 -50.02080 6.64143 1.000 57.17300 133 CYS B N 1
ATOM 2729 C CA . CYS C 1 133 ? 53.79685 -48.62000 6.59465 1.000 53.53350 133 CYS B CA 1
ATOM 2730 C C . CYS C 1 133 ? 54.76217 -47.76144 5.78771 1.000 53.39525 133 CYS B C 1
ATOM 2731 O O . CYS C 1 133 ? 54.37734 -46.67109 5.35570 1.000 62.51275 133 CYS B O 1
ATOM 2734 N N . ASP C 1 134 ? 55.99877 -48.21845 5.56882 1.000 61.59730 134 ASP B N 1
ATOM 2735 C CA . ASP C 1 134 ? 56.93419 -47.43775 4.76611 1.000 59.63050 134 ASP B CA 1
ATOM 2736 C C . ASP C 1 134 ? 56.57433 -47.43309 3.28578 1.000 54.98072 134 ASP B C 1
ATOM 2737 O O . ASP C 1 134 ? 57.18930 -46.68636 2.51753 1.000 66.70071 134 ASP B O 1
ATOM 2742 N N . ALA C 1 135 ? 55.59668 -48.23549 2.87167 1.000 58.99709 135 ALA B N 1
ATOM 2743 C CA . ALA C 1 135 ? 55.08622 -48.20427 1.50819 1.000 56.50418 135 ALA B CA 1
ATOM 2744 C C . ALA C 1 135 ? 54.13070 -47.04564 1.26707 1.000 57.87596 135 ALA B C 1
ATOM 2745 O O . ALA C 1 135 ? 53.67208 -46.86591 0.13353 1.000 45.57516 135 ALA B O 1
ATOM 2747 N N . VAL C 1 136 ? 53.81690 -46.26979 2.30371 1.000 51.79668 136 VAL B N 1
ATOM 2748 C CA . VAL C 1 136 ? 52.90099 -45.14189 2.21275 1.000 52.22925 136 VAL B CA 1
ATOM 2749 C C . VAL C 1 136 ? 53.56385 -43.82685 2.59212 1.000 45.52944 136 VAL B C 1
ATOM 2750 O O . VAL C 1 136 ? 52.94488 -42.76744 2.44700 1.000 68.24973 136 VAL B O 1
ATOM 2754 N N . LEU C 1 137 ? 54.80593 -43.85795 3.06589 1.000 60.99233 137 LEU B N 1
ATOM 2755 C CA . LEU C 1 137 ? 55.48940 -42.66762 3.54515 1.000 55.26952 137 LEU B CA 1
ATOM 2756 C C . LEU C 1 137 ? 56.74497 -42.40633 2.72550 1.000 55.61015 137 LEU B C 1
ATOM 2757 O O . LEU C 1 137 ? 57.43025 -43.33869 2.29498 1.000 61.63638 137 LEU B O 1
ATOM 2762 N N . ASP C 1 138 ? 57.03538 -41.12394 2.51350 1.000 62.45364 138 ASP B N 1
ATOM 2763 C CA . ASP C 1 138 ? 58.30431 -40.72317 1.92362 1.000 50.85607 138 ASP B CA 1
ATOM 2764 C C . ASP C 1 138 ? 59.44559 -41.02528 2.88831 1.000 62.27382 138 ASP B C 1
ATOM 2765 O O . ASP C 1 138 ? 59.26979 -41.02792 4.10920 1.000 62.80486 138 ASP B O 1
ATOM 2770 N N . HIS C 1 139 ? 60.62709 -41.27923 2.32974 1.000 68.03421 139 HIS B N 1
ATOM 2771 C CA . HIS C 1 139 ? 61.76994 -41.65385 3.15269 1.000 59.41749 139 HIS B CA 1
ATOM 2772 C C . HIS C 1 139 ? 62.16495 -40.50266 4.07091 1.000 70.62097 139 HIS B C 1
ATOM 2773 O O . HIS C 1 139 ? 62.21935 -39.34338 3.64861 1.000 81.24036 139 HIS B O 1
ATOM 2780 N N . ASN C 1 140 ? 62.42454 -40.82693 5.33953 1.000 70.22235 140 ASN B N 1
ATOM 2781 C CA . ASN C 1 140 ? 62.83287 -39.81804 6.29999 1.000 70.36708 140 ASN B CA 1
ATOM 2782 C C . ASN C 1 140 ? 64.19009 -39.23690 5.91176 1.000 62.28107 140 ASN B C 1
ATOM 2783 O O . ASN C 1 140 ? 64.97118 -39.87485 5.20133 1.000 79.45738 140 ASN B O 1
ATOM 2788 N N . PRO C 1 141 ? 64.48647 -38.01889 6.35369 1.000 62.61256 141 PRO B N 1
ATOM 2789 C CA . PRO C 1 141 ? 65.83548 -37.48086 6.18197 1.000 61.26861 141 PRO B CA 1
ATOM 2790 C C . PRO C 1 141 ? 66.81864 -38.23244 7.05899 1.000 62.10371 141 PRO B C 1
ATOM 2791 O O . PRO C 1 141 ? 66.42107 -38.86778 8.04729 1.000 64.76264 141 PRO B O 1
ATOM 2795 N N . PRO C 1 142 ? 68.10652 -38.19544 6.73231 1.000 72.62631 142 PRO B N 1
ATOM 2796 C CA . PRO C 1 142 ? 69.09552 -38.85426 7.59027 1.000 67.77904 142 PRO B CA 1
ATOM 2797 C C . PRO C 1 142 ? 69.28775 -38.10543 8.89986 1.000 71.26104 142 PRO B C 1
ATOM 2798 O O . PRO C 1 142 ? 69.10257 -36.88870 8.98466 1.000 74.32789 142 PRO B O 1
ATOM 2802 N N . GLY C 1 143 ? 69.65889 -38.85716 9.93312 1.000 67.39504 143 GLY B N 1
ATOM 2803 C CA . GLY C 1 143 ? 69.93821 -38.26344 11.22566 1.000 68.81010 143 GLY B CA 1
ATOM 2804 C C . GLY C 1 143 ? 68.72546 -37.99095 12.08430 1.000 67.74171 143 GLY B C 1
ATOM 2805 O O . GLY C 1 143 ? 68.74659 -37.05788 12.89429 1.000 73.78351 143 GLY B O 1
ATOM 2806 N N . CYS C 1 144 ? 67.66736 -38.78356 11.94103 1.000 63.43309 144 CYS B N 1
ATOM 2807 C CA . CYS C 1 144 ? 66.44967 -38.55941 12.70546 1.000 67.14033 144 CYS B CA 1
ATOM 2808 C C . CYS C 1 144 ? 66.52407 -39.22723 14.07244 1.000 66.82750 144 CYS B C 1
ATOM 2809 O O . CYS C 1 144 ? 67.01778 -40.35061 14.20730 1.000 67.66207 144 CYS B O 1
ATOM 2812 N N . THR C 1 145 ? 66.02884 -38.52085 15.08646 1.000 66.32663 145 THR B N 1
A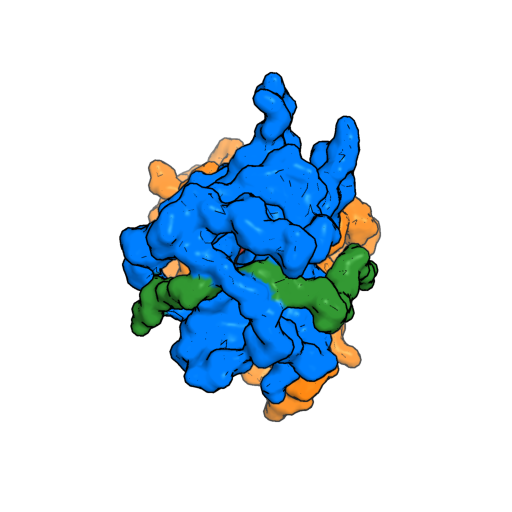TOM 2813 C CA . THR C 1 145 ? 65.83143 -39.03914 16.43204 1.000 58.55238 145 THR B CA 1
ATOM 2814 C C . THR C 1 145 ? 64.33607 -39.09306 16.72522 1.000 60.39795 145 THR B C 1
ATOM 2815 O O . THR C 1 145 ? 63.50303 -38.76689 15.87550 1.000 62.11163 145 THR B O 1
ATOM 2819 N N . PHE C 1 146 ? 63.98984 -39.49261 17.94667 1.000 61.58442 146 PHE B N 1
ATOM 2820 C CA . PHE C 1 146 ? 62.58570 -39.67226 18.28025 1.000 58.75228 146 PHE B CA 1
ATOM 2821 C C . PHE C 1 146 ? 62.35487 -39.40508 19.76003 1.000 56.44540 146 PHE B C 1
ATOM 2822 O O . PHE C 1 146 ? 63.29216 -39.25689 20.54772 1.000 59.08578 146 PHE B O 1
ATOM 2830 N N . THR C 1 147 ? 61.07651 -39.34100 20.11955 1.000 44.26121 147 THR B N 1
ATOM 2831 C CA . THR C 1 147 ? 60.63245 -39.29689 21.50578 1.000 53.20193 147 THR B CA 1
ATOM 2832 C C . THR C 1 147 ? 59.16926 -39.72107 21.52922 1.000 50.90191 147 THR B C 1
ATOM 2833 O O . THR C 1 147 ? 58.55588 -39.95943 20.48515 1.000 58.66417 147 THR B O 1
ATOM 2837 N N . VAL C 1 148 ? 58.61086 -39.81368 22.73193 1.000 54.77927 148 VAL B N 1
ATOM 2838 C CA . VAL C 1 148 ? 57.23143 -40.23852 22.93453 1.000 46.18721 148 VAL B CA 1
ATOM 2839 C C . VAL C 1 148 ? 56.47069 -39.10193 23.60221 1.000 48.04576 148 VAL B C 1
ATOM 2840 O O . VAL C 1 148 ? 56.95691 -38.50807 24.57163 1.000 49.77583 148 VAL B O 1
ATOM 2844 N N . LEU C 1 149 ? 55.28739 -38.79520 23.07841 1.000 59.06352 149 LEU B N 1
ATOM 2845 C CA . LEU C 1 149 ? 54.40397 -37.79574 23.65875 1.000 58.65108 149 LEU B CA 1
ATOM 2846 C C . LEU C 1 149 ? 53.17410 -38.47512 24.24321 1.000 52.96423 149 LEU B C 1
ATOM 2847 O O . LEU C 1 149 ? 52.66579 -39.45173 23.68179 1.000 53.20223 149 LEU B O 1
ATOM 2852 N N . VAL C 1 150 ? 52.69901 -37.95284 25.37117 1.000 52.87619 150 VAL B N 1
ATOM 2853 C CA . VAL C 1 150 ? 51.50288 -38.45709 26.03599 1.000 50.89184 150 VAL B CA 1
ATOM 2854 C C . VAL C 1 150 ? 50.54828 -37.28741 26.23253 1.000 45.13915 150 VAL B C 1
ATOM 2855 O O . VAL C 1 150 ? 50.81551 -36.39245 27.04366 1.000 50.35239 150 VAL B O 1
ATOM 2859 N N . HIS C 1 151 ? 49.43953 -37.29269 25.49708 1.000 48.75637 151 HIS B N 1
ATOM 2860 C CA . HIS C 1 151 ? 48.39405 -36.28949 25.65371 1.000 40.77308 151 HIS B CA 1
ATOM 2861 C C . HIS C 1 151 ? 47.36933 -36.79734 26.65983 1.000 46.41975 151 HIS B C 1
ATOM 2862 O O . HIS C 1 151 ? 46.79040 -37.87370 26.47423 1.000 47.14708 151 HIS B O 1
ATOM 2869 N N . THR C 1 152 ? 47.14598 -36.02613 27.71707 1.000 51.61535 152 THR B N 1
ATOM 2870 C CA . THR C 1 152 ? 46.23480 -36.42917 28.77553 1.000 59.59275 152 THR B CA 1
ATOM 2871 C C . THR C 1 152 ? 44.82639 -35.90705 28.51336 1.000 52.11456 152 THR B C 1
ATOM 2872 O O . THR C 1 152 ? 44.62192 -34.91478 27.81011 1.000 52.60937 152 THR B O 1
ATOM 2876 N N . ARG C 1 153 ? 43.84593 -36.60395 29.09284 1.000 60.65175 153 ARG B N 1
ATOM 2877 C CA . ARG C 1 153 ? 42.46429 -36.13765 29.02768 1.000 62.02296 153 ARG B CA 1
ATOM 2878 C C . ARG C 1 153 ? 42.26912 -34.89295 29.88484 1.000 59.51505 153 ARG B C 1
ATOM 2879 O O . ARG C 1 153 ? 41.66782 -33.90836 29.44130 1.000 50.82643 153 ARG B O 1
ATOM 2887 N N . GLU C 1 154 ? 42.76886 -34.91770 31.11588 1.000 73.19133 154 GLU B N 1
ATOM 2888 C CA . GLU C 1 154 ? 42.73125 -33.74397 31.97737 1.000 67.83889 154 GLU B CA 1
ATOM 2889 C C . GLU C 1 154 ? 43.94478 -32.86652 31.68192 1.000 69.26133 154 GLU B C 1
ATOM 2890 O O . GLU C 1 154 ? 44.69729 -33.10690 30.73463 1.000 73.00971 154 GLU B O 1
ATOM 2896 N N . ALA C 1 155 ? 44.14924 -31.83138 32.49300 1.000 82.39129 155 ALA B N 1
ATOM 2897 C CA . ALA C 1 155 ? 45.30997 -30.97213 32.31280 1.000 79.10129 155 ALA B CA 1
ATOM 2898 C C . ALA C 1 155 ? 46.59153 -31.76742 32.51811 1.000 84.62129 155 ALA B C 1
ATOM 2899 O O . ALA C 1 155 ? 46.65013 -32.68304 33.34390 1.000 75.82129 155 ALA B O 1
ATOM 2901 N N . ALA C 1 156 ? 47.62508 -31.40842 31.75447 1.000 70.73618 156 ALA B N 1
ATOM 2902 C CA . ALA C 1 156 ? 48.87682 -32.15578 31.80655 1.000 53.69129 156 ALA B CA 1
ATOM 2903 C C . ALA C 1 156 ? 49.52660 -32.05898 33.17983 1.000 67.80869 156 ALA B C 1
ATOM 2904 O O . ALA C 1 156 ? 50.06910 -33.04647 33.68923 1.000 73.67520 156 ALA B O 1
ATOM 2906 N N . THR C 1 157 ? 49.48019 -30.87713 33.79706 1.000 74.47086 157 THR B N 1
ATOM 2907 C CA . THR C 1 157 ? 50.12299 -30.68926 35.09209 1.000 61.56209 157 THR B CA 1
ATOM 2908 C C . THR C 1 157 ? 49.39786 -31.41229 36.21743 1.000 62.17765 157 THR B C 1
ATOM 2909 O O . THR C 1 157 ? 50.00724 -31.67099 37.26126 1.000 65.24486 157 THR B O 1
ATOM 2913 N N . ARG C 1 158 ? 48.12234 -31.75236 36.03031 1.000 55.76968 158 ARG B N 1
ATOM 2914 C CA . ARG C 1 158 ? 47.35037 -32.33575 37.12184 1.000 60.65832 158 ARG B CA 1
ATOM 2915 C C . ARG C 1 158 ? 47.87234 -33.71860 37.49269 1.000 68.73136 158 ARG B C 1
ATOM 2916 O O . ARG C 1 158 ? 48.26901 -33.96037 38.63887 1.000 90.38650 158 ARG B O 1
ATOM 2924 N N . ASN C 1 159 ? 47.87951 -34.64368 36.53457 1.000 68.54068 159 ASN B N 1
ATOM 2925 C CA . ASN C 1 159 ? 48.30500 -36.01313 36.78478 1.000 74.70936 159 ASN B CA 1
ATOM 2926 C C . ASN C 1 159 ? 49.77900 -36.24425 36.46535 1.000 75.86684 159 ASN B C 1
ATOM 2927 O O . ASN C 1 159 ? 50.20438 -37.40034 36.35779 1.000 82.52752 159 ASN B O 1
ATOM 2932 N N . MET C 1 160 ? 50.56565 -35.17477 36.31401 1.000 82.69258 160 MET B N 1
ATOM 2933 C CA . MET C 1 160 ? 51.99117 -35.33912 36.04535 1.000 80.49582 160 MET B CA 1
ATOM 2934 C C . MET C 1 160 ? 52.72277 -35.94895 37.23499 1.000 78.55595 160 MET B C 1
ATOM 2935 O O . MET C 1 160 ? 53.73117 -36.64454 37.05460 1.000 81.33802 160 MET B O 1
ATOM 2940 N N . GLU C 1 161 ? 52.22657 -35.71634 38.45108 1.000 93.03183 161 GLU B N 1
ATOM 2941 C CA . GLU C 1 161 ? 52.89916 -36.25725 39.62468 1.000 87.92411 161 GLU B CA 1
ATOM 2942 C C . GLU C 1 161 ? 52.73517 -37.76896 39.72160 1.000 79.29355 161 GLU B C 1
ATOM 2943 O O . GLU C 1 161 ? 53.58332 -38.44600 40.31423 1.000 95.78912 161 GLU B O 1
ATOM 2949 N N . LYS C 1 162 ? 51.67333 -38.31773 39.13518 1.000 75.16520 162 LYS B N 1
ATOM 2950 C CA . LYS C 1 162 ? 51.41083 -39.74731 39.23121 1.000 70.94481 162 LYS B CA 1
ATOM 2951 C C . LYS C 1 162 ? 52.18373 -40.57575 38.21375 1.000 81.08610 162 LYS B C 1
ATOM 2952 O O . LYS C 1 162 ? 51.99964 -41.79672 38.17599 1.000 88.22330 162 LYS B O 1
ATOM 2958 N N . ILE C 1 163 ? 53.03490 -39.96032 37.39613 1.000 81.51546 163 ILE B N 1
ATOM 2959 C CA . ILE C 1 163 ? 53.77765 -40.68354 36.37012 1.000 66.66490 163 ILE B CA 1
ATOM 2960 C C . ILE C 1 163 ? 55.27814 -40.66705 36.60612 1.000 70.59467 163 ILE B C 1
ATOM 2961 O O . ILE C 1 163 ? 56.00725 -41.40029 35.92080 1.000 86.59696 163 ILE B O 1
ATOM 2966 N N . GLN C 1 164 ? 55.76496 -39.88321 37.56497 1.000 78.36180 164 GLN B N 1
ATOM 2967 C CA . GLN C 1 164 ? 57.17987 -39.88116 37.92923 1.000 80.08149 164 GLN B CA 1
ATOM 2968 C C . GLN C 1 164 ? 57.49184 -41.08615 38.82461 1.000 83.54950 164 GLN B C 1
ATOM 2969 O O . GLN C 1 164 ? 57.96397 -40.96140 39.95420 1.000 100.07730 164 GLN B O 1
ATOM 2975 N N . VAL C 1 165 ? 57.20278 -42.28148 38.29185 1.000 74.67441 165 VAL B N 1
ATOM 2976 C CA . VAL C 1 165 ? 57.35168 -43.51869 39.05854 1.000 69.87592 165 VAL B CA 1
ATOM 2977 C C . VAL C 1 165 ? 58.76623 -44.08594 39.01085 1.000 79.78002 165 VAL B C 1
ATOM 2978 O O . VAL C 1 165 ? 59.10357 -44.95062 39.83560 1.000 88.44907 165 VAL B O 1
ATOM 2982 N N . ILE C 1 166 ? 59.60927 -43.62802 38.08764 1.000 77.14683 166 ILE B N 1
ATOM 2983 C CA . ILE C 1 166 ? 60.97478 -44.12402 37.94835 1.000 76.16090 166 ILE B CA 1
ATOM 2984 C C . ILE C 1 166 ? 61.93574 -43.03415 38.40180 1.000 77.76358 166 ILE B C 1
ATOM 2985 O O . ILE C 1 166 ? 61.77979 -41.86456 38.03046 1.000 82.47618 166 ILE B O 1
ATOM 2990 N N . LYS C 1 167 ? 62.91930 -43.41758 39.21218 1.000 91.19401 167 LYS B N 1
ATOM 2991 C CA . LYS C 1 167 ? 63.89885 -42.46543 39.71500 1.000 89.50199 167 LYS B CA 1
ATOM 2992 C C . LYS C 1 167 ? 64.86936 -42.07087 38.60762 1.000 85.98089 167 LYS B C 1
ATOM 2993 O O . LYS C 1 167 ? 65.30837 -42.91141 37.81740 1.000 89.30354 167 LYS B O 1
ATOM 2999 N N . ASP C 1 168 ? 65.20178 -40.77884 38.55550 1.000 83.56453 168 ASP B N 1
ATOM 3000 C CA . ASP C 1 168 ? 66.09951 -40.22888 37.53594 1.000 79.52617 168 ASP B CA 1
ATOM 3001 C C . ASP C 1 168 ? 65.58280 -40.50936 36.12705 1.000 74.04302 168 ASP B C 1
ATOM 3002 O O . ASP C 1 168 ? 66.35007 -40.73602 35.19277 1.000 72.64774 168 ASP B O 1
ATOM 3007 N N . PHE C 1 169 ? 64.26635 -40.50160 35.97193 1.000 72.28581 169 PHE B N 1
ATOM 3008 C CA . PHE C 1 169 ? 63.62684 -40.53711 34.65748 1.000 61.63475 169 PHE B CA 1
ATOM 3009 C C . PHE C 1 169 ? 62.45020 -39.57679 34.69565 1.000 59.25602 169 PHE B C 1
ATOM 3010 O O . PHE C 1 169 ? 61.28729 -39.99219 34.76457 1.000 71.04620 169 PHE B O 1
ATOM 3018 N N . PRO C 1 170 ? 62.71880 -38.27431 34.66739 1.000 57.70695 170 PRO B N 1
ATOM 3019 C CA . PRO C 1 170 ? 61.63863 -37.30727 34.87144 1.000 55.95160 170 PRO B CA 1
ATOM 3020 C C . PRO C 1 170 ? 60.84732 -37.02879 33.60483 1.000 61.84876 170 PRO B C 1
ATOM 3021 O O . PRO C 1 170 ? 61.32448 -37.19920 32.47935 1.000 69.10592 170 PRO B O 1
ATOM 3025 N N . TRP C 1 171 ? 59.61741 -36.57397 33.81593 1.000 58.44153 171 TRP B N 1
ATOM 3026 C CA . TRP C 1 171 ? 58.72913 -36.14148 32.75151 1.000 58.87398 171 TRP B CA 1
ATOM 3027 C C . TRP C 1 171 ? 58.49972 -34.63931 32.85660 1.000 58.54720 171 TRP B C 1
ATOM 3028 O O . TRP C 1 171 ? 58.48810 -34.06816 33.95176 1.000 69.65609 171 TRP B O 1
ATOM 3039 N N . ILE C 1 172 ? 58.32289 -34.00263 31.69998 1.000 57.55905 172 ILE B N 1
ATOM 3040 C CA . ILE C 1 172 ? 58.18957 -32.55601 31.60201 1.000 58.08877 172 ILE B CA 1
ATOM 3041 C C . ILE C 1 172 ? 57.07535 -32.22906 30.61771 1.000 61.50776 172 ILE B C 1
ATOM 3042 O O . ILE C 1 172 ? 56.62022 -33.07852 29.85020 1.000 52.32920 172 ILE B O 1
ATOM 3047 N N . LEU C 1 173 ? 56.64171 -30.97227 30.64626 1.000 57.76034 173 LEU B N 1
ATOM 3048 C CA . LEU C 1 173 ? 55.83878 -30.44671 29.55345 1.000 43.71120 173 LEU B CA 1
ATOM 3049 C C . LEU C 1 173 ? 56.69941 -30.32833 28.30340 1.000 51.81425 173 LEU B C 1
ATOM 3050 O O . LEU C 1 173 ? 57.84811 -29.88105 28.36180 1.000 62.93870 173 LEU B O 1
ATOM 3055 N N . ALA C 1 174 ? 56.13629 -30.72281 27.16719 1.000 53.16112 174 ALA B N 1
ATOM 3056 C CA . ALA C 1 174 ? 56.89371 -30.77101 25.92702 1.000 52.55826 174 ALA B CA 1
ATOM 3057 C C . ALA C 1 174 ? 57.12963 -29.37344 25.36426 1.000 61.19807 174 ALA B C 1
ATOM 3058 O O . ALA C 1 174 ? 56.29221 -28.47528 25.49077 1.000 55.50296 174 ALA B O 1
ATOM 3060 N N . ASP C 1 175 ? 58.28888 -29.19919 24.73581 1.000 53.94381 175 ASP B N 1
ATOM 3061 C CA . ASP C 1 175 ? 58.56240 -27.98106 23.98934 1.000 58.26621 175 ASP B CA 1
ATOM 3062 C C . ASP C 1 175 ? 57.68271 -27.92688 22.74426 1.000 64.24218 175 ASP B C 1
ATOM 3063 O O . ASP C 1 175 ? 57.26943 -28.95769 22.20523 1.000 62.90630 175 ASP B O 1
ATOM 3068 N N . GLU C 1 176 ? 57.38574 -26.70298 22.29398 1.000 73.23366 176 GLU B N 1
ATOM 3069 C CA . GLU C 1 176 ? 56.55701 -26.53889 21.10169 1.000 65.97059 176 GLU B CA 1
ATOM 3070 C C . GLU C 1 176 ? 57.21729 -27.16319 19.87866 1.000 60.58334 176 GLU B C 1
ATOM 3071 O O . GLU C 1 176 ? 56.53417 -27.72752 19.01472 1.000 73.79538 176 GLU B O 1
ATOM 3077 N N . GLN C 1 177 ? 58.54712 -27.06922 19.78527 1.000 57.16555 177 GLN B N 1
ATOM 3078 C CA . GLN C 1 177 ? 59.25063 -27.62733 18.63709 1.000 72.84834 177 GLN B CA 1
ATOM 3079 C C . GLN C 1 177 ? 59.23505 -29.15056 18.63329 1.000 72.19878 177 GLN B C 1
ATOM 3080 O O . GLN C 1 177 ? 59.50639 -29.75563 17.59194 1.000 71.00597 177 GLN B O 1
ATOM 3086 N N . ASP C 1 178 ? 58.93064 -29.78576 19.76627 1.000 67.28012 178 ASP B N 1
ATOM 3087 C CA . ASP C 1 178 ? 58.77347 -31.23382 19.77464 1.000 62.45993 178 ASP B CA 1
ATOM 3088 C C . ASP C 1 178 ? 57.42122 -31.67082 19.23677 1.000 56.60613 178 ASP B C 1
ATOM 3089 O O . ASP C 1 178 ? 57.26950 -32.83498 18.84803 1.000 54.77036 178 ASP B O 1
ATOM 3094 N N . VAL C 1 179 ? 56.44236 -30.76409 19.19406 1.000 59.82116 179 VAL B N 1
ATOM 3095 C CA . VAL C 1 179 ? 55.06138 -31.11852 18.90804 1.000 56.78758 179 VAL B CA 1
ATOM 3096 C C . VAL C 1 179 ? 54.52721 -30.41859 17.66381 1.000 54.97877 179 VAL B C 1
ATOM 3097 O O . VAL C 1 179 ? 53.73553 -31.00475 16.91706 1.000 56.41275 179 VAL B O 1
ATOM 3101 N N . HIS C 1 180 ? 54.93112 -29.17151 17.41960 1.000 66.69122 180 HIS B N 1
ATOM 3102 C CA . HIS C 1 180 ? 54.34110 -28.39824 16.33109 1.000 58.04426 180 HIS B CA 1
ATOM 3103 C C . HIS C 1 180 ? 54.69980 -28.98496 14.97029 1.000 57.61745 180 HIS B C 1
ATOM 3104 O O . HIS C 1 180 ? 55.84015 -29.38524 14.72365 1.000 62.70585 180 HIS B O 1
ATOM 3111 N N . MET C 1 181 ? 53.71229 -29.00900 14.07804 1.000 62.60069 181 MET B N 1
ATOM 3112 C CA . MET C 1 181 ? 53.85751 -29.61415 12.75759 1.000 52.00954 181 MET B CA 1
ATOM 3113 C C . MET C 1 181 ? 52.82877 -28.94644 11.85988 1.000 62.54333 181 MET B C 1
ATOM 3114 O O . MET C 1 181 ? 51.62684 -29.17117 12.02522 1.000 71.99141 181 MET B O 1
ATOM 3119 N N . HIS C 1 182 ? 53.29482 -28.12013 10.93021 1.000 65.17574 182 HIS B N 1
ATOM 3120 C CA . HIS C 1 182 ? 52.40176 -27.24761 10.18113 1.000 69.24822 182 HIS B CA 1
ATOM 3121 C C . HIS C 1 182 ? 51.77533 -28.00619 9.01962 1.000 72.90413 182 HIS B C 1
ATOM 3122 O O . HIS C 1 182 ? 52.48981 -28.57057 8.18345 1.000 59.29434 182 HIS B O 1
ATOM 3129 N N . ASP C 1 183 ? 50.43689 -27.99990 8.97057 1.000 74.84049 183 ASP B N 1
ATOM 3130 C CA . ASP C 1 183 ? 49.59954 -28.63430 7.95627 1.000 69.26019 183 ASP B CA 1
ATOM 3131 C C . ASP C 1 183 ? 50.15798 -29.98600 7.51978 1.000 60.08626 183 ASP B C 1
ATOM 3132 O O . ASP C 1 183 ? 50.53230 -30.15526 6.35100 1.000 51.92260 183 ASP B O 1
ATOM 3137 N N . PRO C 1 184 ? 50.21683 -30.97124 8.41183 1.000 61.21118 184 PRO B N 1
ATOM 3138 C CA . PRO C 1 184 ? 50.81878 -32.25875 8.05688 1.000 55.52660 184 PRO B CA 1
ATOM 3139 C C . PRO C 1 184 ? 49.89637 -33.08891 7.17095 1.000 56.19601 184 PRO B C 1
ATOM 3140 O O . PRO C 1 184 ? 48.71485 -32.79340 6.98830 1.000 52.48684 184 PRO B O 1
ATOM 3144 N N . ARG C 1 185 ? 50.47490 -34.15008 6.61784 1.000 59.98365 185 ARG B N 1
ATOM 3145 C CA . ARG C 1 185 ? 49.75111 -35.11095 5.79829 1.000 43.41006 185 ARG B CA 1
ATOM 3146 C C . ARG C 1 185 ? 49.29656 -36.26259 6.68656 1.000 59.61530 185 ARG B C 1
ATOM 3147 O O . ARG C 1 185 ? 50.11767 -36.88015 7.37180 1.000 65.29146 185 ARG B O 1
ATOM 3155 N N . LEU C 1 186 ? 47.99368 -36.54044 6.69095 1.000 56.55117 186 LEU B N 1
ATOM 3156 C CA . LEU C 1 186 ? 47.41533 -37.53542 7.58800 1.000 52.83609 186 LEU B CA 1
ATOM 3157 C C . LEU C 1 186 ? 47.15223 -38.83028 6.82754 1.000 57.22530 186 LEU B C 1
ATOM 3158 O O . LEU C 1 186 ? 46.40321 -38.83990 5.84302 1.000 66.23405 186 LEU B O 1
ATOM 3163 N N . ILE C 1 187 ? 47.75170 -39.91438 7.30048 1.000 59.45163 187 ILE B N 1
ATOM 3164 C CA . ILE C 1 187 ? 47.61522 -41.23456 6.69834 1.000 50.75801 187 ILE B CA 1
ATOM 3165 C C . ILE C 1 187 ? 47.00328 -42.17040 7.73020 1.000 45.18165 187 ILE B C 1
ATOM 3166 O O . ILE C 1 187 ? 47.67314 -42.61535 8.65978 1.000 54.31181 187 ILE B O 1
ATOM 3171 N N . PRO C 1 188 ? 45.71506 -42.49290 7.60042 1.000 55.50527 188 PRO B N 1
ATOM 3172 C CA . PRO C 1 188 ? 45.11563 -43.48922 8.49450 1.000 43.26335 188 PRO B CA 1
ATOM 3173 C C . PRO C 1 188 ? 45.73282 -44.86184 8.27181 1.000 51.18605 188 PRO B C 1
ATOM 3174 O O . PRO C 1 188 ? 46.19177 -45.19402 7.17568 1.000 60.65333 188 PRO B O 1
ATOM 3178 N N . LEU C 1 189 ? 45.73397 -45.66704 9.33569 1.000 47.83908 189 LEU B N 1
ATOM 3179 C CA . LEU C 1 189 ? 46.29531 -47.01304 9.28055 1.000 47.46201 189 LEU B CA 1
ATOM 3180 C C . LEU C 1 189 ? 45.31341 -48.06499 9.78606 1.000 52.23799 189 LEU B C 1
ATOM 3181 O O . LEU C 1 189 ? 45.04373 -49.04562 9.08503 1.000 65.62477 189 LEU B O 1
ATOM 3186 N N . LYS C 1 190 ? 44.77418 -47.88203 10.99199 1.000 42.99263 190 LYS B N 1
ATOM 3187 C CA . LYS C 1 190 ? 43.91649 -48.90373 11.57837 1.000 53.77188 190 LYS B CA 1
ATOM 3188 C C . LYS C 1 190 ? 43.04979 -48.30936 12.68193 1.000 58.39304 190 LYS B C 1
ATOM 3189 O O . LYS C 1 190 ? 43.50811 -47.46877 13.45956 1.000 57.25240 190 LYS B O 1
ATOM 3195 N N . THR C 1 191 ? 41.79731 -48.75539 12.73853 1.000 52.63722 191 THR B N 1
ATOM 3196 C CA . THR C 1 191 ? 40.90167 -48.47094 13.84765 1.000 54.15792 191 THR B CA 1
ATOM 3197 C C . THR C 1 191 ? 40.46436 -49.78833 14.46744 1.000 46.23894 191 THR B C 1
ATOM 3198 O O . THR C 1 191 ? 40.43420 -50.82486 13.79840 1.000 65.95069 191 THR B O 1
ATOM 3202 N N . MET C 1 192 ? 40.12594 -49.74070 15.75145 1.000 47.58658 192 MET B N 1
ATOM 3203 C CA . MET C 1 192 ? 39.76055 -50.94436 16.48220 1.000 55.53402 192 MET B CA 1
ATOM 3204 C C . MET C 1 192 ? 38.73733 -50.58506 17.54294 1.000 62.99657 192 MET B C 1
ATOM 3205 O O . MET C 1 192 ? 38.89892 -49.58673 18.25114 1.000 62.98308 192 MET B O 1
ATOM 3210 N N . THR C 1 193 ? 37.69407 -51.39921 17.65170 1.000 61.63530 193 THR B N 1
ATOM 3211 C CA . THR C 1 193 ? 36.67658 -51.22441 18.67481 1.000 61.11459 193 THR B CA 1
ATOM 3212 C C . THR C 1 193 ? 36.55589 -52.51064 19.47704 1.000 60.51694 193 THR B C 1
ATOM 3213 O O . THR C 1 193 ? 36.50399 -53.60667 18.90790 1.000 65.56011 193 THR B O 1
ATOM 3217 N N . SER C 1 194 ? 36.54982 -52.37094 20.79808 1.000 61.92608 194 SER B N 1
ATOM 3218 C CA . SER C 1 194 ? 36.35921 -53.48861 21.70534 1.000 55.97361 194 SER B CA 1
ATOM 3219 C C . SER C 1 194 ? 35.42349 -53.04301 22.81713 1.000 67.02931 194 SER B C 1
ATOM 3220 O O . SER C 1 194 ? 35.02843 -51.87686 22.89471 1.000 76.03413 194 SER B O 1
ATOM 3223 N N . ASP C 1 195 ? 35.06081 -53.98936 23.68099 1.000 70.41384 195 ASP B N 1
ATOM 3224 C CA . ASP C 1 195 ? 34.22800 -53.66188 24.82866 1.000 80.71698 195 ASP B CA 1
ATOM 3225 C C . ASP C 1 195 ? 35.00224 -52.93986 25.92227 1.000 83.51699 195 ASP B C 1
ATOM 3226 O O . ASP C 1 195 ? 34.38690 -52.27045 26.75932 1.000 80.30719 195 ASP B O 1
ATOM 3231 N N . ILE C 1 196 ? 36.32890 -53.04888 25.92850 1.000 72.37293 196 ILE B N 1
ATOM 3232 C CA . ILE C 1 196 ? 37.15487 -52.40374 26.94283 1.000 70.09047 196 ILE B CA 1
ATOM 3233 C C . ILE C 1 196 ? 38.15798 -51.42161 26.36011 1.000 69.00847 196 ILE B C 1
ATOM 3234 O O . ILE C 1 196 ? 38.84976 -50.74109 27.13365 1.000 68.81945 196 ILE B O 1
ATOM 3239 N N . LEU C 1 197 ? 38.27330 -51.31797 25.03710 1.000 69.71180 197 LEU B N 1
ATOM 3240 C CA . LEU C 1 197 ? 39.28811 -50.45629 24.44435 1.000 61.47455 197 LEU B CA 1
ATOM 3241 C C . LEU C 1 197 ? 38.88862 -50.09411 23.02336 1.000 60.38055 197 LEU B C 1
ATOM 3242 O O . LEU C 1 197 ? 38.46676 -50.96194 22.25442 1.000 66.51538 197 LEU B O 1
ATOM 3247 N N . LYS C 1 198 ? 39.02614 -48.81617 22.68419 1.000 63.11231 198 LYS B N 1
ATOM 3248 C CA . LYS C 1 198 ? 38.88879 -48.32919 21.32023 1.000 51.85742 198 LYS B CA 1
ATOM 3249 C C . LYS C 1 198 ? 40.15144 -47.56206 20.95766 1.000 51.34412 198 LYS B C 1
ATOM 3250 O O . LYS C 1 198 ? 40.63594 -46.74487 21.74650 1.000 58.01644 198 LYS B O 1
ATOM 3256 N N . MET C 1 199 ? 40.69205 -47.82966 19.77123 1.000 56.72786 199 MET B N 1
ATOM 3257 C CA . MET C 1 199 ? 41.97531 -47.25187 19.40373 1.000 51.34285 199 MET B CA 1
ATOM 3258 C C . MET C 1 199 ? 42.02860 -46.98168 17.90838 1.000 53.51659 199 MET B C 1
ATOM 3259 O O . MET C 1 199 ? 41.54388 -47.78171 17.10376 1.000 45.83518 199 MET B O 1
ATOM 3264 N N . GLN C 1 200 ? 42.62481 -45.84786 17.55147 1.000 50.63001 200 GLN B N 1
ATOM 3265 C CA . GLN C 1 200 ? 42.89583 -45.48308 16.17044 1.000 51.72819 200 GLN B CA 1
ATOM 3266 C C . GLN C 1 200 ? 44.37833 -45.18360 16.01833 1.000 46.77232 200 GLN B C 1
ATOM 3267 O O . GLN C 1 200 ? 45.00270 -44.62237 16.92450 1.000 46.13360 200 GLN B O 1
ATOM 3273 N N . LEU C 1 201 ? 44.93938 -45.55937 14.87186 1.000 52.81527 201 LEU B N 1
ATOM 3274 C CA . LEU C 1 201 ? 46.33488 -45.27763 14.55740 1.000 51.22259 201 LEU B CA 1
ATOM 3275 C C . LEU C 1 201 ? 46.40652 -44.59463 13.20284 1.000 51.96228 201 LEU B C 1
ATOM 3276 O O . LEU C 1 201 ? 45.91078 -45.13183 12.20705 1.000 46.87678 201 LEU B O 1
ATOM 3281 N N . TYR C 1 202 ? 47.01593 -43.41346 13.16852 1.000 42.70388 202 TYR B N 1
ATOM 3282 C CA . TYR C 1 202 ? 47.28469 -42.72310 11.91924 1.000 42.15701 202 TYR B CA 1
ATOM 3283 C C . TYR C 1 202 ? 48.64859 -42.05808 12.01609 1.000 41.67965 202 TYR B C 1
ATOM 3284 O O . TYR C 1 202 ? 49.21386 -41.90638 13.10262 1.000 45.90798 202 TYR B O 1
ATOM 3293 N N . VAL C 1 203 ? 49.17609 -41.66659 10.86047 1.000 46.67176 203 VAL B N 1
ATOM 3294 C CA . VAL C 1 203 ? 50.50801 -41.08434 10.75750 1.000 52.16209 203 VAL B CA 1
ATOM 3295 C C . VAL C 1 203 ? 50.37468 -39.67172 10.21284 1.000 53.00945 203 VAL B C 1
ATOM 3296 O O . VAL C 1 203 ? 49.83001 -39.47025 9.12011 1.000 51.80566 203 VAL B O 1
ATOM 3300 N N . GLU C 1 204 ? 50.87030 -38.69904 10.97117 1.000 56.91099 204 GLU B N 1
ATOM 3301 C CA . GLU C 1 204 ? 50.97337 -37.32427 10.50290 1.000 47.04092 204 GLU B CA 1
ATOM 3302 C C . GLU C 1 204 ? 52.36466 -37.12019 9.91702 1.000 53.48923 204 GLU B C 1
ATOM 3303 O O . GLU C 1 204 ? 53.36729 -37.22813 10.63189 1.000 42.36421 204 GLU B O 1
ATOM 3309 N N . GLU C 1 205 ? 52.42174 -36.83622 8.61914 1.000 52.52200 205 GLU B N 1
ATOM 3310 C CA . GLU C 1 205 ? 53.66521 -36.81018 7.86439 1.000 53.56630 205 GLU B CA 1
ATOM 3311 C C . GLU C 1 205 ? 53.87936 -35.43296 7.25339 1.000 58.48509 205 GLU B C 1
ATOM 3312 O O . GLU C 1 205 ? 52.93547 -34.80849 6.76068 1.000 43.14048 205 GLU B O 1
ATOM 3318 N N . ARG C 1 206 ? 55.12428 -34.96541 7.28162 1.000 55.31089 206 ARG B N 1
ATOM 3319 C CA . ARG C 1 206 ? 55.46624 -33.70965 6.62778 1.000 60.49015 206 ARG B CA 1
ATOM 3320 C C . ARG C 1 206 ? 55.55644 -33.91724 5.12077 1.000 67.37322 206 ARG B C 1
ATOM 3321 O O . ARG C 1 206 ? 56.16445 -34.88530 4.65358 1.000 70.40867 206 ARG B O 1
ATOM 3329 N N . ALA C 1 207 ? 54.94439 -33.00925 4.35575 1.000 76.20672 207 ALA B N 1
ATOM 3330 C CA . ALA C 1 207 ? 55.01312 -33.10995 2.90226 1.000 63.04969 207 ALA B CA 1
ATOM 3331 C C . ALA C 1 207 ? 56.43838 -32.96249 2.38695 1.000 79.51154 207 ALA B C 1
ATOM 3332 O O . ALA C 1 207 ? 56.74090 -33.44692 1.29036 1.000 94.34686 207 ALA B O 1
ATOM 3334 N N . HIS C 1 208 ? 57.31126 -32.31185 3.15472 1.000 86.97026 208 HIS B N 1
ATOM 3335 C CA . HIS C 1 208 ? 58.73154 -32.18298 2.83318 1.000 71.73305 208 HIS B CA 1
ATOM 3336 C C . HIS C 1 208 ? 58.94939 -31.50272 1.48462 1.000 83.85624 208 HIS B C 1
ATOM 3337 O O . HIS C 1 208 ? 58.13581 -30.68669 1.05111 1.000 84.26681 208 HIS B O 1
ATOM 3344 N N . ARG D 2 4 ? 34.04914 -44.36998 7.52337 1.000 60.51881 37 ARG Y N 1
ATOM 3345 C CA . ARG D 2 4 ? 34.61618 -43.03035 7.40084 1.000 53.36308 37 ARG Y CA 1
ATOM 3346 C C . ARG D 2 4 ? 35.58482 -42.73918 8.53686 1.000 46.11795 37 ARG Y C 1
ATOM 3347 O O . ARG D 2 4 ? 35.18054 -42.66352 9.69406 1.000 50.01000 37 ARG Y O 1
ATOM 3355 N N . PHE D 2 5 ? 36.86016 -42.55776 8.20056 1.000 51.90205 38 PHE Y N 1
ATOM 3356 C CA . PHE D 2 5 ? 37.89059 -42.36154 9.21461 1.000 48.59724 38 PHE Y CA 1
ATOM 3357 C C . PHE D 2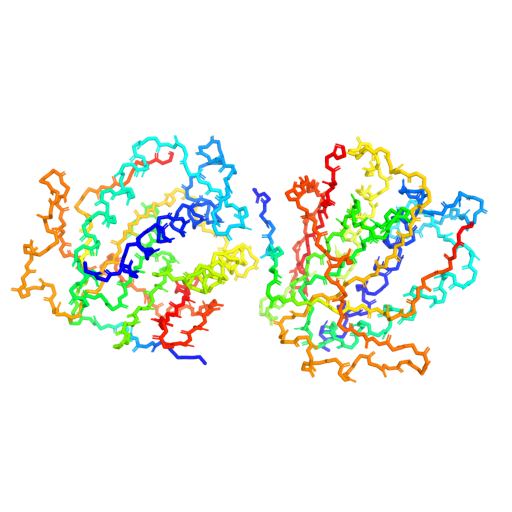 5 ? 37.80060 -40.95541 9.79783 1.000 59.36075 38 PHE Y C 1
ATOM 3358 O O . PHE D 2 5 ? 37.83043 -39.96290 9.06184 1.000 54.91052 38 PHE Y O 1
ATOM 3366 N N . ILE D 2 6 ? 37.69040 -40.87238 11.11988 1.000 58.62407 39 ILE Y N 1
ATOM 3367 C CA . ILE D 2 6 ? 37.60590 -39.59235 11.81786 1.000 52.42432 39 ILE Y CA 1
ATOM 3368 C C . ILE D 2 6 ? 38.58355 -39.59843 12.98638 1.000 53.83940 39 ILE Y C 1
ATOM 3369 O O . ILE D 2 6 ? 38.38982 -40.35602 13.94922 1.000 48.47181 39 ILE Y O 1
ATOM 3374 N N . PRO D 2 7 ? 39.64413 -38.79432 12.94425 1.000 50.24048 40 PRO Y N 1
ATOM 3375 C CA . PRO D 2 7 ? 40.51863 -38.67331 14.11649 1.000 48.97400 40 PRO Y CA 1
ATOM 3376 C C . PRO D 2 7 ? 39.75523 -38.09303 15.29786 1.000 56.62730 40 PRO Y C 1
ATOM 3377 O O . PRO D 2 7 ? 39.09562 -37.05676 15.18733 1.000 54.90597 40 PRO Y O 1
ATOM 3381 N N . TRP D 2 8 ? 39.84577 -38.78183 16.43621 1.000 47.25328 41 TRP Y N 1
ATOM 3382 C CA . TRP D 2 8 ? 39.06897 -38.40206 17.61047 1.000 47.46139 41 TRP Y CA 1
ATOM 3383 C C . TRP D 2 8 ? 39.63233 -37.15970 18.28641 1.000 41.97139 41 TRP Y C 1
ATOM 3384 O O . TRP D 2 8 ? 38.87023 -36.29735 18.73761 1.000 48.54996 41 TRP Y O 1
ATOM 3395 N N . PHE D 2 9 ? 40.96033 -37.05217 18.36973 1.000 47.30545 42 PHE Y N 1
ATOM 3396 C CA . PHE D 2 9 ? 41.63336 -35.98983 19.11310 1.000 46.19674 42 PHE Y CA 1
ATOM 3397 C C . PHE D 2 9 ? 42.54072 -35.21141 18.16754 1.000 48.99337 42 PHE Y C 1
ATOM 3398 O O . PHE D 2 9 ? 43.76029 -35.43827 18.13432 1.000 37.04051 42 PHE Y O 1
ATOM 3406 N N . PRO D 2 10 ? 41.98207 -34.28908 17.38334 1.000 47.56852 43 PRO Y N 1
ATOM 3407 C CA . PRO D 2 10 ? 42.82755 -33.40431 16.57746 1.000 34.64187 43 PRO Y CA 1
ATOM 3408 C C . PRO D 2 10 ? 43.74910 -32.58964 17.47111 1.000 40.41430 43 PRO Y C 1
ATOM 3409 O O . PRO D 2 10 ? 43.41849 -32.26947 18.61517 1.000 48.63266 43 PRO Y O 1
ATOM 3413 N N . TYR D 2 11 ? 44.91718 -32.25433 16.93087 1.000 42.87231 44 TYR Y N 1
ATOM 3414 C CA . TYR D 2 11 ? 45.93813 -31.56878 17.71228 1.000 39.86620 44 TYR Y CA 1
ATOM 3415 C C . TYR D 2 11 ? 45.42996 -30.22663 18.22740 1.000 52.62625 44 TYR Y C 1
ATOM 3416 O O . TYR D 2 11 ? 44.98953 -29.37578 17.44933 1.000 64.97767 44 TYR Y O 1
ATOM 3425 N N . ASP D 2 12 ? 45.49110 -30.04633 19.55042 1.000 56.17908 45 ASP Y N 1
ATOM 3426 C CA . ASP D 2 12 ? 45.09292 -28.80648 20.21329 1.000 49.54744 45 ASP Y CA 1
ATOM 3427 C C . ASP D 2 12 ? 46.36039 -28.04676 20.58814 1.000 57.08020 45 ASP Y C 1
ATOM 3428 O O . ASP D 2 12 ? 47.12601 -28.49022 21.44906 1.000 61.88377 45 ASP Y O 1
ATOM 3433 N N . GLY D 2 13 ? 46.57258 -26.89411 19.95166 1.000 52.09961 46 GLY Y N 1
ATOM 3434 C CA . GLY D 2 13 ? 47.76439 -26.10760 20.21523 1.000 56.14078 46 GLY Y CA 1
ATOM 3435 C C . GLY D 2 13 ? 47.82020 -25.50673 21.60404 1.000 67.03167 46 GLY Y C 1
ATOM 3436 O O . GLY D 2 13 ? 48.91288 -25.18686 22.08490 1.000 74.56386 46 GLY Y O 1
ATOM 3437 N N . SER D 2 14 ? 46.67260 -25.34976 22.26061 1.000 75.66257 47 SER Y N 1
ATOM 3438 C CA . SER D 2 14 ? 46.61148 -24.76255 23.59101 1.000 57.78808 47 SER Y CA 1
ATOM 3439 C C . SER D 2 14 ? 46.79304 -25.79278 24.69494 1.000 57.47012 47 SER Y C 1
ATOM 3440 O O . SER D 2 14 ? 46.49427 -25.49735 25.85666 1.000 74.79703 47 SER Y O 1
ATOM 3443 N N . LYS D 2 15 ? 47.27845 -26.98710 24.36525 1.000 54.23776 48 LYS Y N 1
ATOM 3444 C CA . LYS D 2 15 ? 47.40557 -28.06385 25.34184 1.000 55.58579 48 LYS Y CA 1
ATOM 3445 C C . LYS D 2 15 ? 48.68551 -28.83243 25.04557 1.000 60.68937 48 LYS Y C 1
ATOM 3446 O O . LYS D 2 15 ? 48.77218 -29.53070 24.03048 1.000 75.04544 48 LYS Y O 1
ATOM 3452 N N . LEU D 2 16 ? 49.67499 -28.70297 25.92674 1.000 54.14533 49 LEU Y N 1
ATOM 3453 C CA . LEU D 2 16 ? 50.95821 -29.35696 25.71728 1.000 45.92518 49 LEU Y CA 1
ATOM 3454 C C . LEU D 2 16 ? 50.92222 -30.78145 26.26949 1.000 48.48604 49 LEU Y C 1
ATOM 3455 O O . LEU D 2 16 ? 50.34553 -31.01790 27.33512 1.000 52.23455 49 LEU Y O 1
ATOM 3460 N N . PRO D 2 17 ? 51.51159 -31.74668 25.56780 1.000 48.84792 50 PRO Y N 1
ATOM 3461 C CA . PRO D 2 17 ? 51.59270 -33.10780 26.09694 1.000 46.78521 50 PRO Y CA 1
ATOM 3462 C C . PRO D 2 17 ? 52.82501 -33.27725 26.98121 1.000 48.88305 50 PRO Y C 1
ATOM 3463 O O . PRO D 2 17 ? 53.68349 -32.39715 27.08018 1.000 47.19057 50 PRO Y O 1
ATOM 3467 N N . LEU D 2 18 ? 52.88834 -34.42978 27.63913 1.000 56.91002 51 LEU Y N 1
ATOM 3468 C CA . LEU D 2 18 ? 54.04910 -34.77844 28.44347 1.000 42.17589 51 LEU Y CA 1
ATOM 3469 C C . LEU D 2 18 ? 55.05368 -35.55720 27.59766 1.000 58.15402 51 LEU Y C 1
ATOM 3470 O O . LEU D 2 18 ? 54.70635 -36.17492 26.58915 1.000 55.78657 51 LEU Y O 1
ATOM 3475 N N . ARG D 2 19 ? 56.31631 -35.50951 28.01457 1.000 52.14218 52 ARG Y N 1
ATOM 3476 C CA . ARG D 2 19 ? 57.38069 -36.25170 27.35343 1.000 51.29466 52 ARG Y CA 1
ATOM 3477 C C . ARG D 2 19 ? 58.48432 -36.50883 28.36489 1.000 64.92729 52 ARG Y C 1
ATOM 3478 O O . ARG D 2 19 ? 58.64529 -35.73111 29.31227 1.000 62.53915 52 ARG Y O 1
ATOM 3486 N N . PRO D 2 20 ? 59.24855 -37.58735 28.20427 1.000 66.31963 53 PRO Y N 1
ATOM 3487 C CA . PRO D 2 20 ? 60.44149 -37.77256 29.03936 1.000 59.18103 53 PRO Y CA 1
ATOM 3488 C C . PRO D 2 20 ? 61.49411 -36.73235 28.68568 1.000 61.27860 53 PRO Y C 1
ATOM 3489 O O . PRO D 2 20 ? 61.81435 -36.53091 27.51176 1.000 75.35727 53 PRO Y O 1
ATOM 3493 N N . LYS D 2 21 ? 62.02831 -36.06386 29.71036 1.000 59.10714 54 LYS Y N 1
ATOM 3494 C CA . LYS D 2 21 ? 63.05671 -35.06067 29.45763 1.000 62.95867 54 LYS Y CA 1
ATOM 3495 C C . LYS D 2 21 ? 64.31350 -35.70004 28.88343 1.000 58.99896 54 LYS Y C 1
ATOM 3496 O O . LYS D 2 21 ? 64.95507 -35.13238 27.99127 1.000 63.10753 54 LYS Y O 1
ATOM 3502 N N . ARG D 2 22 ? 64.67600 -36.88014 29.37771 1.000 70.82361 55 ARG Y N 1
ATOM 3503 C CA . ARG D 2 22 ? 65.81910 -37.59707 28.83764 1.000 71.28000 55 ARG Y CA 1
ATOM 3504 C C . ARG D 2 22 ? 65.54631 -38.04060 27.40585 1.000 67.93718 55 ARG Y C 1
ATOM 3505 O O . ARG D 2 22 ? 64.41661 -38.36689 27.03305 1.000 64.70958 55 ARG Y O 1
ATOM 3513 N N . SER D 2 23 ? 66.59300 -38.04030 26.60532 1.000 73.88963 56 SER Y N 1
ATOM 3514 C CA . SER D 2 23 ? 66.51693 -38.40424 25.20322 1.000 60.85530 56 SER Y CA 1
ATOM 3515 C C . SER D 2 23 ? 66.97872 -39.83687 24.99299 1.000 62.68685 56 SER Y C 1
ATOM 3516 O O . SER D 2 23 ? 67.76077 -40.37333 25.78284 1.000 70.61099 56 SER Y O 1
ATOM 3519 N N . PRO D 2 24 ? 66.50256 -40.49396 23.93947 1.000 66.56916 57 PRO Y N 1
ATOM 3520 C CA . PRO D 2 24 ? 66.97313 -41.84776 23.63097 1.000 66.08833 57 PRO Y CA 1
ATOM 3521 C C . PRO D 2 24 ? 68.39577 -41.81631 23.10238 1.000 64.36232 57 PRO Y C 1
ATOM 3522 O O . PRO D 2 24 ? 68.89611 -40.75017 22.71229 1.000 66.81619 57 PRO Y O 1
ATOM 3526 N N . PRO D 2 25 ? 69.08506 -42.95727 23.08348 1.000 69.15438 58 PRO Y N 1
ATOM 3527 C CA . PRO D 2 25 ? 70.46589 -42.97489 22.58562 1.000 62.51306 58 PRO Y CA 1
ATOM 3528 C C . PRO D 2 25 ? 70.53952 -42.64273 21.10365 1.000 58.52738 58 PRO Y C 1
ATOM 3529 O O . PRO D 2 25 ? 69.59753 -42.87141 20.34136 1.000 72.48972 58 PRO Y O 1
ATOM 3533 N N . ALA D 2 26 ? 71.68648 -42.10151 20.69871 1.000 71.42984 59 ALA Y N 1
ATOM 3534 C CA . ALA D 2 26 ? 71.89512 -41.70190 19.31602 1.000 83.49113 59 ALA Y CA 1
ATOM 3535 C C . ALA D 2 26 ? 72.30225 -42.90490 18.46591 1.000 92.87212 59 ALA Y C 1
ATOM 3536 O O . ALA D 2 26 ? 72.49785 -44.01868 18.96141 1.000 88.46511 59 ALA Y O 1
ATOM 3538 N N . SER D 2 27 ? 72.43208 -42.67266 17.16241 1.000 98.36758 60 SER Y N 1
ATOM 3539 C CA . SER D 2 27 ? 72.80527 -43.72228 16.21944 1.000 107.74810 60 SER Y CA 1
ATOM 3540 C C . SER D 2 27 ? 74.31693 -43.76040 16.01191 1.000 111.79333 60 SER Y C 1
ATOM 3541 O O . SER D 2 27 ? 74.88720 -42.88669 15.35716 1.000 103.38499 60 SER Y O 1
#

Organism: Homo sapiens (NCBI:txid9606)

CATH classification: 3.30.900.10

Secondary structure (DSSP, 8-state):
---HHHHHHHHHHHHHHHHHHHTTSS-GGGEEEEEETTEEEEEE--HHHHHHHHHHHHHHHHHHHTT--SEEEEEEE-TTS-EEEEEEEEEE-------HHHHHHHHHHHHHTTHHHHSPPPPTT-EEEEEEE-SS-TTT-GGGG--STTS-EEE--HHHH--SSPEEEEEEEE--SS-EEEEEEEE---/-HHHHHHHHHHHHHHHHHHHHHHHTTSS-GGGEEEEEETTEEEEEE--HHHHHHHHHHHHHHHHHHHHT-EEEEEEEEE-TTS-EEEEEEEEEE-----S-----HHHHHHHHHHHHHHHTGGGSSPPPPSS-EEEEEEEESS-TTTGGGGG--STT--EEEPPHHHH--SSPEEEEEEEEE-SS-EEEEEEEE---/---SS---SSS--EEESS-PPP-/----SS---TTSPPEEESSPPP--

Radius of gyration: 23.9 Å; Cα contacts (8 Å, |Δi|>4): 790; chains: 4; bounding box: 67×62×43 Å

Solvent-accessible surface area: 20400 Å² total; per-residue (Å²): 134,142,75,31,4,52,31,0,11,56,0,1,36,7,0,5,0,10,0,0,24,3,13,77,8,12,73,80,71,37,14,92,120,120,100,61,20,134,12,74,3,47,34,4,53,46,97,104,0,32,94,12,4,77,27,1,10,106,0,0,74,30,0,0,102,131,55,13,3,26,12,2,0,0,0,0,1,17,157,133,80,126,5,6,1,9,0,1,0,0,2,42,42,43,182,146,182,85,78,90,7,65,110,35,0,7,11,0,3,20,72,0,9,18,0,23,6,56,7,117,130,32,37,116,33,11,51,3,0,5,0,0,11,2,125,82,17,2,86,184,66,66,132,20,0,42,52,38,177,111,8,47,6,69,56,1,59,70,92,12,1,90,17,128,138,39,118,68,19,66,13,59,64,14,87,31,134,45,1,71,0,3,0,6,0,23,12,49,87,168,112,134,43,75,52,94,86,72,42,95,59,40,2,0,20,0,112,120,79,15,38,88,88,137,79,21,94,54,4,0,74,27,0,8,102,0,2,44,6,0,4,3,5,0,0,62,15,9,100,7,8,80,91,72,40,20,79,171,97,147,65,36,147,6,91,3,20,20,3,70,48,91,104,0,40,91,12,5,62,22,1,4,88,0,1,37,35,1,0,70,123,49,4,2,23,10,3,1,1,0,0,8,11,146,122,99,138,7,5,1,7,0,3,0,0,3,19,25,27,101,74,152,115,64,97,106,62,87,74,93,4,56,133,49,0,11,24,0,0,93,87,0,34,99,3,73,91,80,16,75,136,11,32,107,40,11,50,3,1,6,0,1,13,3,135,86,45,10,86,175,13,34,158,140,1,67,69,50,170,138,10,56,6,45,70,4,72,105,88,14,1,98,25,134,86,29,104,60,32,63,22,70,67,9,91,13,51,10,4,42,0,5,0,6,0,20,4,67,61,144,88,52,6,32,9,21,33,70,38,52,76,60,56,1,0,29,0,119,136,64,17,36,88,112

Sequence (434 aa):
GQVVADVLCEFLEVAVHLILYVREVYPVGIFQKRKKYNVPVQMSCHPELNQYIQDTLHHCVKPLLEKNDVEKVVVVILDKEHRPVEKFVFEITQPPSLLSHVEQLLAAFILKISVCDAVLDHNPPGCTFTVLVHTREAATRNMEKIQVIKDFPWILADEQDVHMHDPRLIPLKTMTSDILKMQLYVEERAHFIPWFPYDGSKLPLRPKRSPPASNFGQVVADVLCEFLEVAVHLILYVREVYPVGIFQKRKKYNVPVQMSCHPELNQYIQDTLHCVKPLLEKNDVEKVVVVILDKEHHRPVEKFVFEITQPPLLSISSLLSHVEQLLAAFILKISVCDAVLDHNPPGCTFTVLVHTREAATRNMEKIQVIKDFPWILADEQDVHMHDPRLIPLKTMTSDILKMQLYVEERAHRFIPWFPYDGSKLPLRPKRSPPAS

GO terms:
  GO:0090734 site of DNA damage (C, IDA)
  GO:0030674 protein-macromolecule adaptor activity (F, IDA)
  GO:0019985 translesion synthesis (P, IDA)
  GO:0005634 nucleus (C, IDA)
  GO:0005819 spindle (C, IDA)
  GO:0042177 negative regulation of protein catabolic process (P, IDA)
  GO:0042772 DNA damage response, signal transduction resulting in transcription (P, IDA)
  GO:0008432 JUN kinase binding (F, IDA)
  GO:0005680 anaphase-promoting complex (C, IDA)
  GO:0016035 zeta DNA polymerase complex (C, IDA)
  GO:1904667 negative regulation of ubiquitin protein ligase activity (P, IDA)
  GO:0033138 positive regulation of peptidyl-serine phosphorylation (P, IDA)
  GO:0001558 regulation of cell growth (P, IGI)
  GO:0006302 double-strand break repair (P, IGI)
  GO:0045893 positive regulation of DNA-templated transcription (P, IMP)
  GO:0005515 protein binding (F, IPI)
  GO:0007094 mitotic spindle assembly checkpoint signaling (P, TAS)
  GO:0005654 nucleoplasm (C, TAS)
  GO:0000122 negative regulation of transcription by RNA polymerase II (P, IDA)
  GO:0003714 transcription corepressor activity (F, IMP)

InterPro domains:
  IPR003511 HORMA domain [PF02301] (20-103)
  IPR003511 HORMA domain [PS50815] (13-203)
  IPR036570 HORMA domain superfamily [G3DSA:3.30.900.10] (9-211)
  IPR036570 HORMA domain superfamily [SSF56019] (13-186)
 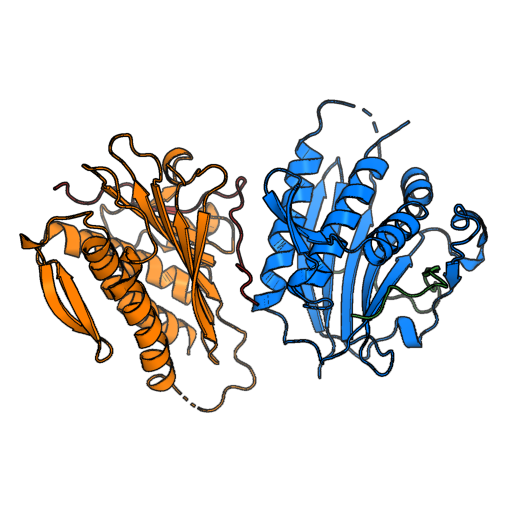 IPR045091 Mad2-like [PTHR11842] (1-207)

B-factor: mean 66.35, std 17.12, range [30.75, 128.84]

Foldseek 3Di:
DDPVLVVVLVLVQQLVQQLCVLLVVDDLVQWDWDAALNDIGTGGNDVVVSVVSCLQSVLVSVLVVVQWFQWKKKFKAAPVLATQKIKIKGWDAADPPPSVSSVVSVLVVVQSNCCNVPPDHDDPPIDIDMDTHTNPHCVVPVCSSCPDPVDHDDDDDCRNPPADPFDKAWRDFDDDNGITITIIMGGHPD/DDDPDPDDPVDDDDDDPDDDDDD/DCQLVQLVVVLVLVQQLLQQLCDLQVVDPLVQWDWDAALNHIGIHGNPVVVSVLSSLQSVLCSVLSSVQFFQWKWKFKAAQVRAGAKIKIKGKDFDPQDPADDDDNVVSNLSVQVRVLSNCVNVPADRDDPPIDIDMDTHTPDDCVPCLVSRPPDPPNHDDDDDCRNPDDPPFDKAWGDWDDHSGMTITIIMTGHPD/DDDDPDPDDPVDDDDDDPDDDDDD